Protein AF-A0A9K3LS71-F1 (afdb_monomer_lite)

Radius of gyration: 30.64 Å; chains: 1; bounding box: 94×60×86 Å

Sequence (424 aa):
MQLRSTVHRHQIPSGGHSRDEVFGKGFVNTFENNIRARGALYKLISDSARPEVKEKVKDILCSLFIQRWQLETHHRHQNPVKRKIQDMKRTTNSIKGRMGTFGWSMNLKNGTTIIEGSGPAYGSPMDLYRAEAYGKCSILQFLFLLRGYYDLTLAPMHVYCDNQALEDHVNEPREQSRPKFPNEALKAIWDVLQAVVRLAKLLPQITFHHIKGHQDRQVALDKLSRPAELNIQAGQLAGNYQRLSSHKNIPAPMIEGTHCHLIYNGQTVTSKHRKHIRDHRRTKELKTYIMQKTQMSEAAFVDIDWQSHERSVNTFKDGPHIFLVKFLHGWLPVGKLVSRYNPVKYPSVCPSCDEPIEDSKHFLTCPNPEPCKWHAALKTSLWHRYELFLLKKEVLLPLPHPSNALQSLPAVPLPLGPASESTS

Secondary structure (DSSP, 8-state):
-PPP--------------HHHHHHHHHHHHHHHHHHHH---SEEEE---GGGGSHHHHHHHHHTTPEEEE--TT-TT--HHHHHHHHHTTS--------EEEEEEEE-TTS-EEEEEEEEE-SBS--HHHHHHHHHHHHHHHHHHHHHHTT--PPPEEEEES-HHHHHHHHS----SS-SSGGGGGSTTHHHHHHHHHHHHH-TTEEEEE--TTGGGTS-GGG--HHHHHHHHHHHHHHHHHHH-----PPPP--TT----EEETTEEE-S-HHHHHHHHHHHHHHHHHHHHHHT--HHHHHHS-HHHHHHHHTTS-HHHHHHHHHHHTT-S--HHHHTTT-TTTS-SS-TTT--S---HHHHHH---HHHHHHHHHHHHHHHHHHHHHHHHTT---PPPPTTSTTS-S--PPPPPPPPP----

Foldseek 3Di:
DDDDDDDDDDDDDDDDDPPVVVVLVVVLVVVVVCCVVPNDDQEDEDAPDPSCPDPSNVVVCVVRVHHYDYDDPPCPPPPPVVVLLVLLLQQLDDDPADKFKWKAWDADPVGHTPDIDMDTQAFPNDDPVSNQLVNLLVVLVVVLVVCVVVVDDDAQEEDEDQDPVLLCLLPPDDPDLDDPDPCVQQAFNSQSSSSSNVSCVVCVSYDYYYDHAPCVVPDPPVPDDSSRVRNVVGVVRRVCCVVPDPDDRAEDDRRPVRPDFDAAPRYTHRHPVVSRVSNVVRNVVSLVVQCVQVVDDPVRVVPDNSVVVSVVLVVDDDPSSSVVSCLVRFNPCALQNVCVVPCVVRPLAGPQQRRNHGGSVCQLVPPRPVSVVVSVVVVVVVVVVVVVVCVVDVDDDDDDDPPPPPPDDPDDDDDDPDDDDDDD

pLDDT: mean 70.95, std 21.32, range [24.02, 96.62]

Organism: NCBI:txid303405

Structure (mmCIF, N/CA/C/O backbone):
data_AF-A0A9K3LS71-F1
#
_entry.id   AF-A0A9K3LS71-F1
#
loop_
_atom_site.group_PDB
_atom_site.id
_atom_site.type_symbol
_atom_site.label_atom_id
_atom_site.label_alt_id
_atom_site.label_comp_id
_atom_site.label_asym_id
_atom_site.label_entity_id
_atom_site.label_seq_id
_atom_site.pdbx_PDB_ins_code
_atom_site.Cartn_x
_atom_site.Cartn_y
_atom_site.Cartn_z
_atom_site.occupancy
_atom_site.B_iso_or_equiv
_atom_site.auth_seq_id
_atom_site.auth_comp_id
_atom_site.auth_asym_id
_atom_site.auth_atom_id
_atom_site.pdbx_PDB_model_num
ATOM 1 N N . MET A 1 1 ? 7.808 -12.000 -38.023 1.00 25.28 1 MET A N 1
ATOM 2 C CA . MET A 1 1 ? 6.413 -11.645 -37.676 1.00 25.28 1 MET A CA 1
ATOM 3 C C . MET A 1 1 ? 6.084 -12.234 -36.299 1.00 25.28 1 MET A C 1
ATOM 5 O O . MET A 1 1 ? 6.124 -13.444 -36.140 1.00 25.28 1 MET A O 1
ATOM 9 N N . GLN A 1 2 ? 5.911 -11.392 -35.271 1.00 24.48 2 GLN A N 1
ATOM 10 C CA . GLN A 1 2 ? 5.629 -11.812 -33.885 1.00 24.48 2 GLN A CA 1
ATOM 11 C C . GLN A 1 2 ? 4.128 -12.094 -33.714 1.00 24.48 2 GLN A C 1
ATOM 13 O O . GLN A 1 2 ? 3.312 -11.195 -33.913 1.00 24.48 2 GLN A O 1
ATOM 18 N N . LEU A 1 3 ? 3.757 -13.312 -33.315 1.00 24.02 3 LEU A N 1
ATOM 19 C CA . LEU A 1 3 ? 2.382 -13.641 -32.928 1.00 24.02 3 LEU A CA 1
ATOM 20 C C . LEU A 1 3 ? 2.046 -12.984 -31.576 1.00 24.02 3 LEU A C 1
ATOM 22 O O . LEU A 1 3 ? 2.676 -13.268 -30.559 1.00 24.02 3 LEU A O 1
ATOM 26 N N . ARG A 1 4 ? 1.041 -12.100 -31.563 1.00 25.39 4 ARG A N 1
ATOM 27 C CA . ARG A 1 4 ? 0.300 -11.694 -30.359 1.00 25.39 4 ARG A CA 1
ATOM 28 C C . ARG A 1 4 ? -0.919 -12.610 -30.249 1.00 25.39 4 ARG A C 1
ATOM 30 O O . ARG A 1 4 ? -1.781 -12.542 -31.118 1.00 25.39 4 ARG A O 1
ATOM 37 N N . SER A 1 5 ? -1.028 -13.417 -29.194 1.00 24.91 5 SER A N 1
ATOM 38 C CA . SER A 1 5 ? -2.300 -14.051 -28.829 1.00 24.91 5 SER A CA 1
ATOM 39 C C . SER A 1 5 ? -2.984 -13.229 -27.735 1.00 24.91 5 SER A C 1
ATOM 41 O O . SER A 1 5 ? -2.600 -13.289 -26.567 1.00 24.91 5 SER A O 1
ATOM 43 N N . THR A 1 6 ? -4.002 -12.458 -28.098 1.00 25.48 6 THR A N 1
ATOM 44 C CA . THR A 1 6 ? -5.011 -11.972 -27.150 1.00 25.48 6 THR A CA 1
ATOM 45 C C . THR A 1 6 ? -6.108 -13.031 -27.104 1.00 25.48 6 THR A C 1
ATOM 47 O O . THR A 1 6 ? -6.886 -13.143 -28.045 1.00 25.48 6 THR A O 1
ATOM 50 N N . VAL A 1 7 ? -6.155 -13.846 -26.048 1.00 25.06 7 VAL A N 1
ATOM 51 C CA . VAL A 1 7 ? -7.292 -14.748 -25.806 1.00 25.06 7 VAL A CA 1
ATOM 52 C C . VAL A 1 7 ? -8.290 -13.993 -24.932 1.00 25.06 7 VAL A C 1
ATOM 54 O O . VAL A 1 7 ? -8.013 -13.714 -23.764 1.00 25.06 7 VAL A O 1
ATOM 57 N N . HIS A 1 8 ? -9.438 -13.623 -25.501 1.00 25.25 8 HIS A N 1
ATOM 58 C CA . HIS A 1 8 ? -10.571 -13.144 -24.716 1.00 25.25 8 HIS A CA 1
ATOM 59 C C . HIS A 1 8 ? -11.098 -14.289 -23.841 1.00 25.25 8 HIS A C 1
ATOM 61 O O . HIS A 1 8 ? -11.357 -15.387 -24.326 1.00 25.25 8 HIS A O 1
ATOM 67 N N . ARG A 1 9 ? -11.258 -14.026 -22.537 1.00 25.98 9 ARG A N 1
ATOM 68 C CA . ARG A 1 9 ? -12.005 -14.899 -21.623 1.00 25.98 9 ARG A CA 1
ATOM 69 C C . ARG A 1 9 ? -13.449 -14.977 -22.118 1.00 25.98 9 ARG A C 1
ATOM 71 O O . ARG A 1 9 ? -14.178 -13.994 -22.015 1.00 25.98 9 ARG A O 1
ATOM 78 N N . HIS A 1 10 ? -13.869 -16.133 -22.604 1.00 27.80 10 HIS A N 1
ATOM 79 C CA . HIS A 1 10 ? -15.268 -16.536 -22.535 1.00 27.80 10 HIS A CA 1
ATOM 80 C C . HIS A 1 10 ? -15.389 -17.686 -21.543 1.00 27.80 10 HIS A C 1
ATOM 82 O O . HIS A 1 10 ? -14.486 -18.515 -21.418 1.00 27.80 10 HIS A O 1
ATOM 88 N N . GLN A 1 11 ? -16.464 -17.628 -20.761 1.00 36.72 11 GLN A N 1
ATOM 89 C CA . GLN A 1 11 ? -16.822 -18.594 -19.731 1.00 36.72 11 GLN A CA 1
ATOM 90 C C . GLN A 1 11 ? -16.880 -19.998 -20.348 1.00 36.72 11 GLN A C 1
ATOM 92 O O . GLN A 1 11 ? -17.546 -20.193 -21.360 1.00 36.72 11 GLN A O 1
ATOM 97 N N . ILE A 1 12 ? -16.173 -20.963 -19.753 1.00 31.94 12 ILE A N 1
ATOM 98 C CA . ILE A 1 12 ? -16.299 -22.380 -20.111 1.00 31.94 12 ILE A CA 1
ATOM 99 C C . ILE A 1 12 ? -17.072 -23.071 -18.977 1.00 31.94 12 ILE A C 1
ATOM 101 O O . ILE A 1 12 ? -16.687 -22.885 -17.817 1.00 31.94 12 ILE A O 1
ATOM 105 N N . PRO A 1 13 ? -18.134 -23.843 -19.279 1.00 28.09 13 PRO A N 1
ATOM 106 C CA . PRO A 1 13 ? -18.891 -24.597 -18.286 1.00 28.09 13 PRO A CA 1
ATOM 107 C C . PRO A 1 13 ? -18.056 -25.733 -17.685 1.00 28.09 13 PRO A C 1
ATOM 109 O O . PRO A 1 13 ? -17.162 -26.291 -18.321 1.00 28.09 13 PRO A O 1
ATOM 112 N N . SER A 1 14 ? -18.380 -26.089 -16.449 1.00 37.09 14 SER A N 1
ATOM 113 C CA . SER A 1 14 ? -17.805 -27.189 -15.678 1.00 37.09 14 SER A CA 1
ATOM 114 C C . SER A 1 14 ? -18.011 -28.552 -16.354 1.00 37.09 14 SER A C 1
ATOM 116 O O . SER A 1 14 ? -19.083 -29.140 -16.259 1.00 37.09 14 SER A O 1
ATOM 118 N N . GLY A 1 15 ? -16.961 -29.069 -16.997 1.00 32.78 15 GLY A N 1
ATOM 119 C CA . GLY A 1 15 ? -16.856 -30.444 -17.491 1.00 32.78 15 GLY A CA 1
ATOM 120 C C . GLY A 1 15 ? -15.393 -30.897 -17.466 1.00 32.78 15 GLY A C 1
ATOM 121 O O . GLY A 1 15 ? -14.509 -30.167 -17.912 1.00 32.78 15 GLY A O 1
ATOM 122 N N . GLY A 1 16 ? -15.127 -32.060 -16.864 1.00 35.06 16 GLY A N 1
ATOM 123 C CA . GLY A 1 16 ? -13.800 -32.541 -16.460 1.00 35.06 16 GLY A CA 1
ATOM 124 C C . GLY A 1 16 ? -12.850 -32.902 -17.605 1.00 35.06 16 GLY A C 1
ATOM 125 O O . GLY A 1 16 ? -12.629 -34.074 -17.891 1.00 35.06 16 GLY A O 1
ATOM 126 N N . HIS A 1 17 ? -12.236 -31.903 -18.233 1.00 36.56 17 HIS A N 1
ATOM 127 C CA . HIS A 1 17 ? -11.023 -32.068 -19.042 1.00 36.56 17 HIS A CA 1
ATOM 128 C C . HIS A 1 17 ? -9.862 -31.327 -18.376 1.00 36.56 17 HIS A C 1
ATOM 130 O O . HIS A 1 17 ? -10.040 -30.217 -17.864 1.00 36.56 17 HIS A O 1
ATOM 136 N N . SER A 1 18 ? -8.670 -31.938 -18.346 1.00 42.56 18 SER A N 1
ATOM 137 C CA . SER A 1 18 ? -7.501 -31.321 -17.710 1.00 42.56 18 SER A CA 1
ATOM 138 C C . SER A 1 18 ? -7.253 -29.932 -18.320 1.00 42.56 18 SER A C 1
ATOM 140 O O . SER A 1 18 ? -7.295 -29.751 -19.541 1.00 42.56 18 SER A O 1
ATOM 142 N N . ARG A 1 19 ? -7.026 -28.917 -17.471 1.00 38.47 19 ARG A N 1
ATOM 143 C CA . ARG A 1 19 ? -6.793 -27.521 -17.904 1.00 38.47 19 ARG A CA 1
ATOM 144 C C . ARG A 1 19 ? -5.710 -27.414 -18.989 1.00 38.47 19 ARG A C 1
ATOM 146 O O . ARG A 1 19 ? -5.807 -26.550 -19.858 1.00 38.47 19 ARG A O 1
ATOM 153 N N . ASP A 1 20 ? -4.728 -28.311 -18.975 1.00 39.94 20 ASP A N 1
ATOM 154 C CA . ASP A 1 20 ? -3.603 -28.342 -19.914 1.00 39.94 20 ASP A CA 1
ATOM 155 C C . ASP A 1 20 ? -4.003 -28.796 -21.333 1.00 39.94 20 ASP A C 1
ATOM 157 O O . ASP A 1 20 ? -3.410 -28.372 -22.334 1.00 39.94 20 ASP A O 1
ATOM 161 N N . GLU A 1 21 ? -5.052 -29.608 -21.461 1.00 43.56 21 GLU A N 1
ATOM 162 C CA . GLU A 1 21 ? -5.545 -30.075 -22.756 1.00 43.56 21 GLU A CA 1
ATOM 163 C C . GLU A 1 21 ? -6.321 -28.987 -23.505 1.00 43.56 21 GLU A C 1
ATOM 165 O O . GLU A 1 21 ? -6.101 -28.771 -24.704 1.00 43.56 21 GLU A O 1
ATOM 170 N N . VAL A 1 22 ? -7.159 -28.250 -22.768 1.00 48.06 22 VAL A N 1
ATOM 171 C CA . VAL A 1 22 ? -7.986 -27.145 -23.273 1.00 48.06 22 VAL A CA 1
ATOM 172 C C . VAL A 1 22 ? -7.109 -25.976 -23.733 1.00 48.06 22 VAL A C 1
ATOM 174 O O . VAL A 1 22 ? -7.294 -25.458 -24.837 1.00 48.06 22 VAL A O 1
ATOM 177 N N . PHE A 1 23 ? -6.086 -25.616 -22.947 1.00 47.00 23 PHE A N 1
ATOM 178 C CA . PHE A 1 23 ? -5.132 -24.561 -23.311 1.00 47.00 23 PHE A CA 1
ATOM 179 C C . PHE A 1 23 ? -4.329 -24.900 -24.573 1.00 47.00 23 PHE A C 1
ATOM 181 O O . PHE A 1 23 ? -4.130 -24.044 -25.436 1.00 47.00 23 PHE A O 1
ATOM 188 N N . GLY A 1 24 ? -3.893 -26.155 -24.719 1.00 52.22 24 GLY A N 1
ATOM 189 C CA . GLY A 1 24 ? -3.134 -26.572 -25.895 1.00 52.22 24 GLY A CA 1
ATOM 190 C C . GLY A 1 24 ? -3.961 -26.617 -27.183 1.00 52.22 24 GLY A C 1
ATOM 191 O O . GLY A 1 24 ? -3.446 -26.234 -28.229 1.00 52.22 24 GLY A O 1
ATOM 192 N N . LYS A 1 25 ? -5.235 -27.037 -27.126 1.00 55.75 25 LYS A N 1
ATOM 193 C CA . LYS A 1 25 ? -6.137 -27.007 -28.297 1.00 55.75 25 LYS A CA 1
ATOM 194 C C . LYS A 1 25 ? -6.442 -25.568 -28.742 1.00 55.75 25 LYS A C 1
ATOM 196 O O . LYS A 1 25 ? -6.434 -25.288 -29.938 1.00 55.75 25 LYS A O 1
ATOM 201 N N . GLY A 1 26 ? -6.620 -24.642 -27.793 1.00 59.41 26 GLY A N 1
ATOM 202 C CA . GLY A 1 26 ? -6.841 -23.220 -28.089 1.00 59.41 26 GLY A CA 1
ATOM 203 C C . GLY A 1 26 ? -5.674 -22.556 -28.829 1.00 59.41 26 GLY A C 1
ATOM 204 O O . GLY A 1 26 ? -5.895 -21.765 -29.749 1.00 59.41 26 GLY A O 1
ATOM 205 N N . PHE A 1 27 ? -4.432 -22.917 -28.487 1.00 62.59 27 PHE A N 1
ATOM 206 C CA . PHE A 1 27 ? -3.241 -22.413 -29.175 1.00 62.59 27 PHE A CA 1
ATOM 207 C C . PHE A 1 27 ? -3.164 -22.884 -30.634 1.00 62.59 27 PHE A C 1
ATOM 209 O O . PHE A 1 27 ? -2.995 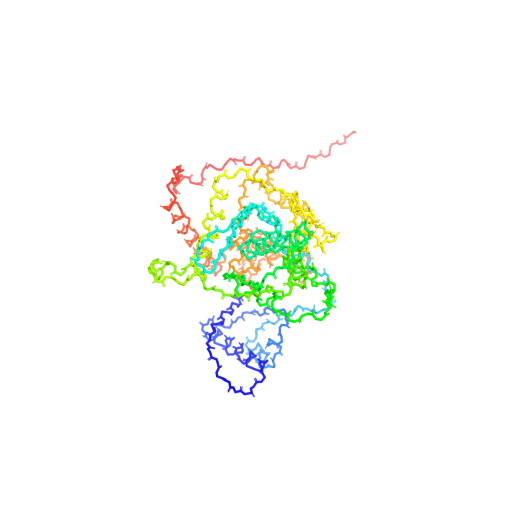-22.050 -31.521 1.00 62.59 27 PHE A O 1
ATOM 216 N N . VAL A 1 28 ? -3.344 -24.187 -30.898 1.00 64.88 28 VAL A N 1
ATOM 217 C CA . VAL A 1 28 ? -3.265 -24.746 -32.265 1.00 64.88 28 VAL A CA 1
ATOM 218 C C . VAL A 1 28 ? -4.315 -24.118 -33.181 1.00 64.88 28 VAL A C 1
ATOM 220 O O . VAL A 1 28 ? -3.977 -23.653 -34.266 1.00 64.88 28 VAL A O 1
ATOM 223 N N . ASN A 1 29 ? -5.561 -24.001 -32.715 1.00 66.94 29 ASN A N 1
ATOM 224 C CA . ASN A 1 29 ? -6.632 -23.388 -33.506 1.00 66.94 29 ASN A CA 1
ATOM 225 C C . ASN A 1 29 ? -6.352 -21.905 -33.798 1.00 66.94 29 ASN A C 1
ATOM 227 O O . ASN A 1 29 ? -6.579 -21.426 -34.905 1.00 66.94 29 ASN A O 1
ATOM 231 N N . THR A 1 30 ? -5.816 -21.171 -32.820 1.00 61.34 30 THR A N 1
ATOM 232 C CA . THR A 1 30 ? -5.438 -19.760 -33.003 1.00 61.34 30 THR A CA 1
ATOM 233 C C . THR A 1 30 ? -4.268 -19.613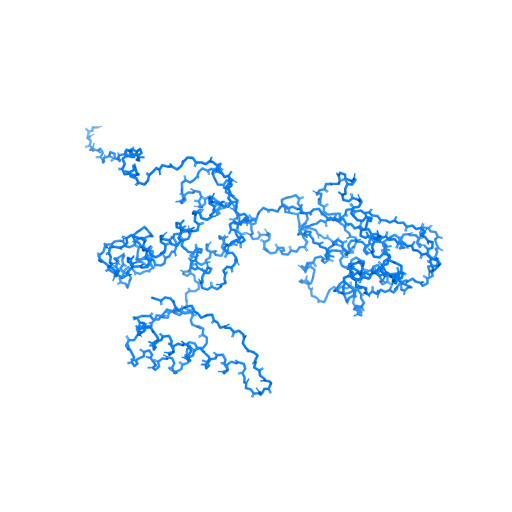 -33.977 1.00 61.34 30 THR A C 1
ATOM 235 O O . THR A 1 30 ? -4.232 -18.662 -34.763 1.00 61.34 30 THR A O 1
ATOM 238 N N . PHE A 1 31 ? -3.320 -20.548 -33.938 1.00 59.50 31 PHE A N 1
ATOM 239 C CA . PHE A 1 31 ? -2.162 -20.584 -34.821 1.00 59.50 31 PHE A CA 1
ATOM 240 C C . PHE A 1 31 ? -2.570 -20.862 -36.274 1.00 59.50 31 PHE A C 1
ATOM 242 O O . PHE A 1 31 ? -2.238 -20.070 -37.156 1.00 59.50 31 PHE A O 1
ATOM 249 N N . GLU A 1 32 ? -3.380 -21.897 -36.513 1.00 64.19 32 GLU A N 1
ATOM 250 C CA . GLU A 1 32 ? -3.937 -22.207 -37.838 1.00 64.19 32 GLU A CA 1
ATOM 251 C C . GLU A 1 32 ? -4.782 -21.053 -38.392 1.00 64.19 32 GLU A C 1
ATOM 253 O O . GLU A 1 32 ? -4.624 -20.667 -39.549 1.00 64.19 32 GLU A O 1
ATOM 258 N N . ASN A 1 33 ? -5.640 -20.449 -37.564 1.00 60.81 33 ASN A N 1
ATOM 259 C CA . ASN A 1 33 ? -6.474 -19.324 -37.989 1.00 60.81 33 ASN A CA 1
ATOM 260 C C . ASN A 1 33 ? -5.638 -18.098 -38.380 1.00 60.81 33 ASN A C 1
ATOM 262 O O . ASN A 1 33 ? -5.993 -17.392 -39.320 1.00 60.81 33 ASN A O 1
ATOM 266 N N . ASN A 1 34 ? -4.511 -17.851 -37.705 1.00 55.12 34 ASN A N 1
ATOM 267 C CA . ASN A 1 34 ? -3.601 -16.775 -38.100 1.00 55.12 34 ASN A CA 1
ATOM 268 C C . ASN A 1 34 ? -2.914 -17.066 -39.437 1.00 55.12 34 ASN A C 1
ATOM 270 O O . ASN A 1 34 ? -2.788 -16.149 -40.242 1.00 55.12 34 ASN A O 1
ATOM 274 N N . ILE A 1 35 ? -2.519 -18.316 -39.690 1.00 60.00 35 ILE A N 1
ATOM 275 C CA . ILE A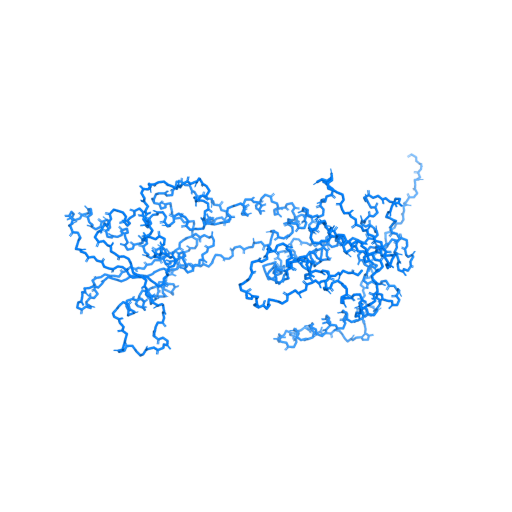 1 35 ? -1.944 -18.720 -40.981 1.00 60.00 35 ILE A CA 1
ATOM 276 C C . ILE A 1 35 ? -2.979 -18.552 -42.101 1.00 60.00 35 ILE A C 1
ATOM 278 O O . ILE A 1 35 ? -2.662 -17.978 -43.139 1.00 60.00 35 ILE A O 1
ATOM 282 N N . ARG A 1 36 ? -4.233 -18.970 -41.879 1.00 51.97 36 ARG A N 1
ATOM 283 C CA . ARG A 1 36 ? -5.314 -18.795 -42.866 1.00 51.97 36 ARG A CA 1
ATOM 284 C C . ARG A 1 36 ? -5.618 -17.326 -43.150 1.00 51.97 36 ARG A C 1
ATOM 286 O O . ARG A 1 36 ? -5.822 -16.961 -44.298 1.00 51.97 36 ARG A O 1
ATOM 293 N N . ALA A 1 37 ? -5.644 -16.483 -42.118 1.00 42.56 37 ALA A N 1
ATOM 294 C CA . ALA A 1 37 ? -6.022 -15.079 -42.264 1.00 42.56 37 ALA A CA 1
ATOM 295 C C . ALA A 1 37 ? -4.887 -14.173 -42.770 1.00 42.56 37 ALA A C 1
ATOM 297 O O . ALA A 1 37 ? -5.161 -13.073 -43.243 1.00 42.56 37 ALA A O 1
ATOM 298 N N . ARG A 1 38 ? -3.617 -14.565 -42.595 1.00 45.12 38 ARG A N 1
ATOM 299 C CA . ARG A 1 38 ? -2.461 -13.670 -42.807 1.00 45.12 38 ARG A CA 1
ATOM 300 C C . ARG A 1 38 ? -1.310 -14.293 -43.597 1.00 45.12 38 ARG A C 1
ATOM 302 O O . ARG A 1 38 ? -0.275 -13.649 -43.741 1.00 45.12 38 ARG A O 1
ATOM 309 N N . GLY A 1 39 ? -1.486 -15.513 -44.101 1.00 42.94 39 GLY A N 1
ATOM 310 C CA . GLY A 1 39 ? -0.447 -16.272 -44.789 1.00 42.94 39 GLY A CA 1
ATOM 311 C C . GLY A 1 39 ? 0.513 -16.985 -43.834 1.00 42.94 39 GLY A C 1
ATOM 312 O O . GLY A 1 39 ? 0.578 -16.704 -42.632 1.00 42.94 39 GLY A O 1
ATOM 313 N N . ALA A 1 40 ? 1.260 -17.949 -44.376 1.00 48.78 40 ALA A N 1
ATOM 314 C CA . ALA A 1 40 ? 2.257 -18.694 -43.620 1.00 48.78 40 ALA A CA 1
ATOM 315 C C . ALA A 1 40 ? 3.400 -17.773 -43.166 1.00 48.78 40 ALA A C 1
ATOM 317 O O . ALA A 1 40 ? 3.918 -16.946 -43.914 1.00 48.78 40 ALA A O 1
ATOM 318 N N . LEU A 1 41 ? 3.793 -17.916 -41.904 1.00 55.38 41 LEU A N 1
ATOM 319 C CA . LEU A 1 41 ? 4.902 -17.166 -41.325 1.00 55.38 41 LEU A CA 1
ATOM 320 C C . LEU A 1 41 ? 6.221 -17.728 -41.862 1.00 55.38 41 LEU A C 1
ATOM 322 O O . LEU A 1 41 ? 6.396 -18.936 -41.879 1.00 55.38 41 LEU A O 1
ATOM 326 N N . TYR A 1 42 ? 7.197 -16.879 -42.181 1.00 43.50 42 TYR A N 1
ATOM 327 C CA . TYR A 1 42 ? 8.528 -17.353 -42.594 1.00 43.50 42 TYR A CA 1
ATOM 328 C C . TYR A 1 42 ? 9.285 -18.117 -41.480 1.00 43.50 42 TYR A C 1
ATOM 330 O O . TYR A 1 42 ? 10.043 -19.049 -41.744 1.00 43.50 42 TYR A O 1
ATOM 338 N N . LYS A 1 43 ? 9.098 -17.729 -40.206 1.00 47.09 43 LYS A N 1
ATOM 339 C CA . LYS A 1 43 ? 9.812 -18.312 -39.053 1.00 47.09 43 LYS A CA 1
ATOM 340 C C . LYS A 1 43 ? 9.027 -18.156 -37.747 1.00 47.09 43 LYS A C 1
ATOM 342 O O . LYS A 1 43 ? 8.553 -17.056 -37.448 1.00 47.09 43 LYS A O 1
ATOM 347 N N . LEU A 1 44 ? 8.950 -19.224 -36.946 1.00 47.97 44 LEU A N 1
ATOM 348 C CA . LEU A 1 44 ? 8.355 -19.221 -35.601 1.00 47.97 44 LEU A CA 1
ATOM 349 C C . LEU A 1 44 ? 9.451 -19.163 -34.522 1.00 47.97 44 LEU A C 1
ATOM 351 O O . LEU A 1 44 ? 10.338 -20.016 -34.474 1.00 47.97 44 LEU A O 1
ATOM 355 N N . ILE A 1 45 ? 9.370 -18.163 -33.639 1.00 45.66 45 ILE A N 1
ATOM 356 C CA . ILE A 1 45 ? 10.296 -17.936 -32.518 1.00 45.66 45 ILE A CA 1
ATOM 357 C C . ILE A 1 45 ? 9.550 -18.209 -31.207 1.00 45.66 45 ILE A C 1
ATOM 359 O O . ILE A 1 45 ? 8.601 -17.493 -30.895 1.00 45.66 45 ILE A O 1
ATOM 363 N N . SER A 1 46 ? 9.989 -19.221 -30.454 1.00 51.44 46 SER A N 1
ATOM 364 C CA . SER A 1 46 ? 9.334 -19.712 -29.231 1.00 51.44 46 SER A CA 1
ATOM 365 C C . SER A 1 46 ? 10.323 -19.800 -28.060 1.00 51.44 46 SER A C 1
ATOM 367 O O . SER A 1 46 ? 11.522 -20.011 -28.259 1.00 51.44 46 SER A O 1
ATOM 369 N N . ASP A 1 47 ? 9.826 -19.632 -26.831 1.00 41.19 47 ASP A N 1
ATOM 370 C CA . ASP A 1 47 ? 10.577 -19.826 -25.583 1.00 41.19 47 ASP A CA 1
ATOM 371 C C . ASP A 1 47 ? 10.320 -21.192 -24.915 1.00 41.19 47 ASP A C 1
ATOM 373 O O . ASP A 1 47 ? 10.624 -21.372 -23.733 1.00 41.19 47 ASP A O 1
ATOM 377 N N . SER A 1 48 ? 9.840 -22.169 -25.694 1.00 50.34 48 SER A N 1
ATOM 378 C CA . SER A 1 48 ? 9.592 -23.561 -25.290 1.00 50.34 48 SER A CA 1
ATOM 379 C C . SER A 1 48 ? 8.420 -23.736 -24.313 1.00 50.34 48 SER A C 1
ATOM 381 O O . SER A 1 48 ? 8.459 -24.596 -23.428 1.00 50.34 48 SER A O 1
ATOM 383 N N . ALA A 1 49 ? 7.346 -22.955 -24.472 1.00 50.53 49 ALA A N 1
ATOM 384 C CA . ALA A 1 49 ? 6.112 -23.169 -23.720 1.00 50.53 49 ALA A CA 1
ATOM 385 C C . ALA A 1 49 ? 5.457 -24.516 -24.101 1.00 50.53 49 ALA A C 1
ATOM 387 O O . ALA A 1 49 ? 5.345 -24.864 -25.274 1.00 50.53 49 ALA A O 1
ATOM 388 N N . ARG A 1 50 ? 4.975 -25.279 -23.106 1.00 46.72 50 ARG A N 1
ATOM 389 C CA . ARG A 1 50 ? 4.404 -26.637 -23.281 1.00 46.72 50 ARG A CA 1
ATOM 390 C C . ARG A 1 50 ? 3.352 -26.782 -24.408 1.00 46.72 50 ARG A C 1
ATOM 392 O O . ARG A 1 50 ? 3.388 -27.805 -25.088 1.00 46.72 50 ARG A O 1
ATOM 399 N N . PRO A 1 51 ? 2.450 -25.810 -24.667 1.00 51.34 51 PRO A N 1
ATOM 400 C CA . PRO A 1 51 ? 1.486 -25.889 -25.775 1.00 51.34 51 PRO A CA 1
ATOM 401 C C . PRO A 1 51 ? 2.127 -25.902 -27.172 1.00 51.34 51 PRO A C 1
ATOM 403 O O . PRO A 1 51 ? 1.573 -26.487 -28.098 1.00 51.34 51 PRO A O 1
ATOM 406 N N . GLU A 1 52 ? 3.298 -25.282 -27.311 1.00 50.81 52 GLU A N 1
ATOM 407 C CA . GLU A 1 52 ? 4.026 -25.051 -28.570 1.00 50.81 52 GLU A CA 1
ATOM 408 C C . GLU A 1 52 ? 4.930 -26.238 -28.944 1.00 50.81 52 GLU A C 1
ATOM 410 O O . GLU A 1 52 ? 5.493 -26.299 -30.037 1.00 50.81 52 GLU A O 1
ATOM 415 N N . VAL A 1 53 ? 5.074 -27.195 -28.020 1.00 53.69 53 VAL A N 1
ATOM 416 C CA . VAL A 1 53 ? 5.834 -28.441 -28.193 1.00 53.69 53 VAL A CA 1
ATOM 417 C C . VAL A 1 53 ? 4.923 -29.596 -28.644 1.00 53.69 53 VAL A C 1
ATOM 419 O O . VAL A 1 53 ? 5.423 -30.680 -28.932 1.00 53.69 53 VAL A O 1
ATOM 422 N N . LYS A 1 54 ? 3.602 -29.381 -28.755 1.00 63.88 54 LYS A N 1
ATOM 423 C CA . LYS A 1 54 ? 2.654 -30.405 -29.226 1.00 63.88 54 LYS A CA 1
ATOM 424 C C . LYS A 1 54 ? 2.947 -30.825 -30.674 1.00 63.88 54 LYS A C 1
ATOM 426 O O . LYS A 1 54 ? 3.147 -29.958 -31.524 1.00 63.88 54 LYS A O 1
ATOM 431 N N . GLU A 1 55 ? 2.888 -32.134 -30.945 1.00 63.25 55 GLU A N 1
ATOM 432 C CA . GLU A 1 55 ? 3.084 -32.762 -32.270 1.00 63.25 55 GLU A CA 1
ATOM 433 C C . GLU A 1 55 ? 2.363 -32.002 -33.385 1.00 63.25 55 GLU A C 1
ATOM 435 O O . GLU A 1 55 ? 2.990 -31.554 -34.335 1.00 63.25 55 GLU A O 1
ATOM 440 N N . LYS A 1 56 ? 1.081 -31.686 -33.178 1.00 64.44 56 LYS A N 1
ATOM 441 C CA . LYS A 1 56 ? 0.248 -31.020 -34.186 1.00 64.44 56 LYS A CA 1
ATOM 442 C C . LYS A 1 56 ? 0.777 -29.649 -34.639 1.00 64.44 56 LYS A C 1
ATOM 444 O O . LYS A 1 56 ? 0.611 -29.280 -35.792 1.00 64.44 56 LYS A O 1
ATOM 449 N N . VAL A 1 57 ? 1.437 -28.886 -33.761 1.00 63.59 57 VAL A N 1
ATOM 450 C CA . VAL A 1 57 ? 2.076 -27.610 -34.144 1.00 63.59 57 VAL A CA 1
ATOM 451 C C . VAL A 1 57 ? 3.351 -27.871 -34.946 1.00 63.59 57 VAL A C 1
ATOM 453 O O . VAL A 1 57 ? 3.628 -27.142 -35.895 1.00 63.59 57 VAL A O 1
ATOM 456 N N . LYS A 1 58 ? 4.112 -28.919 -34.605 1.00 62.62 58 LYS A N 1
ATOM 457 C CA . LYS A 1 58 ? 5.296 -29.330 -35.376 1.00 62.62 58 LYS A CA 1
ATOM 458 C C . LYS A 1 58 ? 4.905 -29.791 -36.781 1.00 62.62 58 LYS A C 1
ATOM 460 O O . LYS A 1 58 ? 5.579 -29.400 -37.728 1.00 62.62 58 LYS A O 1
ATOM 465 N N . ASP A 1 59 ? 3.808 -30.533 -36.911 1.00 64.62 59 ASP A N 1
ATOM 466 C CA . ASP A 1 59 ? 3.311 -31.033 -38.197 1.00 64.62 59 ASP A CA 1
ATOM 467 C C . ASP A 1 59 ? 2.911 -29.884 -39.128 1.00 64.62 59 ASP A C 1
ATOM 469 O O . ASP A 1 59 ? 3.292 -29.870 -40.298 1.00 64.62 59 ASP A O 1
ATOM 473 N N . ILE A 1 60 ? 2.226 -28.861 -38.601 1.00 65.12 60 ILE A N 1
ATOM 474 C CA . ILE A 1 60 ? 1.863 -27.649 -39.356 1.00 65.12 60 ILE A CA 1
ATOM 475 C C . ILE A 1 60 ? 3.115 -26.884 -39.804 1.00 65.12 60 ILE A C 1
ATOM 477 O O . ILE A 1 60 ? 3.187 -26.427 -40.944 1.00 65.12 60 ILE A O 1
ATOM 481 N N . LEU A 1 61 ? 4.112 -26.745 -38.924 1.00 60.84 61 LEU A N 1
ATOM 482 C CA . LEU A 1 61 ? 5.368 -26.061 -39.249 1.00 60.84 61 LEU A CA 1
ATOM 483 C C . LEU A 1 61 ? 6.155 -26.798 -40.339 1.00 60.84 61 LEU A C 1
ATOM 485 O O . LEU A 1 61 ? 6.671 -26.150 -41.246 1.00 60.84 61 LEU A O 1
ATOM 489 N N . CYS A 1 62 ? 6.216 -28.131 -40.268 1.00 59.19 62 CYS A N 1
ATOM 490 C CA . CYS A 1 62 ? 6.885 -28.954 -41.275 1.00 59.19 62 CYS A CA 1
ATOM 491 C C . CYS A 1 62 ? 6.146 -28.904 -42.617 1.00 59.19 62 CYS A C 1
ATOM 493 O O . CYS A 1 62 ? 6.777 -28.687 -43.646 1.00 59.19 62 CYS A O 1
ATOM 495 N N . SER A 1 63 ? 4.815 -29.019 -42.599 1.00 54.78 63 SER A N 1
ATOM 496 C CA . SER A 1 63 ? 3.981 -29.021 -43.812 1.00 54.78 63 SER A CA 1
ATOM 497 C C . SER A 1 63 ? 4.027 -27.695 -44.579 1.00 54.78 63 SER A C 1
ATOM 499 O O . SER A 1 63 ? 3.819 -27.673 -45.787 1.00 54.78 63 SER A O 1
ATOM 501 N N . LEU A 1 64 ? 4.298 -26.584 -43.887 1.00 54.00 64 LEU A N 1
ATOM 502 C CA . LEU A 1 64 ? 4.357 -25.239 -44.466 1.00 54.00 64 LEU A CA 1
ATOM 503 C C . LEU A 1 64 ? 5.792 -24.698 -44.610 1.00 54.00 64 LEU A C 1
ATOM 505 O O . LEU A 1 64 ? 5.965 -23.503 -44.839 1.00 54.00 64 LEU A O 1
ATOM 509 N N . PHE A 1 65 ? 6.815 -25.549 -44.448 1.00 49.31 65 PHE A N 1
ATOM 510 C CA . PHE A 1 65 ? 8.241 -25.183 -44.513 1.00 49.31 65 PHE A CA 1
ATOM 511 C C . PHE A 1 65 ? 8.631 -23.991 -43.612 1.00 49.31 65 PHE A C 1
ATOM 513 O O . PHE A 1 65 ? 9.552 -23.226 -43.908 1.00 49.31 65 PHE A O 1
ATOM 520 N N . ILE A 1 66 ? 7.945 -23.824 -42.479 1.00 49.47 66 ILE A N 1
ATOM 521 C CA . ILE A 1 66 ? 8.162 -22.709 -41.553 1.00 49.47 66 ILE A CA 1
ATOM 522 C C . ILE A 1 66 ? 9.360 -23.032 -40.662 1.00 49.47 66 ILE A C 1
ATOM 524 O O . ILE A 1 66 ? 9.321 -23.964 -39.854 1.00 49.47 66 ILE A O 1
ATOM 528 N N . GLN A 1 67 ? 10.425 -22.228 -40.745 1.00 39.97 67 GLN A N 1
ATOM 529 C CA . GLN A 1 67 ? 11.625 -22.458 -39.939 1.00 39.97 67 GLN A CA 1
ATOM 530 C C . GLN A 1 67 ? 11.318 -22.326 -38.436 1.00 39.97 67 GLN A C 1
ATOM 532 O O . GLN A 1 67 ? 10.769 -21.318 -37.977 1.00 39.97 67 GLN A O 1
ATOM 537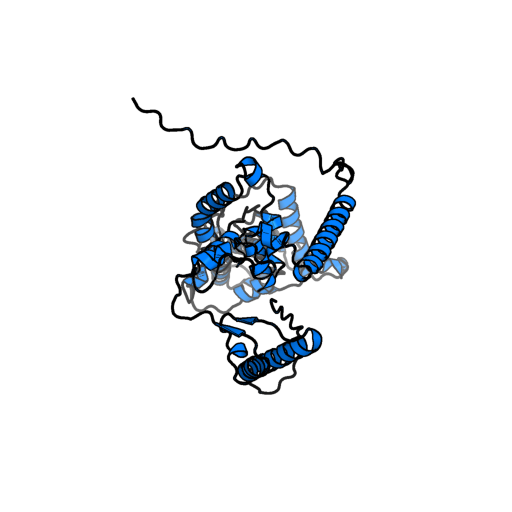 N N . ARG A 1 68 ? 11.718 -23.328 -37.644 1.00 42.06 68 ARG A N 1
ATOM 538 C CA . ARG A 1 68 ? 11.566 -23.340 -36.182 1.00 42.06 68 ARG A CA 1
ATOM 539 C C . ARG A 1 68 ? 12.840 -22.836 -35.507 1.00 42.06 68 ARG A C 1
ATOM 541 O O . ARG A 1 68 ? 13.921 -23.364 -35.748 1.00 42.06 68 ARG A O 1
ATOM 548 N N . TRP A 1 69 ? 12.716 -21.848 -34.622 1.00 43.50 69 TRP A N 1
ATOM 549 C CA . TRP A 1 69 ? 13.817 -21.390 -33.772 1.00 43.50 69 TRP A CA 1
ATOM 550 C C . TRP A 1 69 ? 13.513 -21.711 -32.304 1.00 43.50 69 TRP A C 1
ATOM 552 O O . TRP A 1 69 ? 12.604 -21.129 -31.709 1.00 43.50 69 TRP A O 1
ATOM 562 N N . GLN A 1 70 ? 14.254 -22.673 -31.745 1.00 40.28 70 GLN A N 1
ATOM 563 C CA . GLN A 1 70 ? 14.203 -23.063 -30.333 1.00 40.28 70 GLN A CA 1
ATOM 564 C C . GLN A 1 70 ? 15.311 -22.346 -29.552 1.00 40.28 70 GLN A C 1
ATOM 566 O O . GLN A 1 70 ? 16.467 -22.336 -29.972 1.00 40.28 70 GLN A O 1
ATOM 571 N N . LEU A 1 71 ? 14.974 -21.772 -28.396 1.00 35.78 71 LEU A N 1
ATOM 572 C CA . LEU A 1 71 ? 15.968 -21.363 -27.403 1.00 35.78 71 LEU A CA 1
ATOM 573 C C . LEU A 1 71 ? 16.371 -22.604 -26.591 1.00 35.78 71 LEU A C 1
ATOM 575 O O . LEU A 1 71 ? 15.588 -23.088 -25.774 1.00 35.78 71 LEU A O 1
ATOM 579 N N . GLU A 1 72 ? 17.572 -23.131 -26.834 1.00 30.78 72 GLU A N 1
ATOM 580 C CA . GLU A 1 72 ? 18.113 -24.284 -26.106 1.00 30.78 72 GLU A CA 1
ATOM 581 C C . GLU A 1 72 ? 18.185 -24.021 -24.593 1.00 30.78 72 GLU A C 1
ATOM 583 O O . GLU A 1 72 ? 18.647 -22.982 -24.112 1.00 30.78 72 GLU A O 1
ATOM 588 N N . THR A 1 73 ? 17.718 -25.000 -23.822 1.00 32.44 73 THR A N 1
ATOM 589 C CA . THR A 1 73 ? 17.537 -24.953 -22.365 1.00 32.44 73 THR A CA 1
ATOM 590 C C . THR A 1 73 ? 18.839 -24.960 -21.558 1.00 32.44 73 THR A C 1
ATOM 592 O O . THR A 1 73 ? 18.807 -24.665 -20.360 1.00 32.44 73 THR A O 1
ATOM 595 N N . HIS A 1 74 ? 19.987 -25.252 -22.177 1.00 32.62 74 HIS A N 1
ATOM 596 C CA . HIS A 1 74 ? 21.226 -25.576 -21.458 1.00 32.62 74 HIS A CA 1
ATOM 597 C C . HIS A 1 74 ? 22.169 -24.396 -21.170 1.00 32.62 74 HIS A C 1
ATOM 599 O O . HIS A 1 74 ? 23.156 -24.568 -20.460 1.00 32.62 74 HIS A O 1
ATOM 605 N N . HIS A 1 75 ? 21.831 -23.165 -21.570 1.00 37.91 75 HIS A N 1
ATOM 606 C CA . HIS A 1 75 ? 22.668 -21.988 -21.290 1.00 37.91 75 HIS A CA 1
ATOM 607 C C . HIS A 1 75 ? 21.898 -20.859 -20.581 1.00 37.91 75 HIS A C 1
ATOM 609 O O . HIS A 1 75 ? 21.656 -19.780 -21.123 1.00 37.91 75 HIS A O 1
ATOM 615 N N . ARG A 1 76 ? 21.571 -21.068 -19.292 1.00 32.62 76 ARG A N 1
ATOM 616 C CA . ARG A 1 76 ? 20.905 -20.089 -18.389 1.00 32.62 76 ARG A CA 1
ATOM 617 C C . ARG A 1 76 ? 21.644 -18.743 -18.210 1.00 32.62 76 ARG A C 1
ATOM 619 O O . ARG A 1 76 ? 21.103 -17.829 -17.580 1.00 32.62 76 ARG A O 1
ATOM 626 N N . HIS A 1 77 ? 22.847 -18.585 -18.766 1.00 38.22 77 HIS A N 1
ATOM 627 C CA . HIS A 1 77 ? 23.700 -17.401 -18.610 1.00 38.22 77 HIS A CA 1
ATOM 628 C C . HIS A 1 77 ? 23.711 -16.446 -19.819 1.00 38.22 77 HIS A C 1
ATOM 630 O O . HIS A 1 77 ? 24.179 -15.319 -19.678 1.00 38.22 77 HIS A O 1
ATOM 636 N N . GLN A 1 78 ? 23.125 -16.808 -20.968 1.00 36.38 78 GLN A N 1
ATOM 637 C CA . GLN A 1 78 ? 23.270 -16.026 -22.210 1.00 36.38 78 GLN A CA 1
ATOM 638 C C . GLN A 1 78 ? 22.294 -14.858 -22.416 1.00 36.38 78 GLN A C 1
ATOM 640 O O . GLN A 1 78 ? 22.311 -14.223 -23.468 1.00 36.38 78 GLN A O 1
ATOM 645 N N . ASN A 1 79 ? 21.482 -14.475 -21.424 1.00 41.66 79 ASN A N 1
ATOM 646 C CA . ASN A 1 79 ? 20.605 -13.313 -21.595 1.00 41.66 79 ASN A CA 1
ATOM 647 C C . ASN A 1 79 ? 20.893 -12.141 -20.632 1.00 41.66 79 ASN A C 1
ATOM 649 O O . ASN A 1 79 ? 20.029 -11.778 -19.822 1.00 41.66 79 ASN A O 1
ATOM 653 N N . PRO A 1 80 ? 22.080 -11.495 -20.743 1.00 40.09 80 PRO A N 1
ATOM 654 C CA . PRO A 1 80 ? 22.357 -10.194 -20.126 1.00 40.09 80 PRO A CA 1
ATOM 655 C C . PRO A 1 80 ? 21.263 -9.169 -20.435 1.00 40.09 80 PRO A C 1
ATOM 657 O O . PRO A 1 80 ? 20.920 -8.353 -19.588 1.00 40.09 80 PRO A O 1
ATOM 660 N N . VAL A 1 81 ? 20.662 -9.270 -21.623 1.00 35.34 81 VAL A N 1
ATOM 661 C CA . VAL A 1 81 ? 19.583 -8.410 -22.119 1.00 35.34 81 VAL A CA 1
ATOM 662 C C . VAL A 1 81 ? 18.304 -8.622 -21.317 1.00 35.34 81 VAL A C 1
ATOM 664 O O . VAL A 1 81 ? 17.728 -7.662 -20.830 1.00 35.34 81 VAL A O 1
ATOM 667 N N . LYS A 1 82 ? 17.887 -9.872 -21.075 1.00 34.22 82 LYS A N 1
ATOM 668 C CA . LYS A 1 82 ? 16.710 -10.204 -20.248 1.00 34.22 82 LYS A CA 1
ATOM 669 C C . LYS A 1 82 ? 16.909 -9.806 -18.781 1.00 34.22 82 LYS A C 1
ATOM 671 O O . LYS A 1 82 ? 15.947 -9.365 -18.157 1.00 34.22 82 LYS A O 1
ATOM 676 N N . ARG A 1 83 ? 18.138 -9.898 -18.244 1.00 45.06 83 ARG A N 1
ATOM 677 C CA . ARG A 1 83 ? 18.481 -9.388 -16.899 1.00 45.06 83 ARG A CA 1
ATOM 678 C C . ARG A 1 83 ? 18.428 -7.857 -16.845 1.00 45.06 83 ARG A C 1
ATOM 680 O O . ARG A 1 83 ? 17.691 -7.331 -16.023 1.00 45.06 83 ARG A O 1
ATOM 687 N N . LYS A 1 84 ? 19.081 -7.160 -17.780 1.00 41.16 84 LYS A N 1
ATOM 688 C CA . LYS A 1 84 ? 19.044 -5.690 -17.891 1.00 41.16 84 LYS A CA 1
ATOM 689 C C . LYS A 1 84 ? 17.636 -5.152 -18.162 1.00 41.16 84 LYS A C 1
ATOM 691 O O . LYS A 1 84 ? 17.266 -4.140 -17.597 1.00 41.16 84 LYS A O 1
ATOM 696 N N . ILE A 1 85 ? 16.811 -5.857 -18.936 1.00 39.72 85 ILE A N 1
ATOM 697 C CA . ILE A 1 85 ? 15.384 -5.551 -19.142 1.00 39.72 85 ILE A CA 1
ATOM 698 C C . ILE A 1 85 ? 14.589 -5.737 -17.855 1.00 39.72 85 ILE A C 1
ATOM 700 O O . ILE A 1 85 ? 13.760 -4.896 -17.536 1.00 39.72 85 ILE A O 1
ATOM 704 N N . GLN A 1 86 ? 14.819 -6.813 -17.097 1.00 43.25 86 GLN A N 1
ATOM 705 C CA . GLN A 1 86 ? 14.198 -6.969 -15.778 1.00 43.25 86 GLN A CA 1
ATOM 706 C C . GLN A 1 86 ? 14.656 -5.905 -14.778 1.00 43.25 86 GLN A C 1
ATOM 708 O O . GLN A 1 86 ? 13.905 -5.620 -13.853 1.00 43.25 86 GLN A O 1
ATOM 713 N N . ASP A 1 87 ? 15.843 -5.335 -14.964 1.00 44.75 87 ASP A N 1
ATOM 714 C CA . ASP A 1 87 ? 16.379 -4.263 -14.126 1.00 44.75 87 ASP A CA 1
ATOM 715 C C . ASP A 1 87 ? 15.835 -2.897 -14.544 1.00 44.75 87 ASP A C 1
ATOM 717 O O . ASP A 1 87 ? 15.360 -2.157 -13.695 1.00 44.75 87 ASP A O 1
ATOM 721 N N . MET A 1 88 ? 15.723 -2.620 -15.844 1.00 41.50 88 MET A N 1
ATOM 722 C CA . MET A 1 88 ? 15.018 -1.444 -16.378 1.00 41.50 88 MET A CA 1
ATOM 723 C C . MET A 1 88 ? 13.530 -1.438 -16.021 1.00 41.50 88 MET A C 1
ATOM 725 O O . MET A 1 88 ? 12.984 -0.388 -15.723 1.00 41.50 88 MET A O 1
ATOM 729 N N . LYS A 1 89 ? 12.894 -2.612 -15.921 1.00 43.16 89 LYS A N 1
ATOM 730 C CA . LYS A 1 89 ? 11.528 -2.764 -15.384 1.00 43.16 89 LYS A CA 1
ATOM 731 C C . LYS A 1 89 ? 11.370 -2.345 -13.912 1.00 43.16 89 LYS A C 1
ATOM 733 O O . LYS A 1 89 ? 10.244 -2.285 -13.434 1.00 43.16 89 LYS A O 1
ATOM 738 N N . ARG A 1 90 ? 12.462 -2.188 -13.157 1.00 47.62 90 ARG A N 1
ATOM 739 C CA . ARG A 1 90 ? 12.446 -2.072 -11.686 1.00 47.62 90 ARG A CA 1
ATOM 740 C C . ARG A 1 90 ? 12.856 -0.692 -11.173 1.00 47.62 90 ARG A C 1
ATOM 742 O O . ARG A 1 90 ? 12.336 -0.254 -10.155 1.00 47.62 90 ARG A O 1
ATOM 749 N N . THR A 1 91 ? 13.726 -0.000 -11.898 1.00 38.69 91 THR A N 1
ATOM 750 C CA . THR A 1 91 ? 14.456 1.199 -11.442 1.00 38.69 91 THR A CA 1
ATOM 751 C C . THR A 1 91 ? 13.660 2.511 -11.463 1.00 38.69 91 THR A C 1
ATOM 753 O O . THR A 1 91 ? 14.195 3.580 -11.201 1.00 38.69 91 THR A O 1
ATOM 756 N N . THR A 1 92 ? 12.363 2.464 -11.734 1.00 39.53 92 THR A N 1
ATOM 757 C CA . THR A 1 92 ? 11.556 3.661 -12.001 1.00 39.53 92 THR A CA 1
ATOM 758 C C . THR A 1 92 ? 10.786 4.202 -10.777 1.00 39.53 92 THR A C 1
ATOM 760 O O . THR A 1 92 ? 9.801 4.927 -10.891 1.00 39.53 92 THR A O 1
ATOM 763 N N . ASN A 1 93 ? 11.226 3.896 -9.557 1.00 42.25 93 ASN A N 1
ATOM 764 C CA . ASN A 1 93 ? 10.450 4.254 -8.367 1.00 42.25 93 ASN A CA 1
ATOM 765 C C . ASN A 1 93 ? 10.977 5.513 -7.668 1.00 42.25 93 ASN A C 1
ATOM 767 O O . ASN A 1 93 ? 11.982 5.466 -6.964 1.00 42.25 93 ASN A O 1
ATOM 771 N N . SER A 1 94 ? 10.213 6.607 -7.777 1.00 40.41 94 SER A N 1
ATOM 772 C CA . SER A 1 94 ? 10.148 7.643 -6.743 1.00 40.41 94 SER A CA 1
ATOM 773 C C . SER A 1 94 ? 8.878 7.445 -5.919 1.00 40.41 94 SER A C 1
ATOM 775 O O . SER A 1 94 ? 7.755 7.411 -6.433 1.00 40.41 94 SER A O 1
ATOM 777 N N . ILE A 1 95 ? 9.080 7.260 -4.620 1.00 42.12 95 ILE A N 1
ATOM 778 C CA . ILE A 1 95 ? 8.037 7.085 -3.622 1.00 42.12 95 ILE A CA 1
ATOM 779 C C . ILE A 1 95 ? 7.573 8.484 -3.205 1.00 42.12 95 ILE A C 1
ATOM 781 O O . ILE A 1 95 ? 8.108 9.070 -2.268 1.00 42.12 95 ILE A O 1
ATOM 785 N N . LYS A 1 96 ? 6.558 9.036 -3.877 1.00 37.56 96 LYS A N 1
ATOM 786 C CA . LYS A 1 96 ? 5.744 10.080 -3.238 1.00 37.56 96 LYS A CA 1
ATOM 787 C C . LYS A 1 96 ? 4.854 9.380 -2.215 1.00 37.56 96 LYS A C 1
ATOM 789 O O . LYS A 1 96 ? 3.859 8.754 -2.578 1.00 37.56 96 LYS A O 1
ATOM 794 N N . GLY A 1 97 ? 5.278 9.424 -0.952 1.00 48.81 97 GLY A N 1
ATOM 795 C CA . GLY A 1 97 ? 4.508 8.908 0.175 1.00 48.81 97 GLY A CA 1
ATOM 796 C C . GLY A 1 97 ? 3.185 9.658 0.253 1.00 48.81 97 GLY A C 1
ATOM 797 O O . GLY A 1 97 ? 3.165 10.839 0.592 1.00 48.81 97 GLY A O 1
ATOM 798 N N . ARG A 1 98 ? 2.084 8.995 -0.106 1.00 60.09 98 ARG A N 1
ATOM 799 C CA . ARG A 1 98 ? 0.765 9.479 0.296 1.00 60.09 98 ARG A CA 1
ATOM 800 C C . ARG A 1 98 ? 0.718 9.410 1.814 1.00 60.09 98 ARG A C 1
ATOM 802 O O . ARG A 1 98 ? 1.147 8.418 2.393 1.00 60.09 98 ARG A O 1
ATOM 809 N N . MET A 1 99 ? 0.258 10.485 2.425 1.00 75.56 99 MET A N 1
ATOM 810 C CA . MET A 1 99 ? 0.029 10.529 3.858 1.00 75.56 99 MET A CA 1
ATOM 811 C C . MET A 1 99 ? -1.290 9.817 4.130 1.00 75.56 99 MET A C 1
ATOM 813 O O . MET A 1 99 ? -2.229 9.949 3.343 1.00 75.56 99 MET A O 1
ATOM 817 N N . GLY A 1 100 ? -1.318 8.990 5.166 1.00 87.31 100 GLY A N 1
ATOM 818 C CA . GLY A 1 100 ? -2.524 8.302 5.599 1.00 87.31 100 GLY A CA 1
ATOM 819 C C . GLY A 1 100 ? -2.953 8.868 6.935 1.00 87.31 100 GLY A C 1
ATOM 820 O O . GLY A 1 100 ? -2.109 9.205 7.762 1.00 87.31 100 GLY A O 1
ATOM 821 N N . THR A 1 101 ? -4.254 8.939 7.163 1.00 92.25 101 THR A N 1
ATOM 822 C CA . THR A 1 101 ? -4.827 9.308 8.455 1.00 92.25 101 THR A CA 1
ATOM 823 C C . THR A 1 101 ? -5.909 8.316 8.821 1.00 92.25 101 THR A C 1
ATOM 825 O O . THR A 1 101 ? -6.492 7.660 7.959 1.00 92.25 101 THR A O 1
ATOM 828 N N . PHE A 1 102 ? -6.165 8.204 10.113 1.00 93.81 102 PHE A N 1
ATOM 829 C CA . PHE A 1 102 ? -7.243 7.398 10.650 1.00 93.81 102 PHE A CA 1
ATOM 830 C C . PHE A 1 102 ? -8.075 8.223 11.625 1.00 93.81 102 PHE A C 1
ATOM 832 O O . PHE A 1 102 ? -7.617 9.230 12.173 1.00 93.81 102 PHE A O 1
ATOM 839 N N . GLY A 1 103 ? -9.293 7.755 11.857 1.00 95.44 103 GLY A N 1
ATOM 840 C CA . GLY A 1 103 ? -10.198 8.263 12.871 1.00 95.44 103 GLY A CA 1
ATOM 841 C C . GLY A 1 103 ? -11.016 7.112 13.441 1.00 95.44 103 GLY A C 1
ATOM 842 O O . GLY A 1 103 ? -11.240 6.113 12.759 1.00 95.44 103 GLY A O 1
ATOM 843 N N . TRP A 1 104 ? -11.429 7.235 14.693 1.00 96.56 104 TRP A N 1
ATOM 844 C CA . TRP A 1 104 ? -12.339 6.317 15.364 1.00 96.56 104 TRP A CA 1
ATOM 845 C C . TRP A 1 104 ? -13.144 7.082 16.417 1.00 96.56 104 TRP A C 1
ATOM 847 O O . TRP A 1 104 ? -12.695 8.097 16.947 1.00 96.56 104 TRP A O 1
ATOM 857 N N . SER A 1 105 ? -14.343 6.593 16.714 1.00 95.94 105 SER A N 1
ATOM 858 C CA . SER A 1 105 ? -15.235 7.166 17.720 1.00 95.94 105 SER A CA 1
ATOM 859 C C . SER A 1 105 ? -15.869 6.049 18.541 1.00 95.94 105 SER A C 1
ATOM 861 O O . SER A 1 105 ? -16.180 4.981 18.008 1.00 95.94 105 SER A O 1
ATOM 863 N N . MET A 1 106 ? -16.014 6.279 19.844 1.00 94.19 106 MET A N 1
ATOM 864 C CA . MET A 1 106 ? -16.587 5.336 20.796 1.00 94.19 106 MET A CA 1
ATOM 865 C C . MET A 1 106 ? -17.831 5.938 21.438 1.00 94.19 106 MET A C 1
ATOM 867 O O . MET A 1 106 ? -17.755 6.939 22.154 1.00 94.19 106 MET A O 1
ATOM 871 N N . ASN A 1 107 ? -18.968 5.276 21.227 1.00 93.62 107 ASN A N 1
ATOM 872 C CA . ASN A 1 107 ? -20.275 5.760 21.656 1.00 93.62 107 ASN A CA 1
ATOM 873 C C . ASN A 1 107 ? -20.942 4.776 22.622 1.00 93.62 107 ASN A C 1
ATOM 875 O O . ASN A 1 107 ? -20.773 3.559 22.519 1.00 93.62 107 ASN A O 1
ATOM 879 N N . LEU A 1 108 ? -21.761 5.311 23.525 1.00 91.19 108 LEU A N 1
ATOM 880 C CA . LEU A 1 108 ? -22.730 4.531 24.289 1.00 91.19 108 LEU A CA 1
ATOM 881 C C . LEU A 1 108 ? -23.849 4.009 23.373 1.00 91.19 108 LEU A C 1
ATOM 883 O O . LEU A 1 108 ? -24.097 4.534 22.285 1.00 91.19 108 LEU A O 1
ATOM 887 N N . LYS A 1 109 ? -24.590 2.999 23.847 1.00 86.88 109 LYS A N 1
ATOM 888 C CA . LYS A 1 109 ? -25.735 2.418 23.116 1.00 86.88 109 LYS A CA 1
ATOM 889 C C . LYS A 1 109 ? -26.841 3.436 22.813 1.00 86.88 109 LYS A C 1
ATOM 891 O O . LYS A 1 109 ? -27.526 3.297 21.809 1.00 86.88 109 LYS A O 1
ATOM 896 N N . ASN A 1 110 ? -26.993 4.456 23.656 1.00 87.38 110 ASN A N 1
ATOM 897 C CA . ASN A 1 110 ? -27.941 5.560 23.463 1.00 87.38 110 ASN A CA 1
ATOM 898 C C . ASN A 1 110 ? -27.454 6.613 22.443 1.00 87.38 110 ASN A C 1
ATOM 900 O O . ASN A 1 110 ? -28.143 7.599 22.210 1.00 87.38 110 ASN A O 1
ATOM 904 N N . GLY A 1 111 ? -26.266 6.427 21.861 1.00 85.56 111 GLY A N 1
ATOM 905 C CA . GLY A 1 111 ? -25.688 7.323 20.871 1.00 85.56 111 GLY A CA 1
ATOM 906 C C . GLY A 1 111 ? -24.814 8.445 21.435 1.00 85.56 111 GLY A C 1
ATOM 907 O O . GLY A 1 111 ? -24.208 9.174 20.657 1.00 85.56 111 GLY A O 1
ATOM 908 N N . THR A 1 112 ? -24.658 8.587 22.748 1.00 91.56 112 THR A N 1
ATOM 909 C CA . THR A 1 112 ? -23.740 9.598 23.290 1.00 91.56 112 THR A CA 1
ATOM 910 C C . THR A 1 112 ? -22.289 9.250 22.942 1.00 91.56 112 THR A C 1
ATOM 912 O O . THR A 1 112 ? -21.820 8.161 23.284 1.00 91.56 112 THR A O 1
ATOM 915 N N . THR A 1 113 ? -21.577 10.165 22.279 1.00 93.81 113 THR A N 1
ATOM 916 C CA . THR A 1 113 ? -20.132 10.045 22.046 1.00 93.81 113 THR A CA 1
ATOM 917 C C . THR A 1 113 ? -19.385 10.186 23.363 1.00 93.81 113 THR A C 1
ATOM 919 O O . THR A 1 113 ? -19.552 11.179 24.066 1.00 93.81 113 THR A O 1
ATOM 922 N N . ILE A 1 114 ? -18.572 9.186 23.701 1.00 93.00 114 ILE A N 1
ATOM 923 C CA . ILE A 1 114 ? -17.749 9.184 24.916 1.00 93.00 114 ILE A CA 1
ATOM 924 C C . ILE A 1 114 ? -16.383 9.784 24.602 1.00 93.00 114 ILE A C 1
ATOM 926 O O . ILE A 1 114 ? -15.879 10.620 25.345 1.00 93.00 114 ILE A O 1
ATOM 930 N N . ILE A 1 115 ? -15.770 9.320 23.512 1.00 94.75 115 ILE A N 1
ATOM 931 C CA . ILE A 1 115 ? -14.420 9.714 23.124 1.00 94.75 115 ILE A CA 1
ATOM 932 C C . ILE A 1 115 ? -14.199 9.495 21.631 1.00 94.75 115 ILE A C 1
ATOM 934 O O . ILE A 1 115 ? -14.744 8.571 21.023 1.00 94.75 115 ILE A O 1
ATOM 938 N N . GLU A 1 116 ? -13.348 10.338 21.065 1.00 96.62 116 GLU A N 1
ATOM 939 C CA . GLU A 1 116 ? -12.917 10.293 19.678 1.00 96.62 116 GLU A CA 1
ATOM 940 C C . GLU A 1 116 ? -11.392 10.264 19.622 1.00 96.62 116 GLU A C 1
ATOM 942 O O . GLU A 1 116 ? -10.710 10.888 20.437 1.00 96.62 116 GLU A O 1
ATOM 947 N N . GLY A 1 117 ? -10.851 9.556 18.636 1.00 95.69 117 GLY A N 1
ATOM 948 C CA . GLY A 1 117 ? -9.423 9.526 18.364 1.00 95.69 117 GLY A CA 1
ATOM 949 C C . GLY A 1 117 ? -9.153 9.682 16.879 1.00 95.69 117 GLY A C 1
ATOM 950 O O . GLY A 1 117 ? -9.860 9.137 16.035 1.00 95.69 117 GLY A O 1
ATOM 951 N N . SER A 1 118 ? -8.111 10.431 16.538 1.00 96.19 118 SER A N 1
ATOM 952 C CA . SER A 1 118 ? -7.622 10.539 15.166 1.00 96.19 118 SER A CA 1
ATOM 953 C C . SER A 1 118 ? -6.118 10.740 15.150 1.00 96.19 118 SER A C 1
ATOM 955 O O . SER A 1 118 ? -5.523 11.185 16.135 1.00 96.19 118 SER A O 1
ATOM 957 N N . GLY A 1 119 ? -5.488 10.372 14.041 1.00 92.81 119 GLY A N 1
ATOM 958 C CA . GLY A 1 119 ? -4.044 10.448 13.943 1.00 92.81 119 GLY A CA 1
ATOM 959 C C . GLY A 1 119 ? -3.485 10.083 12.575 1.00 92.81 119 GLY A C 1
ATOM 960 O O . GLY A 1 119 ? -4.223 9.704 11.661 1.00 92.81 119 GLY A O 1
ATOM 961 N N . PRO A 1 120 ? -2.157 10.190 12.431 1.00 92.44 120 PRO A N 1
ATOM 962 C CA . PRO A 1 120 ? -1.456 9.822 11.217 1.00 92.44 120 PRO A CA 1
ATOM 963 C C . PRO A 1 120 ? -1.224 8.307 11.165 1.00 92.44 120 PRO A C 1
ATOM 965 O O . PRO A 1 120 ? -0.860 7.673 12.156 1.00 92.44 120 PRO A O 1
ATOM 968 N N . ALA A 1 121 ? -1.371 7.730 9.979 1.00 90.88 121 ALA A N 1
ATOM 969 C CA . ALA A 1 121 ? -0.907 6.393 9.649 1.00 90.88 121 ALA A CA 1
ATOM 970 C C . ALA A 1 121 ? 0.474 6.497 8.990 1.00 90.88 121 ALA A C 1
ATOM 972 O O . ALA A 1 121 ? 0.678 7.266 8.048 1.00 90.88 121 ALA A O 1
ATOM 973 N N . TYR A 1 122 ? 1.431 5.705 9.468 1.00 89.50 122 TYR A N 1
ATOM 974 C CA . TYR A 1 122 ? 2.818 5.756 8.998 1.00 89.50 122 TYR A CA 1
ATOM 975 C C . TYR A 1 122 ? 3.193 4.548 8.159 1.00 89.50 122 TYR A C 1
ATOM 977 O O . TYR A 1 122 ? 2.592 3.495 8.308 1.00 89.50 122 TYR A O 1
ATOM 985 N N . GLY A 1 123 ? 4.244 4.651 7.348 1.00 85.94 123 GLY A N 1
ATOM 986 C CA . GLY A 1 123 ? 4.798 3.536 6.572 1.00 85.94 123 GLY A CA 1
ATOM 987 C C . GLY A 1 123 ? 4.482 3.610 5.079 1.00 85.94 123 GLY A C 1
ATOM 988 O O . GLY A 1 123 ? 3.630 4.377 4.641 1.00 85.94 123 GLY A O 1
ATOM 989 N N . SER A 1 124 ? 5.220 2.842 4.279 1.00 82.31 124 SER A N 1
ATOM 990 C CA . SER A 1 124 ? 5.230 2.975 2.826 1.00 82.31 124 SER A CA 1
ATOM 991 C C . SER A 1 124 ? 5.245 1.612 2.122 1.00 82.31 124 SER A C 1
ATOM 993 O O . SER A 1 124 ? 6.066 0.753 2.461 1.00 82.31 124 SER A O 1
ATOM 995 N N . PRO A 1 125 ? 4.385 1.395 1.111 1.00 77.88 125 PRO A N 1
ATOM 996 C CA . PRO A 1 125 ? 3.372 2.322 0.603 1.00 77.88 125 PRO A CA 1
ATOM 997 C C . PRO A 1 125 ? 2.208 2.510 1.589 1.00 77.88 125 PRO A C 1
ATOM 999 O O . PRO A 1 125 ? 1.889 1.608 2.360 1.00 77.88 125 PRO A O 1
ATOM 1002 N N . MET A 1 126 ? 1.575 3.682 1.530 1.00 84.50 126 MET A N 1
ATOM 1003 C CA . MET A 1 126 ? 0.356 3.992 2.276 1.00 84.50 126 MET A CA 1
ATOM 1004 C C . MET A 1 126 ? -0.879 3.765 1.402 1.00 84.50 126 MET A C 1
ATOM 1006 O O . MET A 1 126 ? -0.944 4.259 0.270 1.00 84.50 126 MET A O 1
ATOM 1010 N N . ASP A 1 127 ? -1.853 3.037 1.937 1.00 82.00 127 ASP A N 1
ATOM 1011 C CA . ASP A 1 127 ? -3.165 2.784 1.346 1.00 82.00 127 ASP A CA 1
ATOM 1012 C C . ASP A 1 127 ? -4.263 2.807 2.425 1.00 82.00 127 ASP A C 1
ATOM 1014 O O . ASP A 1 127 ? -3.975 2.929 3.617 1.00 82.00 127 ASP A O 1
ATOM 1018 N N . LEU A 1 128 ? -5.529 2.737 1.994 1.00 83.81 128 LEU A N 1
ATOM 1019 C CA . LEU A 1 128 ? -6.683 2.745 2.902 1.00 83.81 128 LEU A CA 1
ATOM 1020 C C . LEU A 1 128 ? -6.644 1.561 3.872 1.00 83.81 128 LEU A C 1
ATOM 1022 O O . LEU A 1 128 ? -6.843 1.751 5.064 1.00 83.81 128 LEU A O 1
ATOM 1026 N N . TYR A 1 129 ? -6.255 0.378 3.386 1.00 87.56 129 TYR A N 1
ATOM 1027 C CA . TYR A 1 129 ? -6.162 -0.826 4.210 1.00 87.56 129 TYR A CA 1
ATOM 1028 C C . TYR A 1 129 ? -5.193 -0.647 5.386 1.00 87.56 129 TYR A C 1
ATOM 1030 O O . TYR A 1 129 ? -5.498 -1.014 6.521 1.00 87.56 129 TYR A O 1
ATOM 1038 N N . ARG A 1 130 ? -4.032 -0.026 5.146 1.00 90.25 130 ARG A N 1
ATOM 1039 C CA . ARG A 1 130 ? -3.085 0.318 6.206 1.00 90.25 130 ARG A CA 1
ATOM 1040 C C . ARG A 1 130 ? -3.636 1.382 7.151 1.00 90.25 130 ARG A C 1
ATOM 1042 O O . ARG A 1 130 ? -3.458 1.243 8.358 1.00 90.25 130 ARG A O 1
ATOM 1049 N N . ALA A 1 131 ? -4.271 2.431 6.633 1.00 90.25 131 ALA A N 1
ATOM 1050 C CA . ALA A 1 131 ? -4.844 3.496 7.455 1.00 90.25 131 ALA A CA 1
ATOM 1051 C C . ALA A 1 131 ? -5.947 2.972 8.396 1.00 90.25 131 ALA A C 1
ATOM 1053 O O . ALA A 1 131 ? -5.933 3.265 9.590 1.00 90.25 131 ALA A O 1
ATOM 1054 N N . GLU A 1 132 ? -6.835 2.116 7.896 1.00 91.44 132 GLU A N 1
ATOM 1055 C CA . GLU A 1 132 ? -7.882 1.453 8.681 1.00 91.44 132 GLU A CA 1
ATOM 1056 C C . GLU A 1 132 ? -7.290 0.502 9.732 1.00 91.44 132 GLU A C 1
ATOM 1058 O O . GLU A 1 132 ? -7.716 0.512 10.890 1.00 91.44 132 GLU A O 1
ATOM 1063 N N . ALA A 1 133 ? -6.240 -0.254 9.381 1.00 92.56 133 ALA A N 1
ATOM 1064 C CA . ALA A 1 133 ? -5.512 -1.079 10.344 1.00 92.56 133 ALA A CA 1
ATOM 1065 C C . ALA A 1 133 ? -4.888 -0.235 11.472 1.00 92.56 133 ALA A C 1
ATOM 1067 O O . ALA A 1 133 ? -4.929 -0.648 12.632 1.00 92.56 133 ALA A O 1
ATOM 1068 N N . TYR A 1 134 ? -4.365 0.960 11.168 1.00 94.12 134 TYR A N 1
ATOM 1069 C CA . TYR A 1 134 ? -3.904 1.913 12.186 1.00 94.12 134 TYR A CA 1
ATOM 1070 C C . TYR A 1 134 ? -5.046 2.413 13.072 1.00 94.12 134 TYR A C 1
ATOM 1072 O O . TYR A 1 134 ? -4.877 2.450 14.289 1.00 94.12 134 TYR A O 1
ATOM 1080 N N . GLY A 1 135 ? -6.202 2.751 12.494 1.00 94.62 135 GLY A N 1
ATOM 1081 C CA . GLY A 1 135 ? -7.386 3.160 13.255 1.00 94.62 135 GLY A CA 1
ATOM 1082 C C . GLY A 1 135 ? -7.816 2.095 14.261 1.00 94.62 135 GLY A C 1
ATOM 1083 O O . GLY A 1 135 ? -7.962 2.384 15.450 1.00 94.62 135 GLY A O 1
ATOM 1084 N N . LYS A 1 136 ? -7.901 0.839 13.809 1.00 94.94 136 LYS A N 1
ATOM 1085 C CA . LYS A 1 136 ? -8.218 -0.309 14.666 1.00 94.94 136 LYS A CA 1
ATOM 1086 C C . LYS A 1 136 ? -7.135 -0.564 15.720 1.00 94.94 136 LYS A C 1
ATOM 1088 O O . LYS A 1 136 ? -7.450 -0.794 16.885 1.00 94.94 136 LYS A O 1
ATOM 1093 N N . CYS A 1 137 ? -5.859 -0.480 15.346 1.00 94.75 137 CYS A N 1
ATOM 1094 C CA . CYS A 1 137 ? -4.750 -0.603 16.293 1.00 94.75 137 CYS A CA 1
ATOM 1095 C C . CYS A 1 137 ? -4.806 0.491 17.368 1.00 94.75 137 CYS A C 1
ATOM 1097 O O . CYS A 1 137 ? -4.566 0.207 18.536 1.00 94.75 137 CYS A O 1
ATOM 1099 N N . SER A 1 138 ? -5.148 1.725 16.988 1.00 95.94 138 SER A N 1
ATOM 1100 C CA . SER A 1 138 ? -5.209 2.873 17.891 1.00 95.94 138 SER A CA 1
ATOM 1101 C C . SER A 1 138 ? -6.301 2.718 18.949 1.00 95.94 138 SER A C 1
ATOM 1103 O O . SER A 1 138 ? -5.994 2.850 20.133 1.00 95.94 138 SER A O 1
ATOM 1105 N N . ILE A 1 139 ? -7.538 2.383 18.560 1.00 95.62 139 ILE A N 1
ATOM 1106 C CA . ILE A 1 139 ? -8.629 2.190 19.530 1.00 95.62 139 ILE A CA 1
ATOM 1107 C C . ILE A 1 139 ? -8.362 0.994 20.451 1.00 95.62 139 ILE A C 1
ATOM 1109 O O . ILE A 1 139 ? -8.570 1.088 21.658 1.00 95.62 139 ILE A O 1
ATOM 1113 N N . LEU A 1 140 ? -7.830 -0.113 19.923 1.00 95.25 140 LEU A N 1
ATOM 1114 C CA . LEU A 1 140 ? -7.498 -1.277 20.747 1.00 95.25 140 LEU A CA 1
ATOM 1115 C C . LEU A 1 140 ? -6.353 -0.991 21.720 1.00 95.25 140 LEU A C 1
ATOM 1117 O O . LEU A 1 140 ? -6.416 -1.398 22.877 1.00 95.25 140 LEU A O 1
ATOM 1121 N N . GLN A 1 141 ? -5.326 -0.264 21.279 1.00 95.19 141 GLN A N 1
ATOM 1122 C CA . GLN A 1 141 ? -4.232 0.147 22.152 1.00 95.19 141 GLN A CA 1
ATOM 1123 C C . GLN A 1 141 ? -4.740 1.084 23.251 1.00 95.19 141 GLN A C 1
ATOM 1125 O O . GLN A 1 141 ? -4.358 0.920 24.407 1.00 95.19 141 GLN A O 1
ATOM 1130 N N . PHE A 1 142 ? -5.624 2.026 22.911 1.00 95.31 142 PHE A N 1
ATOM 1131 C CA . PHE A 1 142 ? -6.268 2.905 23.883 1.00 95.31 142 PHE A CA 1
ATOM 1132 C C . PHE A 1 142 ? -7.045 2.103 24.934 1.00 95.31 142 PHE A C 1
ATOM 1134 O O . PHE A 1 142 ? -6.810 2.286 26.124 1.00 95.31 142 PHE A O 1
ATOM 1141 N N . LEU A 1 143 ? -7.900 1.163 24.516 1.00 94.19 143 LEU A N 1
ATOM 1142 C CA . LEU A 1 143 ? -8.672 0.314 25.430 1.00 94.19 143 LEU A CA 1
ATOM 1143 C C . LEU A 1 143 ? -7.776 -0.558 26.321 1.00 94.19 143 LEU A C 1
ATOM 1145 O O . LEU A 1 143 ? -8.049 -0.702 27.512 1.00 94.19 143 LEU A O 1
ATOM 1149 N N . PHE A 1 144 ? -6.695 -1.112 25.768 1.00 94.00 144 PHE A N 1
ATOM 1150 C CA . PHE A 1 144 ? -5.715 -1.886 26.530 1.00 94.00 144 PHE A CA 1
ATOM 1151 C C . PHE A 1 144 ? -5.029 -1.040 27.611 1.00 94.00 144 PHE A C 1
ATOM 1153 O O . PHE A 1 144 ? -4.939 -1.468 28.761 1.00 94.00 144 PHE A O 1
ATOM 1160 N N . LEU A 1 145 ? -4.596 0.174 27.263 1.00 93.56 145 LEU A N 1
ATOM 1161 C CA . LEU A 1 145 ? -3.980 1.100 28.214 1.00 93.56 145 LEU A CA 1
ATOM 1162 C C . LEU A 1 145 ? -4.982 1.590 29.262 1.00 93.56 145 LEU A C 1
ATOM 1164 O O . LEU A 1 145 ? -4.646 1.630 30.439 1.00 93.56 145 LEU A O 1
ATOM 1168 N N . LEU A 1 146 ? -6.215 1.908 28.858 1.00 92.06 146 LEU A N 1
ATOM 1169 C CA . LEU A 1 146 ? -7.284 2.349 29.754 1.00 92.06 146 LEU A CA 1
ATOM 1170 C C . LEU A 1 146 ? -7.602 1.280 30.807 1.00 92.06 146 LEU A C 1
ATOM 1172 O O . LEU A 1 146 ? -7.697 1.591 31.993 1.00 92.06 146 LEU A O 1
ATOM 1176 N N . ARG A 1 147 ? -7.708 0.019 30.368 1.00 93.56 147 ARG A N 1
ATOM 1177 C CA . ARG A 1 147 ? -7.898 -1.147 31.237 1.00 93.56 147 ARG A CA 1
ATOM 1178 C C . ARG A 1 147 ? -6.794 -1.238 32.290 1.00 93.56 147 ARG A C 1
ATOM 1180 O O . ARG A 1 147 ? -7.102 -1.409 33.459 1.00 93.56 147 ARG A O 1
ATOM 1187 N N . GLY A 1 148 ? -5.531 -1.130 31.873 1.00 90.94 148 GLY A N 1
ATOM 1188 C CA . GLY A 1 148 ? -4.383 -1.263 32.773 1.00 90.94 148 GLY A CA 1
ATOM 1189 C C . GLY A 1 148 ? -4.184 -0.067 33.706 1.00 90.94 148 GLY A C 1
ATOM 1190 O O . GLY A 1 148 ? -3.846 -0.256 34.866 1.00 90.94 148 GLY A O 1
ATOM 1191 N N . TYR A 1 149 ? -4.408 1.155 33.219 1.00 94.56 149 TYR A N 1
ATOM 1192 C CA . TYR A 1 149 ? -4.179 2.377 33.994 1.00 94.56 149 TYR A CA 1
ATOM 1193 C C . TYR A 1 149 ? -5.197 2.558 35.126 1.00 94.56 149 TYR A C 1
ATOM 1195 O O . TYR A 1 149 ? -4.832 2.976 36.219 1.00 94.56 149 TYR A O 1
ATOM 1203 N N . TYR A 1 150 ? -6.466 2.239 34.866 1.00 93.94 150 TYR A N 1
ATOM 1204 C CA . TYR A 1 150 ? -7.553 2.387 35.839 1.00 93.94 150 TYR A CA 1
ATOM 1205 C C . TYR A 1 150 ? -7.964 1.069 36.511 1.00 93.94 150 TYR A C 1
ATOM 1207 O O . TYR A 1 150 ? -8.956 1.056 37.233 1.00 93.94 150 TYR A O 1
ATOM 1215 N N . ASP A 1 151 ? -7.251 -0.029 36.241 1.00 92.25 151 ASP A N 1
ATOM 1216 C CA . ASP A 1 151 ? -7.606 -1.387 36.680 1.00 92.25 151 ASP A CA 1
ATOM 1217 C C . ASP A 1 151 ? -9.082 -1.746 36.396 1.00 92.25 151 ASP A C 1
ATOM 1219 O O . ASP A 1 151 ? -9.843 -2.211 37.243 1.00 92.25 151 ASP A O 1
ATOM 1223 N N . LEU A 1 152 ? -9.529 -1.452 35.170 1.00 90.44 152 LEU A N 1
ATOM 1224 C CA . LEU A 1 152 ? -10.929 -1.603 34.774 1.00 90.44 152 LEU A CA 1
ATOM 1225 C C . LEU A 1 152 ? -11.209 -2.987 34.200 1.00 90.44 152 LEU A C 1
ATOM 1227 O O . LEU A 1 152 ? -10.446 -3.529 33.400 1.00 90.44 152 LEU A O 1
ATOM 1231 N N . THR A 1 153 ? -12.401 -3.502 34.486 1.00 89.88 153 THR A N 1
ATOM 1232 C CA . THR A 1 153 ? -13.002 -4.560 33.670 1.00 89.88 153 THR A CA 1
ATOM 1233 C C . THR A 1 153 ? -13.824 -3.910 32.566 1.00 89.88 153 THR A C 1
ATOM 1235 O O . THR A 1 153 ? -14.835 -3.262 32.831 1.00 89.88 153 THR A O 1
ATOM 1238 N N . LEU A 1 154 ? -13.388 -4.055 31.314 1.00 89.75 154 LEU A N 1
ATOM 1239 C CA . LEU A 1 154 ? -14.133 -3.518 30.178 1.00 89.75 154 LEU A CA 1
ATOM 1240 C C . LEU A 1 154 ? -15.409 -4.340 29.951 1.00 89.75 154 LEU A C 1
ATOM 1242 O O . LEU A 1 154 ? -15.368 -5.569 29.895 1.00 89.75 154 LEU A O 1
ATOM 1246 N N . ALA A 1 155 ? -16.534 -3.647 29.777 1.00 90.75 155 ALA A N 1
ATOM 1247 C CA . ALA A 1 155 ? -17.779 -4.264 29.338 1.00 90.75 155 ALA A CA 1
ATOM 1248 C C . ALA A 1 155 ? -17.639 -4.829 27.909 1.00 90.75 155 ALA A C 1
ATOM 1250 O O . ALA A 1 155 ? -16.758 -4.388 27.166 1.00 90.75 155 ALA A O 1
ATOM 1251 N N . PRO A 1 156 ? -18.512 -5.760 27.481 1.00 94.38 156 PRO A N 1
ATOM 1252 C CA . PRO A 1 156 ? -18.540 -6.210 26.095 1.00 94.38 156 PRO A CA 1
ATOM 1253 C C . PRO A 1 156 ? -18.737 -5.037 25.129 1.00 94.38 156 PRO A C 1
ATOM 1255 O O . PRO A 1 156 ? -19.674 -4.248 25.290 1.00 94.38 156 PRO A O 1
ATOM 1258 N N . MET A 1 157 ? -17.869 -4.925 24.120 1.00 94.19 157 MET A N 1
ATOM 1259 C CA . MET A 1 157 ? -17.941 -3.858 23.114 1.00 94.19 157 MET A CA 1
ATOM 1260 C C . MET A 1 157 ? -17.913 -4.425 21.697 1.00 94.19 157 MET A C 1
ATOM 1262 O O . MET A 1 157 ? -17.367 -5.498 21.432 1.00 94.19 157 MET A O 1
ATOM 1266 N N . HIS A 1 158 ? -18.482 -3.658 20.772 1.00 94.56 158 HIS A N 1
ATOM 1267 C CA . HIS A 1 158 ? -18.485 -3.960 19.348 1.00 94.56 158 HIS A CA 1
ATOM 1268 C C . HIS A 1 158 ? -17.657 -2.904 18.620 1.00 94.56 158 HIS A C 1
ATOM 1270 O O . HIS A 1 158 ? -17.945 -1.712 18.725 1.00 94.56 158 HIS A O 1
ATOM 1276 N N . VAL A 1 159 ? -16.632 -3.341 17.893 1.00 95.12 159 VAL A N 1
ATOM 1277 C CA . VAL A 1 159 ? -15.821 -2.490 17.017 1.00 95.12 159 VAL A CA 1
ATOM 1278 C C . VAL A 1 159 ? -16.213 -2.784 15.578 1.00 95.12 159 VAL A C 1
ATOM 1280 O O . VAL A 1 159 ? -16.195 -3.940 15.157 1.00 95.12 159 VAL A O 1
ATOM 1283 N N . TYR A 1 160 ? -16.536 -1.733 14.832 1.00 94.06 160 TYR A N 1
ATOM 1284 C CA . TYR A 1 160 ? -16.944 -1.821 13.435 1.00 94.06 160 TYR A CA 1
ATOM 1285 C C . TYR A 1 160 ? -15.864 -1.236 12.518 1.00 94.06 160 TYR A C 1
ATOM 1287 O O . TYR A 1 160 ? -15.258 -0.219 12.858 1.00 94.06 160 TYR A O 1
ATOM 1295 N N . CYS A 1 161 ? -15.625 -1.861 11.366 1.00 92.19 161 CYS A N 1
ATOM 1296 C CA . CYS A 1 161 ? -14.758 -1.340 10.303 1.00 92.19 161 CYS A CA 1
ATOM 1297 C C . CYS A 1 161 ? -15.344 -1.689 8.934 1.00 92.19 161 CYS A C 1
ATOM 1299 O O . CYS A 1 161 ? -15.972 -2.734 8.764 1.00 92.19 161 CYS A O 1
ATOM 1301 N N . ASP A 1 162 ? -15.117 -0.838 7.938 1.00 89.44 162 ASP A N 1
ATOM 1302 C CA . ASP A 1 162 ? -15.571 -1.055 6.565 1.00 89.44 162 ASP A CA 1
ATOM 1303 C C . ASP A 1 162 ? -14.612 -1.866 5.689 1.00 89.44 162 ASP A C 1
ATOM 1305 O O . ASP A 1 162 ? -14.856 -2.077 4.497 1.00 89.44 162 ASP A O 1
ATOM 1309 N N . ASN A 1 163 ? -13.554 -2.402 6.296 1.00 88.62 163 ASN A N 1
ATOM 1310 C CA . ASN A 1 163 ? -12.621 -3.285 5.626 1.00 88.62 163 ASN A CA 1
ATOM 1311 C C . ASN A 1 163 ? -12.846 -4.750 5.983 1.00 88.62 163 ASN A C 1
ATOM 1313 O O . ASN A 1 163 ? -12.289 -5.262 6.955 1.00 88.62 163 ASN A O 1
ATOM 1317 N N . GLN A 1 164 ? -13.606 -5.450 5.141 1.00 88.88 164 GLN A N 1
ATOM 1318 C CA . GLN A 1 164 ? -13.869 -6.878 5.324 1.00 88.88 164 GLN A CA 1
ATOM 1319 C C . GLN A 1 164 ? -12.576 -7.696 5.461 1.00 88.88 164 GLN A C 1
ATOM 1321 O O . GLN A 1 164 ? -12.491 -8.546 6.337 1.00 88.88 164 GLN A O 1
ATOM 1326 N N . ALA A 1 165 ? -11.543 -7.414 4.658 1.00 88.06 165 ALA A N 1
ATOM 1327 C CA . ALA A 1 165 ? -10.296 -8.179 4.701 1.00 88.06 165 ALA A CA 1
ATOM 1328 C C . ALA A 1 165 ? -9.534 -7.997 6.025 1.00 88.06 165 ALA A C 1
ATOM 1330 O O . ALA A 1 165 ? -8.873 -8.930 6.483 1.00 88.06 165 ALA A O 1
ATOM 1331 N N . LEU A 1 166 ? -9.630 -6.814 6.647 1.00 89.50 166 LEU A N 1
ATOM 1332 C CA . LEU A 1 166 ? -9.086 -6.571 7.982 1.00 89.50 166 LEU A CA 1
ATOM 1333 C C . LEU A 1 166 ? -9.838 -7.404 9.019 1.00 89.50 166 LEU A C 1
ATOM 1335 O O . LEU A 1 166 ? -9.206 -8.060 9.842 1.00 89.50 166 LEU A O 1
ATOM 1339 N N . GLU A 1 167 ? -11.170 -7.398 8.961 1.00 91.94 167 GLU A N 1
ATOM 1340 C CA . GLU A 1 167 ? -11.999 -8.142 9.912 1.00 91.94 167 GLU A CA 1
ATOM 1341 C C . GLU A 1 167 ? -11.832 -9.648 9.778 1.00 91.94 167 GLU A C 1
ATOM 1343 O O . GLU A 1 167 ? -11.677 -10.331 10.788 1.00 91.94 167 GLU A O 1
ATOM 1348 N N . ASP A 1 168 ? -11.764 -10.160 8.551 1.00 89.25 168 ASP A N 1
ATOM 1349 C CA . ASP A 1 168 ? -11.470 -11.567 8.284 1.00 89.25 168 ASP A CA 1
ATOM 1350 C C . ASP A 1 168 ? -10.129 -11.970 8.912 1.00 89.25 168 ASP A C 1
ATOM 1352 O O . ASP A 1 168 ? -10.001 -13.048 9.487 1.00 89.25 168 ASP A O 1
ATOM 1356 N N . HIS A 1 169 ? -9.124 -11.089 8.844 1.00 87.75 169 HIS A N 1
ATOM 1357 C CA . HIS A 1 169 ? -7.796 -11.350 9.395 1.00 87.75 169 HIS A CA 1
ATOM 1358 C C . HIS A 1 169 ? -7.753 -11.312 10.928 1.00 87.75 169 HIS A C 1
ATOM 1360 O O . HIS A 1 169 ? -6.976 -12.051 11.533 1.00 87.75 169 HIS A O 1
ATOM 1366 N N . VAL A 1 170 ? -8.531 -10.423 11.552 1.00 88.38 170 VAL A N 1
ATOM 1367 C CA . VAL A 1 170 ? -8.581 -10.257 13.015 1.00 88.38 170 VAL A CA 1
ATOM 1368 C C . VAL A 1 170 ? -9.430 -11.343 13.667 1.00 88.38 170 VAL A C 1
ATOM 1370 O O . VAL A 1 170 ? -9.052 -11.853 14.719 1.00 88.38 170 VAL A O 1
ATOM 1373 N N . ASN A 1 171 ? -10.540 -11.719 13.030 1.00 88.38 171 ASN A N 1
ATOM 1374 C CA . ASN A 1 171 ? -11.442 -12.763 13.511 1.00 88.38 171 ASN A CA 1
ATOM 1375 C C . ASN A 1 171 ? -10.946 -14.184 13.194 1.00 88.38 171 ASN A C 1
ATOM 1377 O O . ASN A 1 171 ? -11.532 -15.151 13.677 1.00 88.38 171 ASN A O 1
ATOM 1381 N N . GLU A 1 172 ? -9.879 -14.336 12.401 1.00 86.00 172 GLU A N 1
ATOM 1382 C CA . GLU A 1 172 ? -9.280 -15.639 12.120 1.00 86.00 172 GLU A CA 1
ATOM 1383 C C . GLU A 1 172 ? -8.816 -16.316 13.428 1.00 86.00 172 GLU A C 1
ATOM 1385 O O . GLU A 1 172 ? -7.961 -15.768 14.138 1.00 86.00 172 GLU A O 1
ATOM 1390 N N . PRO A 1 173 ? -9.314 -17.525 13.753 1.00 73.38 173 PRO A N 1
ATOM 1391 C CA . PRO A 1 173 ? -8.869 -18.260 14.929 1.00 73.38 173 PRO A CA 1
ATOM 1392 C C . PRO A 1 173 ? -7.378 -18.590 14.813 1.00 73.38 173 PRO A C 1
ATOM 1394 O O . PRO A 1 173 ? -6.955 -19.367 13.957 1.00 73.38 173 PRO A O 1
ATOM 1397 N N . ARG A 1 174 ? -6.554 -17.994 15.680 1.00 71.62 174 ARG A N 1
ATOM 1398 C CA . ARG A 1 174 ? -5.105 -18.236 15.712 1.00 71.62 174 ARG A CA 1
ATOM 1399 C C . ARG A 1 174 ? -4.683 -18.815 17.043 1.00 71.62 174 ARG A C 1
ATOM 1401 O O . ARG A 1 174 ? -4.454 -18.073 17.997 1.00 71.62 174 ARG A O 1
ATOM 1408 N N . GLU A 1 175 ? -4.474 -20.124 17.064 1.00 67.25 175 GLU A N 1
ATOM 1409 C CA . GLU A 1 175 ? -3.907 -20.832 18.218 1.00 67.25 175 GLU A CA 1
ATOM 1410 C C . GLU A 1 175 ? -2.461 -20.400 18.505 1.00 67.25 175 GLU A C 1
ATOM 1412 O O . GLU A 1 175 ? -2.021 -20.360 19.649 1.00 67.25 175 GLU A O 1
ATOM 1417 N N . GLN A 1 176 ? -1.714 -20.018 17.466 1.00 67.00 176 GLN A N 1
ATOM 1418 C CA . GLN A 1 176 ? -0.292 -19.705 17.577 1.00 67.00 176 GLN A CA 1
ATOM 1419 C C . GLN A 1 176 ? -0.058 -18.206 17.822 1.00 67.00 176 GLN A C 1
ATOM 1421 O O . GLN A 1 176 ? -0.730 -17.336 17.259 1.00 67.00 176 GLN A O 1
ATOM 1426 N N . SER A 1 177 ? 0.915 -17.895 18.681 1.00 64.75 177 SER A N 1
ATOM 1427 C CA . SER A 1 177 ? 1.387 -16.529 18.963 1.00 64.75 177 SER A CA 1
ATOM 1428 C C . SER A 1 177 ? 2.401 -16.016 17.935 1.00 64.75 177 SER A C 1
ATOM 1430 O O . SER A 1 177 ? 2.668 -14.819 17.883 1.00 64.75 177 SER A O 1
ATOM 1432 N N . ARG A 1 178 ? 2.951 -16.911 17.106 1.00 71.94 178 ARG A N 1
ATOM 1433 C CA . ARG A 1 178 ? 3.959 -16.623 16.080 1.00 71.94 178 ARG A CA 1
ATOM 1434 C C . ARG A 1 178 ? 3.452 -17.000 14.683 1.00 71.94 178 ARG A C 1
ATOM 1436 O O . ARG A 1 178 ? 2.641 -17.921 14.583 1.00 71.94 178 ARG A O 1
ATOM 1443 N N . PRO A 1 179 ? 3.932 -16.332 13.616 1.00 76.56 179 PRO A N 1
ATOM 1444 C CA . PRO A 1 179 ? 3.620 -16.728 12.247 1.00 76.56 179 PRO A CA 1
ATOM 1445 C C . PRO A 1 179 ? 4.040 -18.174 11.984 1.00 76.56 179 PRO A C 1
ATOM 1447 O O . PRO A 1 179 ? 5.074 -18.630 12.483 1.00 76.56 179 PRO A O 1
ATOM 1450 N N . LYS A 1 180 ? 3.267 -18.879 11.151 1.00 80.75 180 LYS A N 1
ATOM 1451 C CA . LYS A 1 180 ? 3.537 -20.287 10.817 1.00 80.75 180 LYS A CA 1
ATOM 1452 C C . LYS A 1 180 ? 4.832 -20.432 10.018 1.00 80.75 180 LYS A C 1
ATOM 1454 O O . LYS A 1 180 ? 5.545 -21.423 10.155 1.00 80.75 180 LYS A O 1
ATOM 1459 N N . PHE A 1 181 ? 5.151 -19.424 9.206 1.00 84.81 181 PHE A N 1
ATOM 1460 C CA . PHE A 1 181 ? 6.369 -19.367 8.407 1.00 84.81 181 PHE A CA 1
ATOM 1461 C C . PHE A 1 181 ? 7.033 -17.982 8.488 1.00 84.81 181 PHE A C 1
ATOM 1463 O O . PHE A 1 181 ? 6.331 -16.969 8.469 1.00 84.81 181 PHE A O 1
ATOM 1470 N N . PRO A 1 182 ? 8.379 -17.889 8.480 1.00 82.94 182 PRO A N 1
ATOM 1471 C CA . PRO A 1 182 ? 9.082 -16.604 8.587 1.00 82.94 182 PRO A CA 1
ATOM 1472 C C . PRO A 1 182 ? 8.724 -15.583 7.497 1.00 82.94 182 PRO A C 1
ATOM 1474 O O . PRO A 1 182 ? 8.755 -14.378 7.722 1.00 82.94 182 PRO A O 1
ATOM 1477 N N . ASN A 1 183 ? 8.367 -16.047 6.297 1.00 86.62 183 ASN A N 1
ATOM 1478 C CA . ASN A 1 183 ? 7.978 -15.183 5.182 1.00 86.62 183 ASN A CA 1
ATOM 1479 C C . ASN A 1 183 ? 6.604 -14.515 5.371 1.00 86.62 183 ASN A C 1
ATOM 1481 O O . ASN A 1 183 ? 6.297 -13.579 4.633 1.00 86.62 183 ASN A O 1
ATOM 1485 N N . GLU A 1 184 ? 5.787 -14.946 6.335 1.00 83.94 184 GLU A N 1
ATOM 1486 C CA . GLU A 1 184 ? 4.541 -14.252 6.678 1.00 83.94 184 GLU A CA 1
ATOM 1487 C C . GLU A 1 184 ? 4.813 -12.857 7.235 1.00 83.94 184 GLU A C 1
ATOM 1489 O O . GLU A 1 184 ? 4.107 -11.924 6.861 1.00 83.94 184 GLU A O 1
ATOM 1494 N N . ALA A 1 185 ? 5.910 -12.688 7.980 1.00 84.12 185 ALA A N 1
ATOM 1495 C CA . ALA A 1 185 ? 6.361 -11.386 8.467 1.00 84.12 185 ALA A CA 1
ATOM 1496 C C . ALA A 1 185 ? 6.781 -10.416 7.344 1.00 84.12 185 ALA A C 1
ATOM 1498 O O . ALA A 1 185 ? 6.964 -9.224 7.571 1.00 84.12 185 ALA A O 1
ATOM 1499 N N . LEU A 1 186 ? 6.926 -10.914 6.108 1.00 86.38 186 LEU A N 1
ATOM 1500 C CA . LEU A 1 186 ? 7.230 -10.106 4.923 1.00 86.38 186 LEU A CA 1
ATOM 1501 C C . LEU A 1 186 ? 5.978 -9.706 4.129 1.00 86.38 186 LEU A C 1
ATOM 1503 O O . LEU A 1 186 ? 6.113 -8.992 3.123 1.00 86.38 186 LEU A O 1
ATOM 1507 N N . LYS A 1 187 ? 4.788 -10.187 4.526 1.00 86.69 187 LYS A N 1
ATOM 1508 C CA . LYS A 1 187 ? 3.506 -9.785 3.930 1.00 86.69 187 LYS A CA 1
ATOM 1509 C C . LYS A 1 187 ? 3.270 -8.292 4.169 1.00 86.69 187 LYS A C 1
ATOM 1511 O O . LYS A 1 187 ? 3.832 -7.686 5.076 1.00 86.69 187 LYS A O 1
ATOM 1516 N N . ALA A 1 188 ? 2.460 -7.689 3.305 1.00 85.62 188 ALA A N 1
ATOM 1517 C CA . ALA A 1 188 ? 2.141 -6.274 3.421 1.00 85.62 188 ALA A CA 1
ATOM 1518 C C . ALA A 1 188 ? 1.429 -5.987 4.751 1.00 85.62 188 ALA A C 1
ATOM 1520 O O . ALA A 1 188 ? 0.523 -6.731 5.118 1.00 85.62 188 ALA A O 1
ATOM 1521 N N . ILE A 1 189 ? 1.824 -4.900 5.423 1.00 87.12 189 ILE A N 1
ATOM 1522 C CA . ILE A 1 189 ? 1.148 -4.367 6.624 1.00 87.12 189 ILE A CA 1
ATOM 1523 C C . ILE A 1 189 ? 1.235 -5.333 7.825 1.00 87.12 189 ILE A C 1
ATOM 1525 O O . ILE A 1 189 ? 0.505 -5.207 8.804 1.00 87.12 189 ILE A O 1
ATOM 1529 N N . TRP A 1 190 ? 2.158 -6.301 7.776 1.00 88.44 190 TRP A N 1
ATOM 1530 C CA . TRP A 1 190 ? 2.364 -7.266 8.856 1.00 88.44 190 TRP A CA 1
ATOM 1531 C C . TRP A 1 190 ? 2.615 -6.594 10.213 1.00 88.44 190 TRP A C 1
ATOM 1533 O O . TRP A 1 190 ? 2.071 -7.034 11.221 1.00 88.44 190 TRP A O 1
ATOM 1543 N N . ASP A 1 191 ? 3.389 -5.508 10.215 1.00 89.19 191 ASP A N 1
ATOM 1544 C CA . ASP A 1 191 ? 3.753 -4.706 11.384 1.00 89.19 191 ASP A CA 1
ATOM 1545 C C . ASP A 1 191 ? 2.539 -4.231 12.197 1.00 89.19 191 ASP A C 1
ATOM 1547 O O . ASP A 1 191 ? 2.498 -4.402 13.415 1.00 89.19 191 ASP A O 1
ATOM 1551 N N . VAL A 1 192 ? 1.521 -3.692 11.521 1.00 91.75 192 VAL A N 1
ATOM 1552 C CA . VAL A 1 192 ? 0.287 -3.213 12.166 1.00 91.75 192 VAL A CA 1
ATOM 1553 C C . VAL A 1 192 ? -0.668 -4.376 12.438 1.00 91.75 192 VAL A C 1
ATOM 1555 O O . VAL A 1 192 ? -1.250 -4.457 13.517 1.00 91.75 192 VAL A O 1
ATOM 1558 N N . LEU A 1 193 ? -0.819 -5.307 11.488 1.00 90.75 193 LEU A N 1
ATOM 1559 C CA . LEU A 1 193 ? -1.770 -6.417 11.614 1.00 90.75 193 LEU A CA 1
ATOM 1560 C C . LEU A 1 193 ? -1.456 -7.325 12.803 1.00 90.75 193 LEU A C 1
ATOM 1562 O O . LEU A 1 193 ? -2.366 -7.700 13.541 1.00 90.75 193 LEU A O 1
ATOM 1566 N N . GLN A 1 194 ? -0.184 -7.659 13.028 1.00 88.75 194 GLN A N 1
ATOM 1567 C CA . GLN A 1 194 ? 0.190 -8.484 14.177 1.00 88.75 194 GLN A CA 1
ATOM 1568 C C . GLN A 1 194 ? -0.110 -7.783 15.509 1.00 88.75 194 GLN A C 1
ATOM 1570 O O . GLN A 1 194 ? -0.502 -8.445 16.469 1.00 88.75 194 GLN A O 1
ATOM 1575 N N . ALA A 1 195 ? 0.021 -6.453 15.562 1.00 90.75 195 ALA A N 1
ATOM 1576 C CA . ALA A 1 195 ? -0.286 -5.674 16.753 1.00 90.75 195 ALA A CA 1
ATOM 1577 C C . ALA A 1 195 ? -1.792 -5.675 17.036 1.00 90.75 195 ALA A C 1
ATOM 1579 O O . ALA A 1 195 ? -2.193 -5.922 18.172 1.00 90.75 195 ALA A O 1
ATOM 1580 N N . VAL A 1 196 ? -2.622 -5.502 16.000 1.00 92.69 196 VAL A N 1
ATOM 1581 C CA . VAL A 1 196 ? -4.086 -5.618 16.107 1.00 92.69 196 VAL A CA 1
ATOM 1582 C C . VAL A 1 196 ? -4.487 -7.007 16.604 1.00 92.69 196 VAL A C 1
ATOM 1584 O O . VAL A 1 196 ? -5.237 -7.111 17.569 1.00 92.69 196 VAL A O 1
ATOM 1587 N N . VAL A 1 197 ? -3.954 -8.076 16.002 1.00 90.81 197 VAL A N 1
ATOM 1588 C CA . VAL A 1 197 ? -4.255 -9.464 16.404 1.00 90.81 197 VAL A CA 1
ATOM 1589 C C . VAL A 1 197 ? -3.830 -9.732 17.849 1.00 90.81 197 VAL A C 1
ATOM 1591 O O . VAL A 1 197 ? -4.558 -10.372 18.606 1.00 90.81 197 VAL A O 1
ATOM 1594 N N . ARG A 1 198 ? -2.662 -9.230 18.263 1.00 90.19 198 ARG A N 1
ATOM 1595 C CA . ARG A 1 198 ? -2.194 -9.345 19.648 1.00 90.19 198 ARG A CA 1
ATOM 1596 C C . ARG A 1 198 ? -3.133 -8.623 20.616 1.00 90.19 198 ARG A C 1
ATOM 1598 O O . ARG A 1 198 ? -3.539 -9.215 21.609 1.00 90.19 198 ARG A O 1
ATOM 1605 N N . LEU A 1 199 ? -3.490 -7.372 20.324 1.00 92.12 199 LEU A N 1
ATOM 1606 C CA . LEU A 1 199 ? -4.383 -6.576 21.169 1.00 92.12 199 LEU A CA 1
ATOM 1607 C C . LEU A 1 199 ? -5.787 -7.189 21.251 1.00 92.12 199 LEU A C 1
ATOM 1609 O O . LEU A 1 199 ? -6.359 -7.231 22.334 1.00 92.12 199 LEU A O 1
ATOM 1613 N N . ALA A 1 200 ? -6.305 -7.732 20.147 1.00 92.44 200 ALA A N 1
ATOM 1614 C CA . ALA A 1 200 ? -7.574 -8.456 20.122 1.00 92.44 200 ALA A CA 1
ATOM 1615 C C . ALA A 1 200 ? -7.573 -9.654 21.090 1.00 92.44 200 ALA A C 1
ATOM 1617 O O . ALA A 1 200 ? -8.517 -9.827 21.854 1.00 92.44 200 ALA A O 1
ATOM 1618 N N . LYS A 1 201 ? -6.480 -10.432 21.140 1.00 90.56 201 LYS A N 1
ATOM 1619 C CA . LYS A 1 201 ? -6.328 -11.542 22.103 1.00 90.56 201 LYS A CA 1
ATOM 1620 C C . LYS A 1 201 ? -6.285 -11.073 23.562 1.00 90.56 201 LYS A C 1
ATOM 1622 O O . LYS A 1 201 ? -6.759 -11.780 24.444 1.00 90.56 201 LYS A O 1
ATOM 1627 N N . LEU A 1 202 ? -5.711 -9.898 23.822 1.00 91.31 202 LEU A N 1
ATOM 1628 C CA . LEU A 1 202 ? -5.620 -9.306 25.165 1.00 91.31 202 LEU A CA 1
ATOM 1629 C C . LEU A 1 202 ? -6.930 -8.638 25.622 1.00 91.31 202 LEU A C 1
ATOM 1631 O O . LEU A 1 202 ? -7.073 -8.295 26.800 1.00 91.31 202 LEU A O 1
ATOM 1635 N N . LEU A 1 203 ? -7.879 -8.456 24.702 1.00 93.25 203 LEU A N 1
ATOM 1636 C CA . LEU A 1 203 ? -9.162 -7.792 24.913 1.00 93.25 203 LEU A CA 1
ATOM 1637 C C . LEU A 1 203 ? -10.331 -8.694 24.459 1.00 93.25 203 LEU A C 1
ATOM 1639 O O . LEU A 1 203 ? -11.084 -8.307 23.564 1.00 93.25 203 LEU A O 1
ATOM 1643 N N . PRO A 1 204 ? -10.517 -9.884 25.067 1.00 91.81 204 PRO A N 1
ATOM 1644 C CA . PRO A 1 204 ? -11.509 -10.877 24.629 1.00 91.81 204 PRO A CA 1
ATOM 1645 C C . PRO A 1 204 ? -12.972 -10.403 24.701 1.00 91.81 204 PRO A C 1
ATOM 1647 O O . PRO A 1 204 ? -13.844 -10.983 24.064 1.00 91.81 204 PRO A O 1
ATOM 1650 N N . GLN A 1 205 ? -13.255 -9.345 25.461 1.00 93.25 205 GLN A N 1
ATOM 1651 C CA . GLN A 1 205 ? -14.565 -8.697 25.551 1.00 93.25 205 GLN A CA 1
ATOM 1652 C C . GLN A 1 205 ? -14.939 -7.869 24.307 1.00 93.25 205 GLN A C 1
ATOM 1654 O O . GLN A 1 205 ? -16.078 -7.414 24.186 1.00 93.25 205 GLN A O 1
ATOM 1659 N N . ILE A 1 206 ? -13.989 -7.627 23.401 1.00 95.00 206 ILE A N 1
ATOM 1660 C CA . ILE A 1 206 ? -14.207 -6.848 22.184 1.00 95.00 206 ILE A CA 1
ATOM 1661 C C . ILE A 1 206 ? -14.528 -7.797 21.034 1.00 95.00 206 ILE A C 1
ATOM 1663 O O . ILE A 1 206 ? -13.782 -8.731 20.755 1.00 95.00 206 ILE A O 1
ATOM 1667 N N . THR A 1 207 ? -15.626 -7.529 20.334 1.00 94.81 207 THR A N 1
ATOM 1668 C CA . THR A 1 207 ? -16.016 -8.261 19.122 1.00 94.81 207 THR A CA 1
ATOM 1669 C C . THR A 1 207 ? -15.904 -7.361 17.901 1.00 94.81 207 THR A C 1
ATOM 1671 O O . THR A 1 207 ? -16.182 -6.161 17.979 1.00 94.81 207 THR A O 1
ATOM 1674 N N . PHE A 1 208 ? -15.499 -7.935 16.770 1.00 95.00 208 PHE A N 1
ATOM 1675 C CA . PHE A 1 208 ? -15.175 -7.184 15.563 1.00 95.00 208 PHE A CA 1
ATOM 1676 C C . PHE A 1 208 ? -16.140 -7.498 14.426 1.00 95.00 208 PHE A C 1
ATOM 1678 O O . PHE A 1 208 ? -16.386 -8.665 14.121 1.00 95.00 208 PHE A O 1
ATOM 1685 N N . HIS A 1 209 ? -16.664 -6.453 13.788 1.00 94.12 209 HIS A N 1
ATOM 1686 C CA . HIS A 1 209 ? -17.755 -6.555 12.823 1.00 94.12 209 HIS A CA 1
ATOM 1687 C C . HIS A 1 209 ? -17.450 -5.744 11.571 1.00 94.12 209 HIS A C 1
ATOM 1689 O O . HIS A 1 209 ? -17.113 -4.563 11.647 1.00 94.12 209 HIS A O 1
ATOM 1695 N N . HIS A 1 210 ? -17.644 -6.355 10.407 1.00 94.25 210 HIS A N 1
ATOM 1696 C CA . HIS A 1 210 ? -17.602 -5.613 9.156 1.00 94.25 210 HIS A CA 1
ATOM 1697 C C . HIS A 1 210 ? -18.909 -4.849 8.926 1.00 94.25 210 HIS A C 1
ATOM 1699 O O . HIS A 1 210 ? -20.001 -5.367 9.172 1.00 94.25 210 HIS A O 1
ATOM 1705 N N . ILE A 1 211 ? -18.793 -3.636 8.392 1.00 91.00 211 ILE A N 1
ATOM 1706 C CA . ILE A 1 211 ? -19.918 -2.819 7.928 1.00 91.00 211 ILE A CA 1
ATOM 1707 C C . ILE A 1 211 ? -19.657 -2.304 6.520 1.00 91.00 211 ILE A C 1
ATOM 1709 O O . ILE A 1 211 ? -18.524 -2.186 6.082 1.00 91.00 211 ILE A O 1
ATOM 1713 N N . LYS A 1 212 ? -20.702 -1.961 5.772 1.00 85.25 212 LYS A N 1
ATOM 1714 C CA . LYS A 1 212 ? -20.499 -1.405 4.432 1.00 85.25 212 LYS A CA 1
ATOM 1715 C C . LYS A 1 212 ? -20.016 0.047 4.544 1.00 85.25 212 LYS A C 1
ATOM 1717 O O . LYS A 1 212 ? -20.658 0.861 5.200 1.00 85.25 212 LYS A O 1
ATOM 1722 N N . GLY A 1 213 ? -18.927 0.386 3.860 1.00 82.00 213 GLY A N 1
ATOM 1723 C CA . GLY A 1 213 ? -18.456 1.770 3.766 1.00 82.00 213 GLY A CA 1
ATOM 1724 C C . GLY A 1 213 ? -19.404 2.671 2.961 1.00 82.00 213 GLY A C 1
ATOM 1725 O O . GLY A 1 213 ? -20.120 2.207 2.069 1.00 82.00 213 GLY A O 1
ATOM 1726 N N . HIS A 1 214 ? -19.379 3.975 3.257 1.00 74.25 214 HIS A N 1
ATOM 1727 C CA . HIS A 1 214 ? -20.072 5.042 2.513 1.00 74.25 214 HIS A CA 1
ATOM 1728 C C . HIS A 1 214 ? -21.558 4.782 2.187 1.00 74.25 214 HIS A C 1
ATOM 1730 O O . HIS A 1 214 ? -22.010 4.988 1.054 1.00 74.25 214 HIS A O 1
ATOM 1736 N N . GLN A 1 215 ? -22.330 4.295 3.163 1.00 74.50 215 GLN A N 1
ATOM 1737 C CA . GLN A 1 215 ? -23.766 4.044 2.977 1.00 74.50 215 GLN A CA 1
ATOM 1738 C C . GLN A 1 215 ? -24.586 5.331 2.787 1.00 74.50 215 GLN A C 1
ATOM 1740 O O . GLN A 1 215 ? -25.636 5.285 2.150 1.00 74.50 215 GLN A O 1
ATOM 1745 N N . ASP A 1 216 ? -24.068 6.473 3.237 1.00 73.75 216 ASP A N 1
ATOM 1746 C CA . ASP A 1 216 ? -24.618 7.822 3.043 1.00 73.75 216 ASP A CA 1
ATOM 1747 C C . ASP A 1 216 ? -24.762 8.234 1.571 1.00 73.75 216 ASP A C 1
ATOM 1749 O O . ASP A 1 216 ? -25.566 9.099 1.239 1.00 73.75 216 ASP A O 1
ATOM 1753 N N . ARG A 1 217 ? -24.031 7.588 0.652 1.00 79.38 217 ARG A N 1
ATOM 1754 C CA . ARG A 1 217 ? -24.184 7.836 -0.793 1.00 79.38 217 ARG A CA 1
ATOM 1755 C C . ARG A 1 217 ? -25.485 7.289 -1.376 1.00 79.38 217 ARG A C 1
ATOM 1757 O O . ARG A 1 217 ? -25.859 7.676 -2.478 1.00 79.38 217 ARG A O 1
ATOM 1764 N N . GLN A 1 218 ? -26.110 6.325 -0.702 1.00 69.38 218 GLN A N 1
ATOM 1765 C CA . GLN A 1 218 ? -27.291 5.605 -1.195 1.00 69.38 218 GLN A CA 1
ATOM 1766 C C . GLN A 1 218 ? -28.481 5.695 -0.237 1.00 69.38 218 GLN A C 1
ATOM 1768 O O . GLN A 1 218 ? -29.615 5.475 -0.655 1.00 69.38 218 GLN A O 1
ATOM 1773 N N . VAL A 1 219 ? -28.233 5.995 1.037 1.00 74.06 219 VAL A N 1
ATOM 1774 C CA . VAL A 1 219 ? -29.231 6.018 2.104 1.00 74.06 219 VAL A CA 1
ATOM 1775 C C . VAL A 1 219 ? -29.189 7.390 2.765 1.00 74.06 219 VAL A C 1
ATOM 1777 O O . VAL A 1 219 ? -28.115 7.880 3.106 1.00 74.06 219 VAL A O 1
ATOM 1780 N N . ALA A 1 220 ? -30.356 8.011 2.930 1.00 77.31 220 ALA A N 1
ATOM 1781 C CA . ALA A 1 220 ? -30.473 9.281 3.635 1.00 77.31 220 ALA A CA 1
ATOM 1782 C C . ALA A 1 220 ? -30.009 9.137 5.098 1.00 77.31 220 ALA A C 1
ATOM 1784 O O . ALA A 1 220 ? -30.164 8.070 5.697 1.00 77.31 220 ALA A O 1
ATOM 1785 N N . LEU A 1 221 ? -29.405 10.194 5.651 1.00 73.88 221 LEU A N 1
ATOM 1786 C CA . LEU A 1 221 ? -28.741 10.157 6.963 1.00 73.88 221 LEU A CA 1
ATOM 1787 C C . LEU A 1 221 ? -29.674 9.690 8.091 1.00 73.88 221 LEU A C 1
ATOM 1789 O O . LEU A 1 221 ? -29.247 8.944 8.961 1.00 73.88 221 LEU A O 1
ATOM 1793 N N . ASP A 1 222 ? -30.951 10.063 8.024 1.00 78.44 222 ASP A N 1
ATOM 1794 C CA . ASP A 1 222 ? -32.019 9.695 8.963 1.00 78.44 222 ASP A CA 1
ATOM 1795 C C . ASP A 1 222 ? -32.370 8.196 8.961 1.00 78.44 222 ASP A C 1
ATOM 1797 O O . ASP A 1 222 ? -33.037 7.712 9.874 1.00 78.44 222 ASP A O 1
ATOM 1801 N N . LYS A 1 223 ? -31.923 7.447 7.946 1.00 82.25 223 LYS A N 1
ATOM 1802 C CA . LYS A 1 223 ? -32.170 6.004 7.789 1.00 82.25 223 LYS A CA 1
ATOM 1803 C C . LYS A 1 223 ? -30.918 5.155 7.990 1.00 82.25 223 LYS A C 1
ATOM 1805 O O . LYS A 1 223 ? -30.946 3.948 7.731 1.00 82.25 223 LYS A O 1
ATOM 1810 N N . LEU A 1 224 ? -29.804 5.760 8.397 1.00 83.19 224 LEU A N 1
ATOM 1811 C CA . LEU A 1 224 ? -28.570 5.026 8.624 1.00 83.19 224 LEU A CA 1
ATOM 1812 C C . LEU A 1 224 ? -28.641 4.213 9.914 1.00 83.19 224 LEU A C 1
ATOM 1814 O O . LEU A 1 224 ? -29.153 4.638 10.943 1.00 83.19 224 LEU A O 1
ATOM 1818 N N . SER A 1 225 ? -28.079 3.007 9.861 1.00 89.19 225 SER A N 1
ATOM 1819 C CA . SER A 1 225 ? -27.827 2.244 11.080 1.00 89.19 225 SER A CA 1
ATOM 1820 C C . SER A 1 225 ? -26.771 2.951 11.931 1.00 89.19 225 SER A C 1
ATOM 1822 O O . SER A 1 225 ? -25.845 3.562 11.391 1.00 89.19 225 SER A O 1
ATOM 1824 N N . ARG A 1 226 ? -26.835 2.788 13.255 1.00 87.62 226 ARG A N 1
ATOM 1825 C CA . ARG A 1 226 ? -25.857 3.404 14.163 1.00 87.62 226 ARG A CA 1
ATOM 1826 C C . ARG A 1 226 ? -24.389 3.068 13.827 1.00 87.62 226 ARG A C 1
ATOM 1828 O O . ARG A 1 226 ? -23.562 3.979 13.866 1.00 87.62 226 ARG A O 1
ATOM 1835 N N . PRO A 1 227 ? -24.028 1.822 13.450 1.00 91.12 227 PRO A N 1
ATOM 1836 C CA . PRO A 1 227 ? -22.673 1.519 12.979 1.00 91.12 227 PRO A CA 1
ATOM 1837 C C . PRO A 1 227 ? -22.264 2.290 11.714 1.00 91.12 227 PRO A C 1
ATOM 1839 O O . PRO A 1 227 ? -21.108 2.681 11.582 1.00 91.12 227 PRO A O 1
ATOM 1842 N N . ALA A 1 228 ? -23.202 2.552 10.799 1.00 89.69 228 ALA A N 1
ATOM 1843 C CA . ALA A 1 228 ? -22.927 3.318 9.585 1.00 89.69 228 ALA A CA 1
ATOM 1844 C C . ALA A 1 228 ? -22.650 4.799 9.892 1.00 89.69 228 ALA A C 1
ATOM 1846 O O . ALA A 1 228 ? -21.724 5.377 9.325 1.00 89.69 228 ALA A O 1
ATOM 1847 N N . GLU A 1 229 ? -23.398 5.395 10.826 1.00 89.25 229 GLU A N 1
ATOM 1848 C CA . GLU A 1 229 ? -23.147 6.759 11.315 1.00 89.25 229 GLU A CA 1
ATOM 1849 C C . GLU A 1 229 ? -21.756 6.879 11.952 1.00 89.25 229 GLU A C 1
ATOM 1851 O O . GLU A 1 229 ? -21.002 7.800 11.639 1.00 89.25 229 GLU A O 1
ATOM 1856 N N . LEU A 1 230 ? -21.379 5.901 12.784 1.00 91.31 230 LEU A N 1
ATOM 1857 C CA . LEU A 1 230 ? -20.048 5.820 13.392 1.00 91.31 230 LEU A CA 1
ATOM 1858 C C . LEU A 1 230 ? -18.929 5.734 12.348 1.00 91.31 230 LEU A C 1
ATOM 1860 O O . LEU A 1 230 ? -17.886 6.363 12.517 1.00 91.31 230 LEU A O 1
ATOM 1864 N N . ASN A 1 231 ? -19.138 4.998 11.254 1.00 91.56 231 ASN A N 1
ATOM 1865 C CA . ASN A 1 231 ? -18.161 4.914 10.166 1.00 91.56 231 ASN A CA 1
ATOM 1866 C C . ASN A 1 231 ? -17.962 6.260 9.466 1.00 91.56 231 ASN A C 1
ATOM 1868 O O . ASN A 1 231 ? -16.839 6.650 9.147 1.00 91.56 231 ASN A O 1
ATOM 1872 N N . ILE A 1 232 ? -19.056 6.994 9.246 1.00 89.81 232 ILE A N 1
ATOM 1873 C CA . ILE A 1 232 ? -19.006 8.340 8.668 1.00 89.81 232 ILE A CA 1
ATOM 1874 C C . ILE A 1 232 ? -18.256 9.278 9.613 1.00 89.81 232 ILE A C 1
ATOM 1876 O O . ILE A 1 232 ? -17.366 9.997 9.163 1.00 89.81 232 ILE A O 1
ATOM 1880 N N . GLN A 1 233 ? -18.552 9.228 10.915 1.00 91.94 233 GLN A N 1
ATOM 1881 C CA . GLN A 1 233 ? -17.859 10.011 11.941 1.00 91.94 233 GLN A CA 1
ATOM 1882 C C . GLN A 1 233 ? -16.354 9.694 11.970 1.00 91.94 233 GLN A C 1
ATOM 1884 O O . GLN A 1 233 ? -15.531 10.607 11.951 1.00 91.94 233 GLN A O 1
ATOM 1889 N N . ALA A 1 234 ? -15.971 8.415 11.915 1.00 93.62 234 ALA A N 1
ATOM 1890 C CA . ALA A 1 234 ? -14.574 7.990 11.815 1.00 93.62 234 ALA A CA 1
ATOM 1891 C C . ALA A 1 234 ? -13.880 8.548 10.554 1.00 93.62 234 ALA A C 1
ATOM 1893 O O . ALA A 1 234 ? -12.769 9.081 10.634 1.00 93.62 234 ALA A O 1
ATOM 1894 N N . GLY A 1 235 ? -14.555 8.507 9.401 1.00 91.88 235 GLY A N 1
ATOM 1895 C CA . GLY A 1 235 ? -14.062 9.098 8.154 1.00 91.88 235 GLY A CA 1
ATOM 1896 C C . GLY A 1 235 ? -13.935 10.626 8.215 1.00 91.88 235 GLY A C 1
ATOM 1897 O O . GLY A 1 235 ? -12.955 11.190 7.722 1.00 91.88 235 GLY A O 1
ATOM 1898 N N . GLN A 1 236 ? -14.883 11.308 8.863 1.00 92.81 236 GLN A N 1
ATOM 1899 C CA . GLN A 1 236 ? -14.830 12.753 9.102 1.00 92.81 236 GLN A CA 1
ATOM 1900 C C . GLN A 1 236 ? -13.652 13.126 10.003 1.00 92.81 236 GLN A C 1
ATOM 1902 O O . GLN A 1 236 ? -12.929 14.066 9.680 1.00 92.81 236 GLN A O 1
ATOM 1907 N N . LEU A 1 237 ? -13.407 12.368 11.075 1.00 95.38 237 LEU A N 1
ATOM 1908 C CA . LEU A 1 237 ? -12.256 12.546 11.963 1.00 95.38 237 LEU A CA 1
ATOM 1909 C C . LEU A 1 237 ? -10.929 12.366 11.211 1.00 95.38 237 LEU A C 1
ATOM 1911 O O . LEU A 1 237 ? -10.054 13.228 11.299 1.00 95.38 237 LEU A O 1
ATOM 1915 N N . ALA A 1 238 ? -10.803 11.311 10.400 1.00 91.38 238 ALA A N 1
ATOM 1916 C CA . ALA A 1 238 ? -9.622 11.089 9.563 1.00 91.38 238 ALA A CA 1
ATOM 1917 C C . ALA A 1 238 ? -9.403 12.239 8.560 1.00 91.38 238 ALA A C 1
ATOM 1919 O O . ALA A 1 238 ? -8.279 12.727 8.393 1.00 91.38 238 ALA A O 1
ATOM 1920 N N . GLY A 1 239 ? -10.480 12.705 7.915 1.00 91.38 239 GLY A N 1
ATOM 1921 C CA . GLY A 1 239 ? -10.452 13.820 6.968 1.00 91.38 239 GLY A CA 1
ATOM 1922 C C . GLY A 1 239 ? -10.137 15.167 7.625 1.00 91.38 239 GLY A C 1
ATOM 1923 O O . GLY A 1 239 ? -9.373 15.957 7.071 1.00 91.38 239 GLY A O 1
ATOM 1924 N N . ASN A 1 240 ? -10.671 15.420 8.821 1.00 93.62 240 ASN A N 1
ATOM 1925 C CA . ASN A 1 240 ? -10.362 16.598 9.631 1.00 93.62 240 ASN A CA 1
ATOM 1926 C C . ASN A 1 240 ? -8.888 16.603 10.027 1.00 93.62 240 ASN A C 1
ATOM 1928 O O . ASN A 1 240 ? -8.208 17.599 9.789 1.00 93.62 240 ASN A O 1
ATOM 1932 N N . TYR A 1 241 ? -8.368 15.481 10.534 1.00 92.94 241 TYR A N 1
ATOM 1933 C CA . TYR A 1 241 ? -6.950 15.359 10.864 1.00 92.94 241 TYR A CA 1
ATOM 1934 C C . TYR A 1 241 ? -6.074 15.624 9.634 1.00 92.94 241 TYR A C 1
ATOM 1936 O O . TYR A 1 241 ? -5.124 16.399 9.706 1.00 92.94 241 TYR A O 1
ATOM 1944 N N . GLN A 1 242 ? -6.424 15.055 8.476 1.00 89.81 242 GLN A N 1
ATOM 1945 C CA . GLN A 1 242 ? -5.689 15.260 7.224 1.00 89.81 242 GLN A CA 1
ATOM 1946 C C . GLN A 1 242 ? -5.658 16.726 6.771 1.00 89.81 242 GLN A C 1
ATOM 1948 O O . GLN A 1 242 ? -4.662 17.145 6.182 1.00 89.81 242 GLN A O 1
ATOM 1953 N N . ARG A 1 243 ? -6.733 17.491 7.013 1.00 89.12 243 ARG A N 1
ATOM 1954 C CA . ARG A 1 243 ? -6.825 18.916 6.652 1.00 89.12 243 ARG A CA 1
ATOM 1955 C C . ARG A 1 243 ? -6.119 19.835 7.643 1.00 89.12 243 ARG A C 1
ATOM 1957 O O . ARG A 1 243 ? -5.502 20.806 7.225 1.00 89.12 243 ARG A O 1
ATOM 1964 N N . LEU A 1 244 ? -6.270 19.563 8.936 1.00 89.12 244 LEU A N 1
ATOM 1965 C CA . LEU A 1 244 ? -5.860 20.477 10.004 1.00 89.12 244 LEU A CA 1
ATOM 1966 C C . LEU A 1 244 ? -4.424 20.238 10.472 1.00 89.12 244 LEU A C 1
ATOM 1968 O O . LEU A 1 244 ? -3.777 21.158 10.964 1.00 89.12 244 LEU A O 1
ATOM 1972 N N . SER A 1 245 ? -3.920 19.010 10.350 1.00 84.44 245 SER A N 1
ATOM 1973 C CA . SER A 1 245 ? -2.585 18.681 10.843 1.00 84.44 245 SER A CA 1
ATOM 1974 C C . SER A 1 245 ? -1.503 18.941 9.795 1.00 84.44 245 SER A C 1
ATOM 1976 O O . SER A 1 245 ? -1.629 18.596 8.622 1.00 84.44 245 SER A O 1
ATOM 1978 N N . SER A 1 246 ? -0.368 19.456 10.259 1.00 81.44 246 SER A N 1
ATOM 1979 C CA . SER A 1 246 ? 0.889 19.542 9.510 1.00 81.44 246 SER A CA 1
ATOM 1980 C C . SER A 1 246 ? 1.759 18.295 9.725 1.00 81.44 246 SER A C 1
ATOM 1982 O O . SER A 1 246 ? 2.990 18.384 9.797 1.00 81.44 246 SER A O 1
ATOM 1984 N N . HIS A 1 247 ? 1.125 17.121 9.875 1.00 79.06 247 HIS A N 1
ATOM 1985 C CA . HIS A 1 247 ? 1.854 15.874 10.099 1.00 79.06 247 HIS A CA 1
ATOM 1986 C C . HIS A 1 247 ? 2.831 15.622 8.945 1.00 79.06 247 HIS A C 1
ATOM 1988 O O . HIS A 1 247 ? 2.646 16.099 7.826 1.00 79.06 247 HIS A O 1
ATOM 1994 N N . LYS A 1 248 ? 3.930 14.922 9.229 1.00 74.31 248 LYS A N 1
ATOM 1995 C CA . LYS A 1 248 ? 4.997 14.663 8.257 1.00 74.31 248 LYS A CA 1
ATOM 1996 C C . LYS A 1 248 ? 5.102 13.170 7.996 1.00 74.31 248 LYS A C 1
ATOM 1998 O O . LYS A 1 248 ? 4.870 12.357 8.888 1.00 74.31 248 LYS A O 1
ATOM 2003 N N . ASN A 1 249 ? 5.512 12.818 6.780 1.00 69.88 249 ASN A N 1
ATOM 2004 C CA . ASN A 1 249 ? 5.944 11.462 6.457 1.00 69.88 249 ASN A CA 1
ATOM 2005 C C . ASN A 1 249 ? 7.270 11.175 7.172 1.00 69.88 249 ASN A C 1
ATOM 2007 O O . ASN A 1 249 ? 8.343 11.364 6.602 1.00 69.88 249 ASN A O 1
ATOM 2011 N N . ILE A 1 250 ? 7.185 10.751 8.428 1.00 79.38 250 ILE A N 1
ATOM 2012 C CA . ILE A 1 250 ? 8.315 10.223 9.191 1.00 79.38 250 ILE A CA 1
ATOM 2013 C C . ILE A 1 250 ? 8.341 8.691 9.093 1.00 79.38 250 ILE A C 1
ATOM 2015 O O . ILE A 1 250 ? 7.315 8.075 8.771 1.00 79.38 250 ILE A O 1
ATOM 2019 N N . PRO A 1 251 ? 9.496 8.049 9.352 1.00 83.44 251 PRO A N 1
ATOM 2020 C CA . PRO A 1 251 ? 9.551 6.607 9.542 1.00 83.44 251 PRO A CA 1
ATOM 2021 C C . PRO A 1 251 ? 8.497 6.148 10.551 1.00 83.44 251 PRO A C 1
ATOM 2023 O O . PRO A 1 251 ? 8.284 6.788 11.579 1.00 83.44 251 PRO A O 1
ATOM 2026 N N . ALA A 1 252 ? 7.832 5.035 10.244 1.00 85.50 252 ALA A N 1
ATOM 2027 C CA . ALA A 1 252 ? 6.836 4.467 11.135 1.00 85.50 252 ALA A CA 1
ATOM 2028 C C . ALA A 1 252 ? 7.466 4.105 12.486 1.00 85.50 252 ALA A C 1
ATOM 2030 O O . ALA A 1 252 ? 8.557 3.516 12.498 1.00 85.50 252 ALA A O 1
ATOM 2031 N N . PRO A 1 253 ? 6.784 4.420 13.603 1.00 85.75 253 PRO A N 1
ATOM 2032 C CA . PRO A 1 253 ? 7.229 3.998 14.919 1.00 85.75 253 PRO A CA 1
ATOM 2033 C C . PRO A 1 253 ? 7.204 2.475 14.996 1.00 85.75 253 PRO A C 1
ATOM 2035 O O . PRO A 1 253 ? 6.392 1.819 14.341 1.00 85.75 253 PRO A O 1
ATOM 2038 N N . MET A 1 254 ? 8.099 1.913 15.798 1.00 87.25 254 MET A N 1
ATOM 2039 C CA . MET A 1 254 ? 8.163 0.473 16.009 1.00 87.25 254 MET A CA 1
ATOM 2040 C C . MET A 1 254 ? 7.006 0.049 16.910 1.00 87.25 254 MET A C 1
ATOM 2042 O O . MET A 1 254 ? 7.022 0.280 18.116 1.00 87.25 254 MET A O 1
ATOM 2046 N N . ILE A 1 255 ? 5.964 -0.502 16.290 1.00 86.25 255 ILE A N 1
ATOM 2047 C CA . ILE A 1 255 ? 4.768 -0.976 16.987 1.00 86.25 255 ILE A CA 1
ATOM 2048 C C . ILE A 1 255 ? 5.111 -2.282 17.699 1.00 86.25 255 ILE A C 1
ATOM 2050 O O . ILE A 1 255 ? 5.792 -3.135 17.131 1.00 86.25 255 ILE A O 1
ATOM 2054 N N . GLU A 1 256 ? 4.622 -2.457 18.923 1.00 81.50 256 GLU A N 1
ATOM 2055 C CA . GLU A 1 256 ? 4.853 -3.664 19.713 1.00 81.50 256 GLU A CA 1
ATOM 2056 C C . GLU A 1 256 ? 4.464 -4.944 18.943 1.00 81.50 256 GLU A C 1
ATOM 2058 O O . GLU A 1 256 ? 3.387 -5.041 18.352 1.00 81.50 256 GLU A O 1
ATOM 2063 N N . GLY A 1 257 ? 5.374 -5.923 18.929 1.00 77.25 257 GLY A N 1
ATOM 2064 C CA . GLY A 1 257 ? 5.327 -7.109 18.062 1.00 77.25 257 GLY A CA 1
ATOM 2065 C C . GLY A 1 257 ? 6.170 -6.965 16.790 1.00 77.25 257 GLY A C 1
ATOM 2066 O O . GLY A 1 257 ? 6.597 -7.958 16.203 1.00 77.25 257 GLY A O 1
ATOM 2067 N N . THR A 1 258 ? 6.480 -5.739 16.367 1.00 82.19 258 THR A N 1
ATOM 2068 C CA . THR A 1 258 ? 7.413 -5.474 15.266 1.00 82.19 258 THR A CA 1
ATOM 2069 C C . THR A 1 258 ? 8.823 -5.354 15.814 1.00 82.19 258 THR A C 1
ATOM 2071 O O . THR A 1 258 ? 9.129 -4.437 16.566 1.00 82.19 258 THR A O 1
ATOM 2074 N N . HIS A 1 259 ? 9.690 -6.291 15.437 1.00 82.25 259 HIS A N 1
ATOM 2075 C CA . HIS A 1 259 ? 11.061 -6.353 15.953 1.00 82.25 259 HIS A CA 1
ATOM 2076 C C . HIS A 1 259 ? 12.086 -5.659 15.053 1.00 82.25 259 HIS A C 1
ATOM 2078 O O . HIS A 1 259 ? 13.190 -5.354 15.497 1.00 82.25 259 HIS A O 1
ATOM 2084 N N . CYS A 1 260 ? 11.758 -5.430 13.781 1.00 87.25 260 CYS A N 1
ATOM 2085 C CA . CYS A 1 260 ? 12.644 -4.743 12.853 1.00 87.25 260 CYS A CA 1
ATOM 2086 C C . CYS A 1 260 ? 11.865 -4.022 11.750 1.00 87.25 260 CYS A C 1
ATOM 2088 O O . CYS A 1 260 ? 10.800 -4.466 11.322 1.00 87.25 260 CYS A O 1
ATOM 2090 N N . HIS A 1 261 ? 12.437 -2.922 11.261 1.00 88.00 261 HIS A N 1
ATOM 2091 C CA . HIS A 1 261 ? 11.952 -2.174 10.106 1.00 88.00 261 HIS A CA 1
ATOM 2092 C C . HIS A 1 261 ? 13.020 -2.128 9.018 1.00 88.00 261 HIS A C 1
ATOM 2094 O O . HIS A 1 261 ? 14.205 -1.948 9.297 1.00 88.00 261 HIS A O 1
ATOM 2100 N N . LEU A 1 262 ? 12.590 -2.212 7.759 1.00 88.06 262 LEU A N 1
ATOM 2101 C CA . LEU A 1 262 ? 13.425 -1.826 6.629 1.00 88.06 262 LEU A CA 1
ATOM 2102 C C . LEU A 1 262 ? 13.188 -0.343 6.334 1.00 88.06 262 LEU A C 1
ATOM 2104 O O . LEU A 1 262 ? 12.093 0.033 5.923 1.00 88.06 262 LEU A O 1
ATOM 2108 N N . ILE A 1 263 ? 14.213 0.490 6.504 1.00 87.62 263 ILE A N 1
ATOM 2109 C CA . ILE A 1 263 ? 14.161 1.904 6.119 1.00 87.62 263 ILE A CA 1
ATOM 2110 C C . ILE A 1 263 ? 14.782 2.059 4.729 1.00 87.62 263 ILE A C 1
ATOM 2112 O O . ILE A 1 263 ? 15.909 1.630 4.488 1.00 87.62 263 ILE A O 1
ATOM 2116 N N . TYR A 1 264 ? 14.048 2.676 3.806 1.00 81.00 264 TYR A N 1
ATOM 2117 C CA . TYR A 1 264 ? 14.506 2.964 2.448 1.00 81.00 264 TYR A CA 1
ATOM 2118 C C . TYR A 1 264 ? 14.072 4.373 2.040 1.00 81.00 264 TYR A C 1
ATOM 2120 O O . TYR A 1 264 ? 12.900 4.717 2.169 1.00 81.00 264 TYR A O 1
ATOM 2128 N N . ASN A 1 265 ? 15.016 5.193 1.561 1.00 77.19 265 ASN A N 1
ATOM 2129 C CA . ASN A 1 265 ? 14.801 6.612 1.233 1.00 77.19 265 ASN A CA 1
ATOM 2130 C C . ASN A 1 265 ? 14.088 7.393 2.359 1.00 77.19 265 ASN A C 1
ATOM 2132 O O . ASN A 1 265 ? 13.154 8.150 2.106 1.00 77.19 265 ASN A O 1
ATOM 2136 N N . GLY A 1 266 ? 14.494 7.161 3.612 1.00 79.81 266 GLY A N 1
ATOM 2137 C CA . GLY A 1 266 ? 13.916 7.828 4.785 1.00 79.81 266 GLY A CA 1
ATOM 2138 C C . GLY A 1 266 ? 12.498 7.379 5.156 1.00 79.81 266 GLY A C 1
ATOM 2139 O O . GLY A 1 266 ? 11.876 8.008 6.005 1.00 79.81 266 GLY A O 1
ATOM 2140 N N . GLN A 1 267 ? 11.973 6.308 4.551 1.00 82.44 267 GLN A N 1
ATOM 2141 C CA . GLN A 1 267 ? 10.641 5.777 4.847 1.00 82.44 267 GLN A CA 1
ATOM 2142 C C . GLN A 1 267 ? 10.701 4.329 5.327 1.00 82.44 267 GLN A C 1
ATOM 2144 O O . GLN A 1 267 ? 11.497 3.531 4.830 1.00 82.44 267 GLN A O 1
ATOM 2149 N N . THR A 1 268 ? 9.811 3.969 6.253 1.00 89.06 268 THR A N 1
ATOM 2150 C CA . THR A 1 268 ? 9.615 2.570 6.651 1.00 89.06 268 THR A CA 1
ATOM 2151 C C . THR A 1 268 ? 8.901 1.814 5.540 1.00 89.06 268 THR A C 1
ATOM 2153 O O . THR A 1 268 ? 7.763 2.134 5.199 1.00 89.06 268 THR A O 1
ATOM 2156 N N . VAL A 1 269 ? 9.564 0.803 4.988 1.00 88.31 269 VAL A N 1
ATOM 2157 C CA . VAL A 1 269 ? 9.012 -0.120 3.997 1.00 88.31 269 VAL A CA 1
ATOM 2158 C C . VAL A 1 269 ? 8.185 -1.177 4.715 1.00 88.31 269 VAL A C 1
ATOM 2160 O O . VAL A 1 269 ? 8.696 -1.877 5.582 1.00 88.31 269 VAL A O 1
ATOM 2163 N N . THR A 1 270 ? 6.918 -1.307 4.330 1.00 87.56 270 THR A N 1
ATOM 2164 C CA . THR A 1 270 ? 5.936 -2.181 5.003 1.00 87.56 270 THR A CA 1
ATOM 2165 C C . THR A 1 270 ? 5.425 -3.296 4.093 1.00 87.56 270 THR A C 1
ATOM 2167 O O . THR A 1 270 ? 4.597 -4.120 4.477 1.00 87.56 270 THR A O 1
ATOM 2170 N N . SER A 1 271 ? 5.897 -3.327 2.845 1.00 85.94 271 SER A N 1
ATOM 2171 C CA . SER A 1 271 ? 5.613 -4.382 1.878 1.00 85.94 271 SER A CA 1
ATOM 2172 C C . SER A 1 271 ? 6.688 -4.419 0.795 1.00 85.94 271 SER A C 1
ATOM 2174 O O . SER A 1 271 ? 7.532 -3.534 0.689 1.00 85.94 271 SER A O 1
ATOM 2176 N N . LYS A 1 272 ? 6.667 -5.454 -0.054 1.00 84.06 272 LYS A N 1
ATOM 2177 C CA . LYS A 1 272 ? 7.548 -5.553 -1.234 1.00 84.06 272 LYS A CA 1
ATOM 2178 C C . LYS A 1 272 ? 9.046 -5.394 -0.898 1.00 84.06 272 LYS A C 1
ATOM 2180 O O . LYS A 1 272 ? 9.820 -4.987 -1.761 1.00 84.06 272 LYS A O 1
ATOM 2185 N N . HIS A 1 273 ? 9.479 -5.792 0.301 1.00 86.94 273 HIS A N 1
ATOM 2186 C CA . HIS A 1 273 ? 10.860 -5.684 0.801 1.00 86.94 273 HIS A CA 1
ATOM 2187 C C . HIS A 1 273 ? 11.918 -6.108 -0.231 1.00 86.94 273 HIS A C 1
ATOM 2189 O O . HIS A 1 273 ? 12.854 -5.375 -0.540 1.00 86.94 273 HIS A O 1
ATOM 2195 N N . ARG A 1 274 ? 11.713 -7.270 -0.867 1.00 85.25 274 ARG A N 1
ATOM 2196 C CA . ARG A 1 274 ? 12.607 -7.796 -1.910 1.00 85.25 274 ARG A CA 1
ATOM 2197 C C . ARG A 1 274 ? 12.732 -6.872 -3.123 1.00 85.25 274 ARG A C 1
ATOM 2199 O O . ARG A 1 274 ? 13.793 -6.853 -3.741 1.00 85.25 274 ARG A O 1
ATOM 2206 N N . LYS A 1 275 ? 11.661 -6.165 -3.500 1.00 80.94 275 LYS A N 1
ATOM 2207 C CA . LYS A 1 275 ? 11.695 -5.158 -4.567 1.00 80.94 275 LYS A CA 1
ATOM 2208 C C . LYS A 1 275 ? 12.553 -3.978 -4.113 1.00 80.94 275 LYS A C 1
ATOM 2210 O O . LYS A 1 275 ? 13.558 -3.734 -4.758 1.00 80.94 275 LYS A O 1
ATOM 2215 N N . HIS A 1 276 ? 12.264 -3.372 -2.961 1.00 79.88 276 HIS A N 1
ATOM 2216 C CA . HIS A 1 276 ? 13.040 -2.234 -2.443 1.00 79.88 276 HIS A CA 1
ATOM 2217 C C . HIS A 1 276 ? 14.544 -2.526 -2.324 1.00 79.88 276 HIS A C 1
ATOM 2219 O O . HIS A 1 276 ? 15.357 -1.740 -2.799 1.00 79.88 276 HIS A O 1
ATOM 2225 N N . ILE A 1 277 ? 14.926 -3.693 -1.791 1.00 84.62 277 ILE A N 1
ATOM 2226 C CA . ILE A 1 277 ? 16.339 -4.103 -1.681 1.00 84.62 277 ILE A CA 1
ATOM 2227 C C . ILE A 1 277 ? 16.994 -4.239 -3.065 1.00 84.62 277 ILE A C 1
ATOM 2229 O O . ILE A 1 277 ? 18.135 -3.824 -3.273 1.00 84.62 277 ILE A O 1
ATOM 2233 N N . ARG A 1 278 ? 16.289 -4.837 -4.033 1.00 82.81 278 ARG A N 1
ATOM 2234 C CA . ARG A 1 278 ? 16.805 -5.007 -5.400 1.00 82.81 278 ARG A CA 1
ATOM 2235 C C . ARG A 1 278 ? 16.921 -3.685 -6.136 1.00 82.81 278 ARG A C 1
ATOM 2237 O O . ARG A 1 278 ? 17.911 -3.493 -6.837 1.00 82.81 278 ARG A O 1
ATOM 2244 N N . ASP A 1 279 ? 15.922 -2.828 -5.982 1.00 75.25 279 ASP A N 1
ATOM 2245 C CA . ASP A 1 279 ? 15.874 -1.511 -6.598 1.00 75.25 279 ASP A CA 1
ATOM 2246 C C . ASP A 1 279 ? 17.035 -0.678 -6.042 1.00 75.25 279 ASP A C 1
ATOM 2248 O O . ASP A 1 279 ? 17.852 -0.201 -6.824 1.00 75.25 279 ASP A O 1
ATOM 2252 N N . HIS A 1 280 ? 17.221 -0.627 -4.716 1.00 78.88 280 HIS A N 1
ATOM 2253 C CA . HIS A 1 280 ? 18.358 0.060 -4.091 1.00 78.88 280 HIS A CA 1
ATOM 2254 C C . HIS A 1 280 ? 19.705 -0.399 -4.659 1.00 78.88 280 HIS A C 1
ATOM 2256 O O . HIS A 1 280 ? 20.519 0.425 -5.065 1.00 78.88 280 HIS A O 1
ATOM 2262 N N . ARG A 1 281 ? 19.908 -1.719 -4.753 1.00 83.06 281 ARG A N 1
ATOM 2263 C CA . ARG A 1 281 ? 21.168 -2.301 -5.229 1.00 83.06 281 ARG A CA 1
ATOM 2264 C C . ARG A 1 281 ? 21.470 -2.020 -6.705 1.00 83.06 281 ARG A C 1
ATOM 2266 O O . ARG A 1 281 ? 22.619 -2.156 -7.083 1.00 83.06 281 ARG A O 1
ATOM 2273 N N . ARG A 1 282 ? 20.465 -1.769 -7.552 1.00 78.56 282 ARG A N 1
ATOM 2274 C CA . ARG A 1 282 ? 20.644 -1.700 -9.022 1.00 78.56 282 ARG A CA 1
ATOM 2275 C C . ARG A 1 282 ? 20.394 -0.318 -9.612 1.00 78.56 282 ARG A C 1
ATOM 2277 O O . ARG A 1 282 ? 20.709 -0.089 -10.779 1.00 78.56 282 ARG A O 1
ATOM 2284 N N . THR A 1 283 ? 19.769 0.577 -8.847 1.00 75.50 283 THR A N 1
ATOM 2285 C CA . THR A 1 283 ? 19.294 1.862 -9.372 1.00 75.50 283 THR A CA 1
ATOM 2286 C C . THR A 1 283 ? 20.443 2.740 -9.834 1.00 75.50 283 THR A C 1
ATOM 2288 O O . THR A 1 283 ? 20.365 3.326 -10.913 1.00 75.50 283 THR A O 1
ATOM 2291 N N . LYS A 1 284 ? 21.528 2.793 -9.054 1.00 80.88 284 LYS A N 1
ATOM 2292 C CA . LYS A 1 284 ? 22.687 3.632 -9.357 1.00 80.88 284 LYS A CA 1
ATOM 2293 C C . LYS A 1 284 ? 23.370 3.178 -10.645 1.00 80.88 284 LYS A C 1
ATOM 2295 O O . LYS A 1 284 ? 23.517 3.976 -11.565 1.00 80.88 284 LYS A O 1
ATOM 2300 N N . GLU A 1 285 ? 23.712 1.896 -10.746 1.00 83.12 285 GLU A N 1
ATOM 2301 C CA . GLU A 1 285 ? 24.403 1.350 -11.916 1.00 83.12 285 GLU A CA 1
ATOM 2302 C C . GLU A 1 285 ? 23.543 1.453 -13.173 1.00 83.12 285 GLU A C 1
ATOM 2304 O O . GLU A 1 285 ? 24.057 1.718 -14.262 1.00 83.12 285 GLU A O 1
ATOM 2309 N N . LEU A 1 286 ? 22.227 1.265 -13.044 1.00 80.19 286 LEU A N 1
ATOM 2310 C CA . LEU A 1 286 ? 21.346 1.386 -14.192 1.00 80.19 286 LEU A CA 1
ATOM 2311 C C . LEU A 1 286 ? 21.168 2.841 -14.638 1.00 80.19 286 LEU A C 1
ATOM 2313 O O . LEU A 1 286 ? 21.198 3.087 -15.842 1.00 80.19 286 LEU A O 1
ATOM 2317 N N . LYS A 1 287 ? 21.020 3.794 -13.707 1.00 83.06 287 LYS A N 1
ATOM 2318 C CA . LYS A 1 287 ? 21.004 5.228 -14.034 1.00 83.06 287 LYS A CA 1
ATOM 2319 C C . LYS A 1 287 ? 22.266 5.599 -14.812 1.00 83.06 287 LYS A C 1
ATOM 2321 O O . LYS A 1 287 ? 22.157 6.139 -15.909 1.00 83.06 287 LYS A O 1
ATOM 2326 N N . THR A 1 288 ? 23.441 5.211 -14.308 1.00 85.31 288 THR A N 1
ATOM 2327 C CA . THR A 1 288 ? 24.723 5.434 -14.991 1.00 85.31 288 THR A CA 1
ATOM 2328 C C . THR A 1 288 ? 24.736 4.816 -16.389 1.00 85.31 288 THR A C 1
ATOM 2330 O O . THR A 1 288 ? 25.093 5.490 -17.351 1.00 85.31 288 THR A O 1
ATOM 2333 N N . TYR A 1 289 ? 24.290 3.565 -16.531 1.00 83.81 289 TYR A N 1
ATOM 2334 C CA . TYR A 1 289 ? 24.233 2.895 -17.831 1.00 83.81 289 TYR A CA 1
ATOM 2335 C C . TYR A 1 289 ? 23.307 3.604 -18.829 1.00 83.81 289 TYR A C 1
ATOM 2337 O O . TYR A 1 289 ? 23.667 3.749 -19.997 1.00 83.81 289 TYR A O 1
ATOM 2345 N N . ILE A 1 290 ? 22.113 4.021 -18.395 1.00 82.31 290 ILE A N 1
ATOM 2346 C CA . ILE A 1 290 ? 21.157 4.723 -19.258 1.00 82.31 290 ILE A CA 1
ATOM 2347 C C . ILE A 1 290 ? 21.755 6.059 -19.691 1.00 82.31 290 ILE A C 1
ATOM 2349 O O . ILE A 1 290 ? 21.820 6.301 -20.892 1.00 82.31 290 ILE A O 1
ATOM 2353 N N . MET A 1 291 ? 22.272 6.854 -18.748 1.00 84.56 291 MET A N 1
ATOM 2354 C CA . MET A 1 291 ? 22.893 8.149 -19.039 1.00 84.56 291 MET A CA 1
ATOM 2355 C C . MET A 1 291 ? 24.042 8.029 -20.042 1.00 84.56 291 MET A C 1
ATOM 2357 O O . MET A 1 291 ? 24.075 8.765 -21.023 1.00 84.56 291 MET A O 1
ATOM 2361 N N . GLN A 1 292 ? 24.935 7.053 -19.852 1.00 87.56 292 GLN A N 1
ATOM 2362 C CA . GLN A 1 292 ? 26.033 6.783 -20.785 1.00 87.56 292 GLN A CA 1
ATOM 2363 C C . GLN A 1 292 ? 25.531 6.363 -22.169 1.00 87.56 292 GLN A C 1
ATOM 2365 O O . GLN A 1 292 ? 26.066 6.797 -23.185 1.00 87.56 292 GLN A O 1
ATOM 2370 N N . LYS A 1 293 ? 24.499 5.514 -22.227 1.00 82.81 293 LYS A N 1
ATOM 2371 C CA . LYS A 1 293 ? 23.971 4.997 -23.494 1.00 82.81 293 LYS A CA 1
ATOM 2372 C C . LYS A 1 293 ? 23.250 6.063 -24.313 1.00 82.81 293 LYS A C 1
ATOM 2374 O O . LYS A 1 293 ? 23.334 6.034 -25.536 1.00 82.81 293 LYS A O 1
ATOM 2379 N N . THR A 1 294 ? 22.494 6.937 -23.660 1.00 81.88 294 THR A N 1
ATOM 2380 C CA . THR A 1 294 ? 21.690 7.969 -24.327 1.00 81.88 294 THR A CA 1
ATOM 2381 C C . THR A 1 294 ? 22.398 9.316 -24.400 1.00 81.88 294 THR A C 1
ATOM 2383 O O . THR A 1 294 ? 21.831 10.240 -24.969 1.00 81.88 294 THR A O 1
ATOM 2386 N N . GLN A 1 295 ? 23.585 9.440 -23.795 1.00 86.31 295 GLN A N 1
ATOM 2387 C CA . GLN A 1 295 ? 24.336 10.694 -23.663 1.00 86.31 295 GLN A CA 1
ATOM 2388 C C . GLN A 1 295 ? 23.525 11.820 -22.996 1.00 86.31 295 GLN A C 1
ATOM 2390 O O . GLN A 1 295 ? 23.755 12.999 -23.245 1.00 86.31 295 GLN A O 1
ATOM 2395 N N . MET A 1 296 ? 22.554 11.467 -22.145 1.00 84.69 296 MET A N 1
ATOM 2396 C CA . MET A 1 296 ? 21.735 12.467 -21.453 1.00 84.69 296 MET A CA 1
ATOM 2397 C C . MET A 1 296 ? 22.461 12.994 -20.215 1.00 84.69 296 MET A C 1
ATOM 2399 O O . MET A 1 296 ? 23.104 12.229 -19.490 1.00 84.69 296 MET A O 1
ATOM 2403 N N . SER A 1 297 ? 22.319 14.294 -19.953 1.00 88.00 297 SER A N 1
ATOM 2404 C CA . SER A 1 297 ? 22.808 14.904 -18.717 1.00 88.00 297 SER A CA 1
ATOM 2405 C C . SER A 1 297 ? 22.014 14.405 -17.507 1.00 88.00 297 SER A C 1
ATOM 2407 O O . SER A 1 297 ? 20.900 13.889 -17.631 1.00 88.00 297 SER A O 1
ATOM 2409 N N . GLU A 1 298 ? 22.571 14.576 -16.308 1.00 85.62 298 GLU A N 1
ATOM 2410 C CA . GLU A 1 298 ? 21.857 14.231 -15.075 1.00 85.62 298 GLU A CA 1
ATOM 2411 C C . GLU A 1 298 ? 20.589 15.071 -14.895 1.00 85.62 298 GLU A C 1
ATOM 2413 O O . GLU A 1 298 ? 19.559 14.529 -14.498 1.00 85.62 298 GLU A O 1
ATOM 2418 N N . ALA A 1 299 ? 20.639 16.357 -15.259 1.00 82.25 299 ALA A N 1
ATOM 2419 C CA . ALA A 1 299 ? 19.480 17.242 -15.237 1.00 82.25 299 ALA A CA 1
ATOM 2420 C C . ALA A 1 299 ? 18.359 16.717 -16.147 1.00 82.25 299 ALA A C 1
ATOM 2422 O O . ALA A 1 299 ? 17.230 16.564 -15.691 1.00 82.25 299 ALA A O 1
ATOM 2423 N N . ALA A 1 300 ? 18.683 16.336 -17.389 1.00 79.44 300 ALA A N 1
ATOM 2424 C CA . ALA A 1 300 ? 17.713 15.752 -18.313 1.00 79.44 300 ALA A CA 1
ATOM 2425 C C . ALA A 1 300 ? 17.174 14.401 -17.813 1.00 79.44 300 ALA A C 1
ATOM 2427 O O . ALA A 1 300 ? 15.994 14.109 -17.976 1.00 79.44 300 ALA A O 1
ATOM 2428 N N . PHE A 1 301 ? 18.013 13.573 -17.177 1.00 80.81 301 PHE A N 1
ATOM 2429 C CA . PHE A 1 301 ? 17.558 12.318 -16.579 1.00 80.81 301 PHE A CA 1
ATOM 2430 C C . PHE A 1 301 ? 16.558 12.570 -15.444 1.00 80.81 301 PHE A C 1
ATOM 2432 O O . PHE A 1 301 ? 15.565 11.859 -15.345 1.00 80.81 301 PHE A O 1
ATOM 2439 N N . VAL A 1 302 ? 16.818 13.539 -14.563 1.00 79.06 302 VAL A N 1
ATOM 2440 C CA . VAL A 1 302 ? 15.949 13.848 -13.414 1.00 79.06 302 VAL A CA 1
ATOM 2441 C C . VAL A 1 302 ? 14.637 14.510 -13.845 1.00 79.06 302 VAL A C 1
ATOM 2443 O O . VAL A 1 302 ? 13.616 14.270 -13.205 1.00 79.06 302 VAL A O 1
ATOM 2446 N N . ASP A 1 303 ? 14.655 15.284 -14.930 1.00 80.00 303 ASP A N 1
ATOM 2447 C CA . ASP A 1 303 ? 13.477 15.972 -15.476 1.00 80.00 303 ASP A CA 1
ATOM 2448 C C . ASP A 1 303 ? 12.438 15.012 -16.090 1.00 80.00 303 ASP A C 1
ATOM 2450 O O . ASP A 1 303 ? 11.245 15.308 -16.159 1.00 80.00 303 ASP A O 1
ATOM 2454 N N . ILE A 1 304 ? 12.858 13.805 -16.483 1.00 75.31 304 ILE A N 1
ATOM 2455 C CA . ILE A 1 304 ? 11.938 12.781 -16.984 1.00 75.31 304 ILE A CA 1
ATOM 2456 C C . ILE A 1 304 ? 11.023 12.301 -15.848 1.00 75.31 304 ILE A C 1
ATOM 2458 O O . ILE A 1 304 ? 11.477 11.750 -14.842 1.00 75.31 304 ILE A O 1
ATOM 2462 N N . ASP A 1 305 ? 9.704 12.391 -16.059 1.00 72.12 305 ASP A N 1
ATOM 2463 C CA . ASP A 1 305 ? 8.712 11.734 -15.201 1.00 72.12 305 ASP A CA 1
ATOM 2464 C C . ASP A 1 305 ? 8.734 10.215 -15.424 1.00 72.12 305 ASP A C 1
ATOM 2466 O O . ASP A 1 305 ? 7.898 9.613 -16.115 1.00 72.12 305 ASP A O 1
ATOM 2470 N N . TRP A 1 306 ? 9.729 9.579 -14.810 1.00 72.31 306 TRP A N 1
ATOM 2471 C CA . TRP A 1 306 ? 9.900 8.142 -14.876 1.00 72.31 306 TRP A CA 1
ATOM 2472 C C . TRP A 1 306 ? 8.664 7.424 -14.314 1.00 72.31 306 TRP A C 1
ATOM 2474 O O . TRP A 1 306 ? 8.240 6.419 -14.879 1.00 72.31 306 TRP A O 1
ATOM 2484 N N . GLN A 1 307 ? 8.006 7.953 -13.277 1.00 65.56 307 GLN A N 1
ATOM 2485 C CA . GLN A 1 307 ? 6.840 7.299 -12.678 1.00 65.56 307 GLN A CA 1
ATOM 2486 C C . GLN A 1 307 ? 5.691 7.147 -13.685 1.00 65.56 307 GLN A C 1
ATOM 2488 O O . GLN A 1 307 ? 5.095 6.069 -13.800 1.00 65.56 307 GLN A O 1
ATOM 2493 N N . SER A 1 308 ? 5.381 8.207 -14.430 1.00 67.25 308 SER A N 1
ATOM 2494 C CA . SER A 1 308 ? 4.379 8.149 -15.498 1.00 67.25 308 SER A CA 1
ATOM 2495 C C . SER A 1 308 ? 4.819 7.227 -16.635 1.00 67.25 308 SER A C 1
ATOM 2497 O O . SER A 1 308 ? 4.004 6.452 -17.148 1.00 67.25 308 SER A O 1
ATOM 2499 N N . HIS A 1 309 ? 6.111 7.240 -16.976 1.00 72.69 309 HIS A N 1
ATOM 2500 C CA . HIS A 1 309 ? 6.682 6.323 -17.959 1.00 72.69 309 HIS A CA 1
ATOM 2501 C C . HIS A 1 309 ? 6.474 4.849 -17.567 1.00 72.69 309 HIS A C 1
ATOM 2503 O O . HIS A 1 309 ? 5.956 4.073 -18.370 1.00 72.69 309 HIS A O 1
ATOM 2509 N N . GLU A 1 310 ? 6.789 4.453 -16.329 1.00 71.69 310 GLU A N 1
ATOM 2510 C CA . GLU A 1 310 ? 6.574 3.081 -15.844 1.00 71.69 310 GLU A CA 1
ATOM 2511 C C . GLU A 1 310 ? 5.103 2.696 -15.872 1.00 71.69 310 GLU A C 1
ATOM 2513 O O . GLU A 1 310 ? 4.775 1.607 -16.340 1.00 71.69 310 GLU A O 1
ATOM 2518 N N . ARG A 1 311 ? 4.205 3.566 -15.390 1.00 68.06 311 ARG A N 1
ATOM 2519 C CA . ARG A 1 311 ? 2.763 3.277 -15.412 1.00 68.06 311 ARG A CA 1
ATOM 2520 C C . ARG A 1 311 ? 2.289 2.994 -16.831 1.00 68.06 311 ARG A C 1
ATOM 2522 O O . ARG A 1 311 ? 1.578 2.015 -17.034 1.00 68.06 311 ARG A O 1
ATOM 2529 N N . SER A 1 312 ? 2.733 3.799 -17.796 1.00 70.88 312 SER A N 1
ATOM 2530 C CA . SER A 1 312 ? 2.434 3.611 -19.216 1.00 70.88 312 SER A CA 1
ATOM 2531 C C . SER A 1 312 ? 3.002 2.293 -19.752 1.00 70.88 312 SER A C 1
ATOM 2533 O O . SER A 1 312 ? 2.258 1.482 -20.304 1.00 70.88 312 SER A O 1
ATOM 2535 N N . VAL A 1 313 ? 4.287 2.006 -19.516 1.00 70.62 313 VAL A N 1
ATOM 2536 C CA . VAL A 1 313 ? 4.933 0.757 -19.959 1.00 70.62 313 VAL A CA 1
ATOM 2537 C C . VAL A 1 313 ? 4.270 -0.479 -19.339 1.00 70.62 313 VAL A C 1
ATOM 2539 O O . VAL A 1 313 ? 4.064 -1.481 -20.026 1.00 70.62 313 VAL A O 1
ATOM 2542 N N . ASN A 1 314 ? 3.870 -0.402 -18.070 1.00 72.81 314 ASN A N 1
ATOM 2543 C CA . ASN A 1 314 ? 3.224 -1.492 -17.341 1.00 72.81 314 ASN A CA 1
ATOM 2544 C C . ASN A 1 314 ? 1.753 -1.715 -17.737 1.00 72.81 314 ASN A C 1
ATOM 2546 O O . ASN A 1 314 ? 1.175 -2.723 -17.330 1.00 72.81 314 ASN A O 1
ATOM 2550 N N . THR A 1 315 ? 1.138 -0.832 -18.537 1.00 75.25 315 THR A N 1
ATOM 2551 C CA . THR A 1 315 ? -0.190 -1.117 -19.120 1.00 75.25 315 THR A CA 1
ATOM 2552 C C . THR A 1 315 ? -0.138 -2.266 -20.127 1.00 75.25 315 THR A C 1
ATOM 2554 O O . THR A 1 315 ? -1.121 -2.987 -20.310 1.00 75.25 315 THR A O 1
ATOM 2557 N N . PHE A 1 316 ? 1.021 -2.482 -20.754 1.00 69.88 316 PHE A N 1
ATOM 2558 C CA . PHE A 1 316 ? 1.244 -3.591 -21.666 1.00 69.88 316 PHE A CA 1
ATOM 2559 C C . PHE A 1 316 ? 1.525 -4.873 -20.876 1.00 69.88 316 PHE A C 1
ATOM 2561 O O . PHE A 1 316 ? 2.287 -4.880 -19.911 1.00 69.88 316 PHE A O 1
ATOM 2568 N N . LYS A 1 317 ? 0.946 -5.992 -21.316 1.00 71.25 317 LYS A N 1
ATOM 2569 C CA . LYS A 1 317 ? 1.205 -7.322 -20.744 1.00 71.25 317 LYS A CA 1
ATOM 2570 C C . LYS A 1 317 ? 2.083 -8.146 -21.685 1.00 71.25 317 LYS A C 1
ATOM 2572 O O . LYS A 1 317 ? 2.128 -7.875 -22.883 1.00 71.25 317 LYS A O 1
ATOM 2577 N N . ASP A 1 318 ? 2.803 -9.118 -21.133 1.00 76.38 318 ASP A N 1
ATOM 2578 C CA . ASP A 1 318 ? 3.508 -10.181 -21.864 1.00 76.38 318 ASP A CA 1
ATOM 2579 C C . ASP A 1 318 ? 4.420 -9.695 -23.014 1.00 76.38 318 ASP A C 1
ATOM 2581 O O . ASP A 1 318 ? 5.328 -8.881 -22.810 1.00 76.38 318 ASP A O 1
ATOM 2585 N N . GLY A 1 319 ? 4.211 -10.220 -24.227 1.00 69.19 319 GLY A N 1
ATOM 2586 C CA . GLY A 1 319 ? 5.012 -9.947 -25.422 1.00 69.19 319 GLY A CA 1
ATOM 2587 C C . GLY A 1 319 ? 5.128 -8.457 -25.776 1.00 69.19 319 GLY A C 1
ATOM 2588 O O . GLY A 1 319 ? 6.255 -7.972 -25.897 1.00 69.19 319 GLY A O 1
ATOM 2589 N N . PRO A 1 320 ? 4.015 -7.703 -25.895 1.00 72.00 320 PRO A N 1
ATOM 2590 C CA . PRO A 1 320 ? 4.036 -6.256 -26.126 1.00 72.00 320 PRO A CA 1
ATOM 2591 C C . PRO A 1 320 ? 4.906 -5.473 -25.139 1.00 72.00 320 PRO A C 1
ATOM 2593 O O . PRO A 1 320 ? 5.683 -4.617 -25.555 1.00 72.00 320 PRO A O 1
ATOM 2596 N N . HIS A 1 321 ? 4.845 -5.806 -23.848 1.00 71.62 321 HIS A N 1
ATOM 2597 C CA . HIS A 1 321 ? 5.698 -5.178 -22.842 1.00 71.62 321 HIS A CA 1
ATOM 2598 C C . HIS A 1 321 ? 7.178 -5.495 -23.091 1.00 71.62 321 HIS A C 1
ATOM 2600 O O . HIS A 1 321 ? 8.043 -4.625 -22.965 1.00 71.62 321 HIS A O 1
ATOM 2606 N N . ILE A 1 322 ? 7.513 -6.755 -23.380 1.00 72.69 322 ILE A N 1
ATOM 2607 C CA . ILE A 1 322 ? 8.904 -7.163 -23.630 1.00 72.69 322 ILE A CA 1
ATOM 2608 C C . ILE A 1 322 ? 9.451 -6.451 -24.867 1.00 72.69 322 ILE A C 1
ATOM 2610 O O . ILE A 1 322 ? 10.582 -5.966 -24.830 1.00 72.69 322 ILE A O 1
ATOM 2614 N N . PHE A 1 323 ? 8.655 -6.379 -25.933 1.00 74.62 323 PHE A N 1
ATOM 2615 C CA . PHE A 1 323 ? 9.001 -5.646 -27.143 1.00 74.62 323 PHE A CA 1
ATOM 2616 C C . PHE A 1 323 ? 9.247 -4.169 -26.835 1.00 74.62 323 PHE A C 1
ATOM 2618 O O . PHE A 1 323 ? 10.307 -3.662 -27.179 1.00 74.62 323 PHE A O 1
ATOM 2625 N N . LEU A 1 324 ? 8.327 -3.508 -26.124 1.00 71.81 324 LEU A N 1
ATOM 2626 C CA . LEU A 1 324 ? 8.428 -2.085 -25.808 1.00 71.81 324 LEU A CA 1
ATOM 2627 C C . LEU A 1 324 ? 9.693 -1.760 -25.006 1.00 71.81 324 LEU A C 1
ATOM 2629 O O . LEU A 1 324 ? 10.440 -0.867 -25.385 1.00 71.81 324 LEU A O 1
ATOM 2633 N N . VAL A 1 325 ? 9.996 -2.522 -23.950 1.00 73.75 325 VAL A N 1
ATOM 2634 C CA . VAL A 1 325 ? 11.220 -2.284 -23.162 1.00 73.75 325 VAL A CA 1
ATOM 2635 C C . VAL A 1 325 ? 12.480 -2.560 -23.984 1.00 73.75 325 VAL A C 1
ATOM 2637 O O . VAL A 1 325 ? 13.469 -1.841 -23.862 1.00 73.75 325 VAL A O 1
ATOM 2640 N N . LYS A 1 326 ? 12.469 -3.579 -24.854 1.00 77.19 326 LYS A N 1
ATOM 2641 C CA . LYS A 1 326 ? 13.585 -3.810 -25.783 1.00 77.19 326 LYS A CA 1
ATOM 2642 C C . LYS A 1 326 ? 13.749 -2.656 -26.761 1.00 77.19 326 LYS A C 1
ATOM 2644 O O . LYS A 1 326 ? 14.872 -2.232 -26.995 1.00 77.19 326 LYS A O 1
ATOM 2649 N N . PHE A 1 327 ? 12.649 -2.162 -27.310 1.00 76.12 327 PHE A N 1
ATOM 2650 C CA . PHE A 1 327 ? 12.630 -1.067 -28.263 1.00 76.12 327 PHE A CA 1
ATOM 2651 C C . PHE A 1 327 ? 13.164 0.226 -27.647 1.00 76.12 327 PHE A C 1
ATOM 2653 O O . PHE A 1 327 ? 14.172 0.743 -28.122 1.00 76.12 327 PHE A O 1
ATOM 2660 N N . LEU A 1 328 ? 12.574 0.673 -26.533 1.00 76.00 328 LEU A N 1
ATOM 2661 C CA . LEU A 1 328 ? 12.944 1.912 -25.837 1.00 76.00 328 LEU A CA 1
ATOM 2662 C C . LEU A 1 328 ? 14.427 1.971 -25.471 1.00 76.00 328 LEU A C 1
ATOM 2664 O O . LEU A 1 328 ? 15.040 3.031 -25.494 1.00 76.00 328 LEU A O 1
ATOM 2668 N N . HIS A 1 329 ? 15.016 0.822 -25.154 1.00 75.06 329 HIS A N 1
ATOM 2669 C CA . HIS A 1 329 ? 16.407 0.751 -24.744 1.00 75.06 329 HIS A CA 1
ATOM 2670 C C . HIS A 1 329 ? 17.335 0.194 -25.826 1.00 75.06 329 HIS A C 1
ATOM 2672 O O . HIS A 1 329 ? 18.465 -0.1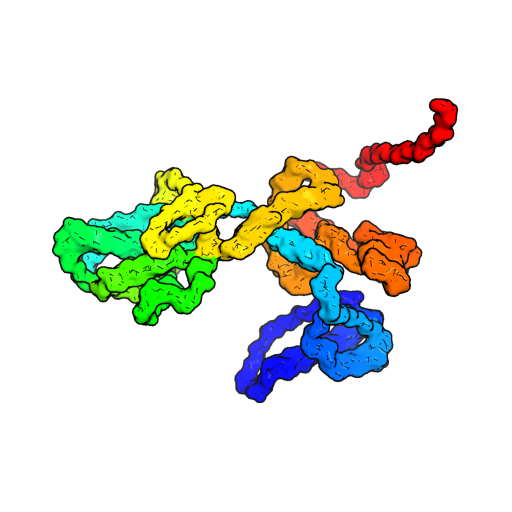58 -25.496 1.00 75.06 329 HIS A O 1
ATOM 2678 N N . GLY A 1 330 ? 16.915 0.082 -27.091 1.00 74.62 330 GLY A N 1
ATOM 2679 C CA . GLY A 1 330 ? 17.783 -0.357 -28.193 1.00 74.62 330 GLY A CA 1
ATOM 2680 C C . GLY A 1 330 ? 18.370 -1.761 -27.992 1.00 74.62 330 GLY A C 1
ATOM 2681 O O . GLY A 1 330 ? 19.569 -1.974 -28.164 1.00 74.62 330 GLY A O 1
ATOM 2682 N N . TRP A 1 331 ? 17.532 -2.688 -27.535 1.00 79.00 331 TRP A N 1
ATOM 2683 C CA . TRP A 1 331 ? 17.813 -4.108 -27.295 1.00 79.00 331 TRP A CA 1
ATOM 2684 C C . TRP A 1 331 ? 16.903 -5.024 -28.129 1.00 79.00 331 TRP A C 1
ATOM 2686 O O . TRP A 1 331 ? 16.692 -6.194 -27.781 1.00 79.00 331 TRP A O 1
ATOM 2696 N N . LEU A 1 332 ? 16.306 -4.499 -29.202 1.00 80.12 332 LEU A N 1
ATOM 2697 C CA . LEU A 1 332 ? 15.639 -5.351 -30.178 1.00 80.12 332 LEU A CA 1
ATOM 2698 C C . LEU A 1 332 ? 16.655 -6.321 -30.795 1.00 80.12 332 LEU A C 1
ATOM 2700 O O . LEU A 1 332 ? 17.823 -5.961 -30.942 1.00 80.12 332 LEU A O 1
ATOM 2704 N N . PRO A 1 333 ? 16.235 -7.550 -31.134 1.00 79.31 333 PRO A N 1
ATOM 2705 C CA . PRO A 1 333 ? 17.106 -8.561 -31.723 1.00 79.31 333 PRO A CA 1
ATOM 2706 C C . PRO A 1 333 ? 17.376 -8.271 -33.213 1.00 79.31 333 PRO A C 1
ATOM 2708 O O . PRO A 1 333 ? 17.078 -9.104 -34.058 1.00 79.31 333 PRO A O 1
ATOM 2711 N N . VAL A 1 334 ? 17.900 -7.083 -33.512 1.00 83.25 334 VAL A N 1
ATOM 2712 C CA . VAL A 1 334 ? 18.371 -6.669 -34.844 1.00 83.25 334 VAL A CA 1
ATOM 2713 C C . VAL A 1 334 ? 19.726 -7.312 -35.144 1.00 83.25 334 VAL A C 1
ATOM 2715 O O . VAL A 1 334 ? 20.456 -7.635 -34.196 1.00 83.25 334 VAL A O 1
ATOM 2718 N N . GLY A 1 335 ? 20.076 -7.472 -36.421 1.00 82.25 335 GLY A N 1
ATOM 2719 C CA . GLY A 1 335 ? 21.304 -8.111 -36.913 1.00 82.25 335 GLY A CA 1
ATOM 2720 C C . GLY A 1 335 ? 22.554 -7.747 -36.112 1.00 82.25 335 GLY A C 1
ATOM 2721 O O . GLY A 1 335 ? 23.221 -8.625 -35.561 1.00 82.25 335 GLY A O 1
ATOM 2722 N N . LYS A 1 336 ? 22.820 -6.450 -35.907 1.00 86.56 336 LYS A N 1
ATOM 2723 C CA . LYS A 1 336 ? 23.957 -5.942 -35.109 1.00 86.56 336 LYS A CA 1
ATOM 2724 C C . LYS A 1 336 ? 24.016 -6.499 -33.685 1.00 86.56 336 LYS A C 1
ATOM 2726 O O . LYS A 1 336 ? 25.101 -6.649 -33.119 1.00 86.56 336 LYS A O 1
ATOM 2731 N N . LEU A 1 337 ? 22.865 -6.740 -33.057 1.00 83.38 337 LEU A N 1
ATOM 2732 C CA . LEU A 1 337 ? 22.793 -7.265 -31.696 1.00 83.38 337 LEU A CA 1
ATOM 2733 C C . LEU A 1 337 ? 22.892 -8.790 -31.682 1.00 83.38 337 LEU A C 1
ATOM 2735 O O . LEU A 1 337 ? 23.617 -9.331 -30.849 1.00 83.38 337 LEU A O 1
ATOM 2739 N N . VAL A 1 338 ? 22.173 -9.476 -32.576 1.00 84.12 338 VAL A N 1
ATOM 2740 C CA . VAL A 1 338 ? 22.140 -10.947 -32.589 1.00 84.12 338 VAL A CA 1
ATOM 2741 C C . VAL A 1 338 ? 23.445 -11.561 -33.090 1.00 84.12 338 VAL A C 1
ATOM 2743 O O . VAL A 1 338 ? 23.849 -12.612 -32.592 1.00 84.12 338 VAL A O 1
ATOM 2746 N N . SER A 1 339 ? 24.157 -10.857 -33.973 1.00 86.81 339 SER A N 1
ATOM 2747 C CA . SER A 1 339 ? 25.470 -11.266 -34.468 1.00 86.81 339 SER A CA 1
ATOM 2748 C C . SER A 1 339 ? 26.510 -11.403 -33.360 1.00 86.81 339 SER A C 1
ATOM 2750 O O . SER A 1 339 ? 27.357 -12.286 -33.408 1.00 86.81 339 SER A O 1
ATOM 2752 N N . ARG A 1 340 ? 26.371 -10.651 -32.260 1.00 84.69 340 ARG A N 1
ATOM 2753 C CA . ARG A 1 340 ? 27.263 -10.767 -31.093 1.00 84.69 340 ARG A CA 1
ATOM 2754 C C . ARG A 1 340 ? 27.206 -12.129 -30.400 1.00 84.69 340 ARG A C 1
ATOM 2756 O O . ARG A 1 340 ? 28.128 -12.453 -29.661 1.00 84.69 340 ARG A O 1
ATOM 2763 N N . TYR A 1 341 ? 26.122 -12.890 -30.566 1.00 82.94 341 TYR A N 1
ATOM 2764 C CA . TYR A 1 341 ? 25.999 -14.220 -29.961 1.00 82.94 341 TYR A CA 1
ATOM 2765 C C . TYR A 1 341 ? 26.671 -15.298 -30.808 1.00 82.94 341 TYR A C 1
ATOM 2767 O O . TYR A 1 341 ? 27.293 -16.204 -30.262 1.00 82.94 341 TYR A O 1
ATOM 2775 N N . ASN A 1 342 ? 26.503 -15.220 -32.129 1.00 82.44 342 ASN A N 1
ATOM 2776 C CA . ASN A 1 342 ? 27.118 -16.121 -33.096 1.00 82.44 342 ASN A CA 1
ATOM 2777 C C . ASN A 1 342 ? 27.097 -15.442 -34.481 1.00 82.44 342 ASN A C 1
ATOM 2779 O O . ASN A 1 342 ? 26.057 -15.486 -35.143 1.00 82.44 342 ASN A O 1
ATOM 2783 N N . PRO A 1 343 ? 28.209 -14.828 -34.919 1.00 83.44 343 PRO A N 1
ATOM 2784 C CA . PRO A 1 343 ? 28.258 -14.083 -36.177 1.00 83.44 343 PRO A CA 1
ATOM 2785 C C . PRO A 1 343 ? 28.053 -14.956 -37.416 1.00 83.44 343 PRO A C 1
ATOM 2787 O O . PRO A 1 343 ? 27.507 -14.487 -38.408 1.00 83.44 343 PRO A O 1
ATOM 2790 N N . VAL A 1 344 ? 28.454 -16.230 -37.344 1.00 82.56 344 VAL A N 1
ATOM 2791 C CA . VAL A 1 344 ? 28.336 -17.197 -38.446 1.00 82.56 344 VAL A CA 1
ATOM 2792 C C . VAL A 1 344 ? 26.873 -17.569 -38.680 1.00 82.56 344 VAL A C 1
ATOM 2794 O O . VAL A 1 344 ? 26.406 -17.631 -39.811 1.00 82.56 344 VAL A O 1
ATOM 2797 N N . LYS A 1 345 ? 26.125 -17.798 -37.595 1.00 81.00 345 LYS A N 1
ATOM 2798 C CA . LYS A 1 345 ? 24.705 -18.173 -37.655 1.00 81.00 345 LYS A CA 1
ATOM 2799 C C . LYS A 1 345 ? 23.780 -16.967 -37.831 1.00 81.00 345 LYS A C 1
ATOM 2801 O O . LYS A 1 345 ? 22.688 -17.107 -38.379 1.00 81.00 345 LYS A O 1
ATOM 2806 N N . TYR A 1 346 ? 24.183 -15.808 -37.320 1.00 82.00 346 TYR A N 1
ATOM 2807 C CA . TYR A 1 346 ? 23.390 -14.584 -37.313 1.00 82.00 346 TYR A CA 1
ATOM 2808 C C . TYR A 1 346 ? 24.250 -13.433 -37.850 1.00 82.00 346 TYR A C 1
ATOM 2810 O O . TYR A 1 346 ? 24.911 -12.746 -37.069 1.00 82.00 346 TYR A O 1
ATOM 2818 N N . PRO A 1 347 ? 24.289 -13.218 -39.172 1.00 86.44 347 PRO A N 1
ATOM 2819 C CA . PRO A 1 347 ? 25.034 -12.099 -39.730 1.00 86.44 347 PRO A CA 1
ATOM 2820 C C . PRO A 1 347 ? 24.449 -10.764 -39.248 1.00 86.44 347 PRO A C 1
ATOM 2822 O O . PRO A 1 347 ? 23.273 -10.669 -38.889 1.00 86.44 347 PRO A O 1
ATOM 2825 N N . SER A 1 348 ? 25.278 -9.718 -39.224 1.00 89.00 348 SER A N 1
ATOM 2826 C CA . SER A 1 348 ? 24.824 -8.363 -38.884 1.00 89.00 348 SER A CA 1
ATOM 2827 C C . SER A 1 348 ? 23.933 -7.741 -39.956 1.00 89.00 348 SER A C 1
ATOM 2829 O O . SER A 1 348 ? 23.283 -6.739 -39.674 1.00 89.00 348 SER A O 1
ATOM 2831 N N . VAL A 1 349 ? 23.927 -8.331 -41.150 1.00 90.56 349 VAL A N 1
ATOM 2832 C CA . VAL A 1 349 ? 23.248 -7.849 -42.349 1.00 90.56 349 VAL A CA 1
ATOM 2833 C C . VAL A 1 349 ? 21.733 -7.838 -42.156 1.00 90.56 349 VAL A C 1
ATOM 2835 O O . VAL A 1 349 ? 21.160 -8.749 -41.554 1.00 90.56 349 VAL A O 1
ATOM 2838 N N . CYS A 1 350 ? 21.081 -6.802 -42.674 1.00 87.00 350 CYS A N 1
ATOM 2839 C CA . CYS A 1 350 ? 19.635 -6.692 -42.684 1.00 87.00 350 CYS A CA 1
ATOM 2840 C C . CYS A 1 350 ? 19.024 -7.770 -43.583 1.00 87.00 350 CYS A C 1
ATOM 2842 O O . CYS A 1 350 ? 19.311 -7.794 -44.776 1.00 87.00 350 CYS A O 1
ATOM 2844 N N . PRO A 1 351 ? 18.098 -8.600 -43.071 1.00 82.75 351 PRO A N 1
ATOM 2845 C CA . PRO A 1 351 ? 17.474 -9.659 -43.862 1.00 82.75 351 PRO A CA 1
ATOM 2846 C C . PRO A 1 351 ? 16.461 -9.132 -44.891 1.00 82.75 351 PRO A C 1
ATOM 2848 O O . PRO A 1 351 ? 15.825 -9.923 -45.577 1.00 82.75 351 PRO A O 1
ATOM 2851 N N . SER A 1 352 ? 16.215 -7.817 -44.915 1.00 83.44 352 SER A N 1
ATOM 2852 C CA . SER A 1 352 ? 15.191 -7.186 -45.752 1.00 83.44 352 SER A CA 1
ATOM 2853 C C . SER A 1 352 ? 15.769 -6.373 -46.908 1.00 83.44 352 SER A C 1
ATOM 2855 O O . SER A 1 352 ? 15.135 -6.307 -47.952 1.00 83.44 352 SER A O 1
ATOM 2857 N N . CYS A 1 353 ? 16.910 -5.711 -46.743 1.00 85.12 353 CYS A N 1
ATOM 2858 C CA . CYS A 1 353 ? 17.467 -4.837 -47.783 1.00 85.12 353 CYS A CA 1
ATOM 2859 C C . CYS A 1 353 ? 18.986 -4.970 -47.926 1.00 85.12 353 CYS A C 1
ATOM 2861 O O . CYS A 1 353 ? 19.618 -4.063 -48.456 1.00 85.12 353 CYS A O 1
ATOM 2863 N N . ASP A 1 354 ? 19.561 -6.037 -47.364 1.00 84.88 354 ASP A N 1
ATOM 2864 C CA . ASP A 1 354 ? 20.985 -6.378 -47.446 1.00 84.88 354 ASP A CA 1
ATOM 2865 C C . ASP A 1 354 ? 21.959 -5.311 -46.915 1.00 84.88 354 ASP A C 1
ATOM 2867 O O . ASP A 1 354 ? 23.168 -5.403 -47.119 1.00 84.88 354 ASP A O 1
ATOM 2871 N N . GLU A 1 355 ? 21.460 -4.329 -46.154 1.00 90.06 355 GLU A N 1
ATOM 2872 C CA . GLU A 1 355 ? 22.303 -3.362 -45.448 1.00 90.06 355 GLU A CA 1
ATOM 2873 C C . GLU A 1 355 ? 23.285 -4.118 -44.535 1.00 90.06 355 GLU A C 1
ATOM 2875 O O . GLU A 1 355 ? 22.825 -4.901 -43.698 1.00 90.06 355 GLU A O 1
ATOM 2880 N N . PRO A 1 356 ? 24.609 -3.882 -44.605 1.00 91.06 356 PRO A N 1
ATOM 2881 C CA . PRO A 1 356 ? 25.601 -4.690 -43.888 1.00 91.06 356 PRO A CA 1
ATOM 2882 C C . PRO A 1 356 ? 25.422 -4.742 -42.361 1.00 91.06 356 PRO A C 1
ATOM 2884 O O . PRO A 1 356 ? 25.857 -5.694 -41.701 1.00 91.06 356 PRO A O 1
ATOM 2887 N N . ILE A 1 357 ? 24.793 -3.712 -41.781 1.00 90.88 357 ILE A N 1
ATOM 2888 C CA . ILE A 1 357 ? 24.564 -3.584 -40.341 1.00 90.88 357 ILE A CA 1
ATOM 2889 C C . ILE A 1 357 ? 23.113 -3.169 -40.066 1.00 90.88 357 ILE A C 1
ATOM 2891 O O . ILE A 1 357 ? 22.757 -1.993 -40.081 1.00 90.88 357 ILE A O 1
ATOM 2895 N N . GLU A 1 358 ? 22.285 -4.139 -39.687 1.00 89.19 358 GLU A N 1
ATOM 2896 C CA . GLU A 1 358 ? 20.949 -3.902 -39.150 1.00 89.19 358 GLU A CA 1
ATOM 2897 C C . GLU A 1 358 ? 21.044 -3.472 -37.679 1.00 89.19 358 GLU A C 1
ATOM 2899 O O . GLU A 1 358 ? 21.182 -4.293 -36.765 1.00 89.19 358 GLU A O 1
ATOM 2904 N N . ASP A 1 359 ? 20.986 -2.168 -37.426 1.00 85.94 359 ASP A N 1
ATOM 2905 C CA . ASP A 1 359 ? 20.872 -1.610 -36.080 1.00 85.94 359 ASP A CA 1
ATOM 2906 C C . ASP A 1 359 ? 19.466 -1.063 -35.777 1.00 85.94 359 ASP A C 1
ATOM 2908 O O . ASP A 1 359 ? 18.555 -1.139 -36.595 1.00 85.94 359 ASP A O 1
ATOM 2912 N N . SER A 1 360 ? 19.249 -0.533 -34.570 1.00 81.81 360 SER A N 1
ATOM 2913 C CA . SER A 1 360 ? 17.928 -0.024 -34.166 1.00 81.81 360 SER A CA 1
ATOM 2914 C C . SER A 1 360 ? 17.433 1.143 -35.031 1.00 81.81 360 SER A C 1
ATOM 2916 O O . SER A 1 360 ? 16.224 1.331 -35.150 1.00 81.81 360 SER A O 1
ATOM 2918 N N . LYS A 1 361 ? 18.346 1.941 -35.607 1.00 83.31 361 LYS A N 1
ATOM 2919 C CA . LYS A 1 361 ? 17.997 3.051 -36.501 1.00 83.31 361 LYS A CA 1
ATOM 2920 C C . LYS A 1 361 ? 17.617 2.495 -37.866 1.00 83.31 361 LYS A C 1
ATOM 2922 O O . LYS A 1 361 ? 16.557 2.853 -38.380 1.00 83.31 361 LYS A O 1
ATOM 2927 N N . HIS A 1 362 ? 18.427 1.582 -38.402 1.00 86.12 362 HIS A N 1
ATOM 2928 C CA . HIS A 1 362 ? 18.122 0.879 -39.642 1.00 86.12 362 HIS A CA 1
ATOM 2929 C C . HIS A 1 362 ? 16.780 0.147 -39.547 1.00 86.12 362 HIS A C 1
ATOM 2931 O O . HIS A 1 362 ? 15.943 0.298 -40.427 1.00 86.12 362 HIS A O 1
ATOM 2937 N N . PHE A 1 363 ? 16.508 -0.547 -38.439 1.00 81.06 363 PHE A N 1
ATOM 2938 C CA . PHE A 1 363 ? 15.233 -1.227 -38.214 1.00 81.06 363 PHE A CA 1
ATOM 2939 C C . PHE A 1 363 ? 14.022 -0.308 -38.433 1.00 81.06 363 PHE A C 1
ATOM 2941 O O . PHE A 1 363 ? 13.037 -0.764 -38.988 1.00 81.06 363 PHE A O 1
ATOM 2948 N N . LEU A 1 364 ? 14.104 0.979 -38.062 1.00 76.75 364 LEU A N 1
ATOM 2949 C CA . LEU A 1 364 ? 13.032 1.973 -38.239 1.00 76.75 364 LEU A CA 1
ATOM 2950 C C . LEU A 1 364 ? 13.042 2.699 -39.594 1.00 76.75 364 LEU A C 1
ATOM 2952 O O . LEU A 1 364 ? 12.087 3.408 -39.923 1.00 76.75 364 LEU A O 1
ATOM 2956 N N . THR A 1 365 ? 14.138 2.596 -40.343 1.00 80.06 365 THR A N 1
ATOM 2957 C CA . THR A 1 365 ? 14.383 3.352 -41.585 1.00 80.06 365 THR A CA 1
ATOM 2958 C C . THR A 1 365 ? 14.674 2.455 -42.785 1.00 80.06 365 THR A C 1
ATOM 2960 O O . THR A 1 365 ? 15.002 2.963 -43.851 1.00 80.06 365 THR A O 1
ATOM 2963 N N . CYS A 1 366 ? 14.519 1.137 -42.624 1.00 83.50 366 CYS A N 1
ATOM 2964 C CA . CYS A 1 366 ? 14.805 0.145 -43.649 1.00 83.50 366 CYS A CA 1
ATOM 2965 C C . CYS A 1 366 ? 14.034 0.471 -44.941 1.00 83.50 366 CYS A C 1
ATOM 2967 O O . CYS A 1 366 ? 12.809 0.612 -44.874 1.00 83.50 366 CYS A O 1
ATOM 2969 N N . PRO A 1 367 ? 14.718 0.563 -46.098 1.00 80.62 367 PRO A N 1
ATOM 2970 C CA . PRO A 1 367 ? 14.114 0.951 -47.371 1.00 80.62 367 PRO A CA 1
ATOM 2971 C C . PRO A 1 367 ? 13.269 -0.156 -48.013 1.00 80.62 367 PRO A C 1
ATOM 2973 O O . PRO A 1 367 ? 12.607 0.099 -49.015 1.00 80.62 367 PRO A O 1
ATOM 2976 N N . ASN A 1 368 ? 13.264 -1.381 -47.466 1.00 79.00 368 ASN A N 1
ATOM 2977 C CA . ASN A 1 368 ? 12.441 -2.452 -48.022 1.00 79.00 368 ASN A CA 1
ATOM 2978 C C . ASN A 1 368 ? 10.942 -2.054 -47.958 1.00 79.00 368 ASN A C 1
ATOM 2980 O O . ASN A 1 368 ? 10.461 -1.641 -46.892 1.00 79.00 368 ASN A O 1
ATOM 2984 N N . PRO A 1 369 ? 10.192 -2.184 -49.071 1.00 64.50 369 PRO A N 1
ATOM 2985 C CA . PRO A 1 369 ? 8.785 -1.795 -49.168 1.00 64.50 369 PRO A CA 1
ATOM 2986 C C . PRO A 1 369 ? 7.851 -2.472 -48.148 1.00 64.50 369 PRO A C 1
ATOM 2988 O O . PRO A 1 369 ? 6.860 -1.861 -47.742 1.00 64.50 369 PRO A O 1
ATOM 2991 N N . GLU A 1 370 ? 8.151 -3.687 -47.682 1.00 67.69 370 GLU A N 1
ATOM 2992 C CA . GLU A 1 370 ? 7.312 -4.403 -46.708 1.00 67.69 370 GLU A CA 1
ATOM 2993 C C . GLU A 1 370 ? 7.406 -3.805 -45.281 1.00 67.69 370 GLU A C 1
ATOM 2995 O O . GLU A 1 370 ? 6.373 -3.405 -44.729 1.00 67.69 370 GLU A O 1
ATOM 3000 N N . PRO A 1 371 ? 8.603 -3.617 -44.681 1.00 61.72 371 PRO A N 1
ATOM 3001 C CA . PRO A 1 371 ? 8.771 -2.813 -43.464 1.00 61.72 371 PRO A CA 1
ATOM 3002 C C . PRO A 1 371 ? 8.300 -1.356 -43.605 1.00 61.72 371 PRO A C 1
ATOM 3004 O O . PRO A 1 371 ? 7.749 -0.797 -42.653 1.00 61.72 371 PRO A O 1
ATOM 3007 N N . CYS A 1 372 ? 8.464 -0.739 -44.784 1.00 60.16 372 CYS A N 1
ATOM 3008 C CA . CYS A 1 372 ? 8.069 0.652 -45.035 1.00 60.16 372 CYS A CA 1
ATOM 3009 C C . CYS A 1 372 ? 6.569 0.911 -44.832 1.00 60.16 372 CYS A C 1
ATOM 3011 O O . CYS A 1 372 ? 6.211 1.941 -44.257 1.00 60.16 372 CYS A O 1
ATOM 3013 N N . LYS A 1 373 ? 5.685 -0.019 -45.225 1.00 64.69 373 LYS A N 1
ATOM 3014 C CA . LYS A 1 373 ? 4.229 0.110 -44.999 1.00 64.69 373 LYS A CA 1
ATOM 3015 C C . LYS A 1 373 ? 3.892 0.172 -43.507 1.00 64.69 373 LYS A C 1
ATOM 3017 O O . LYS A 1 373 ? 3.110 1.019 -43.072 1.00 64.69 373 LYS A O 1
ATOM 3022 N N . TRP A 1 374 ? 4.522 -0.686 -42.702 1.00 66.06 374 TRP A N 1
ATOM 3023 C CA . TRP A 1 374 ? 4.352 -0.678 -41.248 1.00 66.06 374 TRP A CA 1
ATOM 3024 C C . TRP A 1 374 ? 4.946 0.585 -40.606 1.00 66.06 374 TRP A C 1
ATOM 3026 O O . TRP A 1 374 ? 4.308 1.181 -39.737 1.00 66.06 374 TRP A O 1
ATOM 3036 N N . HIS A 1 375 ? 6.118 1.043 -41.060 1.00 67.44 375 HIS A N 1
ATOM 3037 C CA . HIS A 1 375 ? 6.732 2.288 -40.586 1.00 67.44 375 HIS A CA 1
ATOM 3038 C C . HIS A 1 375 ? 5.882 3.518 -40.893 1.00 67.44 375 HIS A C 1
ATOM 3040 O O . HIS A 1 375 ? 5.732 4.379 -40.027 1.00 67.44 375 HIS A O 1
ATOM 3046 N N . ALA A 1 376 ? 5.308 3.603 -42.094 1.00 67.94 376 ALA A N 1
ATOM 3047 C CA . ALA A 1 376 ? 4.421 4.693 -42.481 1.00 67.94 376 ALA A CA 1
ATOM 3048 C C . ALA A 1 376 ? 3.160 4.723 -41.601 1.00 67.94 376 ALA A C 1
ATOM 3050 O O . ALA A 1 376 ? 2.812 5.771 -41.051 1.00 67.94 376 ALA A O 1
ATOM 3051 N N . ALA 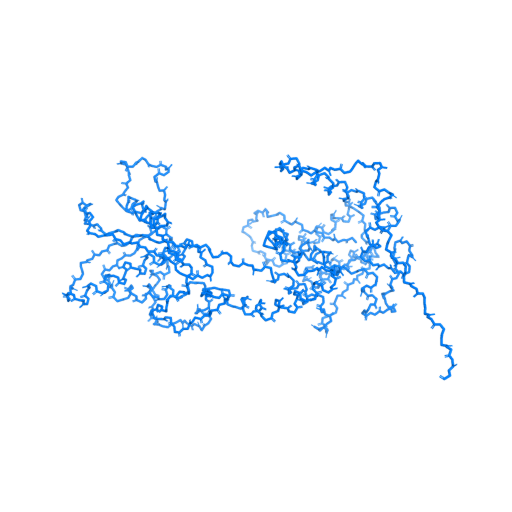A 1 377 ? 2.532 3.564 -41.371 1.00 71.12 377 ALA A N 1
ATOM 3052 C CA . ALA A 1 377 ? 1.377 3.446 -40.481 1.00 71.12 377 ALA A CA 1
ATOM 3053 C C . ALA A 1 377 ? 1.720 3.793 -39.018 1.00 71.12 377 ALA A C 1
ATOM 3055 O O . ALA A 1 377 ? 0.952 4.486 -38.342 1.00 71.12 377 ALA A O 1
ATOM 3056 N N . LEU A 1 378 ? 2.887 3.357 -38.527 1.00 68.56 378 LEU A N 1
ATOM 3057 C CA . LEU A 1 378 ? 3.376 3.676 -37.185 1.00 68.56 378 LEU A CA 1
ATOM 3058 C C . LEU A 1 378 ? 3.647 5.176 -37.026 1.00 68.56 378 LEU A C 1
ATOM 3060 O O . LEU A 1 378 ? 3.182 5.765 -36.053 1.00 68.56 378 LEU A O 1
ATOM 3064 N N . LYS A 1 379 ? 4.360 5.796 -37.976 1.00 69.12 379 LYS A N 1
ATOM 3065 C CA . LYS A 1 379 ? 4.635 7.241 -37.982 1.00 69.12 379 LYS A CA 1
ATOM 3066 C C . LYS A 1 379 ? 3.335 8.035 -37.970 1.00 69.12 379 LYS A C 1
ATOM 3068 O O . LYS A 1 379 ? 3.176 8.892 -37.111 1.00 69.12 379 LYS A O 1
ATOM 3073 N N . THR A 1 380 ? 2.389 7.693 -38.843 1.00 74.62 380 THR A N 1
ATOM 3074 C CA . THR A 1 380 ? 1.073 8.351 -38.912 1.00 74.62 380 THR A CA 1
ATOM 3075 C C . THR A 1 380 ? 0.313 8.223 -37.590 1.00 74.62 380 THR A C 1
ATOM 3077 O O . THR A 1 380 ? -0.201 9.204 -37.062 1.00 74.62 380 THR A O 1
ATOM 3080 N N . SER A 1 381 ? 0.310 7.029 -36.988 1.00 71.50 381 SER A N 1
ATOM 3081 C CA . SER A 1 381 ? -0.350 6.789 -35.697 1.00 71.50 381 SER A CA 1
ATOM 3082 C C . SER A 1 381 ? 0.305 7.547 -34.537 1.00 71.50 381 SER A C 1
ATOM 3084 O O . SER A 1 381 ? -0.388 7.993 -33.623 1.00 71.50 381 SER A O 1
ATOM 3086 N N . LEU A 1 382 ? 1.637 7.668 -34.542 1.00 66.50 382 LEU A N 1
ATOM 3087 C CA . LEU A 1 382 ? 2.384 8.429 -33.538 1.00 66.50 382 LEU A CA 1
ATOM 3088 C C . LEU A 1 382 ? 2.137 9.931 -33.686 1.00 66.50 382 LEU A C 1
ATOM 3090 O O . LEU A 1 382 ? 1.855 10.580 -32.682 1.00 66.50 382 LEU A O 1
ATOM 3094 N N . TRP A 1 383 ? 2.173 10.450 -34.916 1.00 72.38 383 TRP A N 1
ATOM 3095 C CA . TRP A 1 383 ? 1.858 11.846 -35.225 1.00 72.38 383 TRP A CA 1
ATOM 3096 C C . TRP A 1 383 ? 0.443 12.212 -34.792 1.00 72.38 383 TRP A C 1
ATOM 3098 O O . TRP A 1 383 ? 0.279 13.146 -34.018 1.00 72.38 383 TRP A O 1
ATOM 3108 N N . HIS A 1 384 ? -0.560 11.410 -35.154 1.00 73.00 384 HIS A N 1
ATOM 3109 C CA . HIS A 1 384 ? -1.941 11.668 -34.747 1.00 73.00 384 HIS A CA 1
ATOM 3110 C C . HIS A 1 384 ? -2.119 11.665 -33.218 1.00 73.00 384 HIS A C 1
ATOM 3112 O O . HIS A 1 384 ? -2.812 12.507 -32.652 1.00 73.00 384 HIS A O 1
ATOM 3118 N N . ARG A 1 385 ? -1.458 10.743 -32.500 1.00 70.06 385 ARG A N 1
ATOM 3119 C CA . ARG A 1 385 ? -1.483 10.740 -31.025 1.00 70.06 385 ARG A CA 1
ATOM 3120 C C . ARG A 1 385 ? -0.764 11.942 -30.418 1.00 70.06 385 ARG A C 1
ATOM 3122 O O . ARG A 1 385 ? -1.183 12.402 -29.358 1.00 70.06 385 ARG A O 1
ATOM 3129 N N . TYR A 1 386 ? 0.305 12.413 -31.051 1.00 68.00 386 TYR A N 1
ATOM 3130 C CA . TYR A 1 386 ? 1.032 13.606 -30.634 1.00 68.00 386 TYR A CA 1
ATOM 3131 C C . TYR A 1 386 ? 0.195 14.872 -30.854 1.00 68.00 386 TYR A C 1
ATOM 3133 O O . TYR A 1 386 ? 0.058 15.665 -29.930 1.00 68.00 386 TYR A O 1
ATOM 3141 N N . GLU A 1 387 ? -0.464 15.007 -32.004 1.00 71.06 387 GLU A N 1
ATOM 3142 C CA . GLU A 1 387 ? -1.418 16.090 -32.277 1.00 71.06 387 GLU A CA 1
ATOM 3143 C C . GLU A 1 387 ? -2.572 16.088 -31.277 1.00 71.06 387 GLU A C 1
ATOM 3145 O O . GLU A 1 387 ? -2.863 17.112 -30.672 1.00 71.06 387 GLU A O 1
ATOM 3150 N N . LEU A 1 388 ? -3.183 14.930 -31.006 1.00 69.50 388 LEU A N 1
ATOM 3151 C CA . LEU A 1 388 ? -4.224 14.814 -29.981 1.00 69.50 388 LEU A CA 1
ATOM 3152 C C . LEU A 1 388 ? -3.721 15.172 -28.577 1.00 69.50 388 LEU A C 1
ATOM 3154 O O . LEU A 1 388 ? -4.497 15.651 -27.753 1.00 69.50 388 LEU A O 1
ATOM 3158 N N . PHE A 1 389 ? -2.448 14.913 -28.275 1.00 63.50 389 PHE A N 1
ATOM 3159 C CA . PHE A 1 389 ? -1.837 15.319 -27.013 1.00 63.50 389 PHE A CA 1
ATOM 3160 C C . PHE A 1 389 ? -1.632 16.838 -26.950 1.00 63.50 389 PHE A C 1
ATOM 3162 O O . PHE A 1 389 ? -1.970 17.437 -25.930 1.00 63.50 389 PHE A O 1
ATOM 3169 N N . LEU A 1 390 ? -1.146 17.450 -28.035 1.00 60.06 390 LEU A N 1
ATOM 3170 C CA . LEU A 1 390 ? -1.002 18.902 -28.169 1.00 60.06 390 LEU A CA 1
ATOM 3171 C C . LEU A 1 390 ? -2.351 19.630 -28.180 1.00 60.06 390 LEU A C 1
ATOM 3173 O O . LEU A 1 390 ? -2.445 20.724 -27.657 1.00 60.06 390 LEU A O 1
ATOM 3177 N N . LEU A 1 391 ? -3.410 19.027 -28.718 1.00 63.72 391 LEU A N 1
ATOM 3178 C CA . LEU A 1 391 ? -4.758 19.604 -28.704 1.00 63.72 391 LEU A CA 1
ATOM 3179 C C . LEU A 1 391 ? -5.430 19.492 -27.327 1.00 63.72 391 LEU A C 1
ATOM 3181 O O . LEU A 1 391 ? -6.287 20.299 -26.988 1.00 63.72 391 LEU A O 1
ATOM 3185 N N . LYS A 1 392 ? -5.063 18.485 -26.523 1.00 56.25 392 LYS A N 1
ATOM 3186 C CA . LYS A 1 392 ? -5.608 18.269 -25.167 1.00 56.25 392 LYS A CA 1
ATOM 3187 C C . LYS A 1 392 ? -4.871 19.030 -24.071 1.00 56.25 392 LYS A C 1
ATOM 3189 O O . LYS A 1 392 ? -5.376 19.115 -22.953 1.00 56.25 392 LYS A O 1
ATOM 3194 N N . LYS A 1 393 ? -3.672 19.525 -24.354 1.00 47.69 393 LYS A N 1
ATOM 3195 C CA . LYS A 1 393 ? -2.928 20.417 -23.474 1.00 47.69 393 LYS A CA 1
ATOM 3196 C C . LYS A 1 393 ? -2.866 21.767 -24.168 1.00 47.69 393 LYS A C 1
ATOM 3198 O O . LYS A 1 393 ? -2.218 21.849 -25.195 1.00 47.69 393 LYS A O 1
ATOM 3203 N N . GLU A 1 394 ? -3.455 22.816 -23.603 1.00 41.91 394 GLU A N 1
ATOM 3204 C CA . GLU A 1 394 ? -3.175 24.212 -23.982 1.00 41.91 394 GLU A CA 1
ATOM 3205 C C . GLU A 1 394 ? -1.698 24.568 -23.689 1.00 41.91 394 GLU A C 1
ATOM 3207 O O . GLU A 1 394 ? -1.376 25.395 -22.843 1.00 41.91 394 GLU A O 1
ATOM 3212 N N . VAL A 1 395 ? -0.753 23.875 -24.320 1.00 40.59 395 VAL A N 1
ATOM 3213 C CA . VAL A 1 395 ? 0.678 24.136 -24.231 1.00 40.59 395 VAL A CA 1
ATOM 3214 C C . VAL A 1 395 ? 1.043 24.827 -25.530 1.00 40.59 395 VAL A C 1
ATOM 3216 O O . VAL A 1 395 ? 1.276 24.194 -26.557 1.00 40.59 395 VAL A O 1
ATOM 3219 N N . LEU A 1 396 ? 1.050 26.157 -25.457 1.00 35.66 396 LEU A N 1
ATOM 3220 C CA . LEU A 1 396 ? 1.649 27.047 -26.440 1.00 35.66 396 LEU A CA 1
ATOM 3221 C C . LEU A 1 396 ? 3.145 26.724 -26.548 1.00 35.66 396 LEU A C 1
ATOM 3223 O O . LEU A 1 396 ? 3.965 27.254 -25.803 1.00 35.66 396 LEU A O 1
ATOM 3227 N N . LEU A 1 397 ? 3.508 25.847 -27.477 1.00 34.94 397 LEU A N 1
ATOM 3228 C CA . LEU A 1 397 ? 4.853 25.821 -28.040 1.00 34.94 397 LEU A CA 1
ATOM 3229 C C . LEU A 1 397 ? 4.731 26.065 -29.547 1.00 34.94 397 LEU A C 1
ATOM 3231 O O . LEU A 1 397 ? 3.930 25.390 -30.198 1.00 34.94 397 LEU A O 1
ATOM 3235 N N . PRO A 1 398 ? 5.487 27.023 -30.113 1.00 33.03 398 PRO A N 1
ATOM 3236 C CA . PRO A 1 398 ? 5.415 27.314 -31.534 1.00 33.03 398 PRO A CA 1
ATOM 3237 C C . PRO A 1 398 ? 5.957 26.117 -32.321 1.00 33.03 398 PRO A C 1
ATOM 3239 O O . PRO A 1 398 ? 7.107 25.710 -32.156 1.00 33.03 398 PRO A O 1
ATOM 3242 N N . LEU A 1 399 ? 5.108 25.530 -33.164 1.00 35.91 399 LEU A N 1
ATOM 3243 C CA . LEU A 1 399 ? 5.493 24.480 -34.103 1.00 35.91 399 LEU A CA 1
ATOM 3244 C C . LEU A 1 399 ? 6.287 25.106 -35.264 1.00 35.91 399 LEU A C 1
ATOM 3246 O O . LEU A 1 399 ? 5.807 26.075 -35.855 1.00 35.91 399 LEU A O 1
ATOM 3250 N N . PRO A 1 400 ? 7.449 24.562 -35.670 1.00 33.25 400 PRO A N 1
ATOM 3251 C CA . PRO A 1 400 ? 8.002 24.885 -36.976 1.00 33.25 400 PRO A CA 1
ATOM 3252 C C . PRO A 1 400 ? 7.152 24.207 -38.064 1.00 33.25 400 PRO A C 1
ATOM 3254 O O . PRO A 1 400 ? 6.841 23.018 -37.981 1.00 33.25 400 PRO A O 1
ATOM 3257 N N . HIS A 1 401 ? 6.765 24.978 -39.083 1.00 37.75 401 HIS A N 1
ATOM 3258 C CA . HIS A 1 401 ? 6.014 24.495 -40.245 1.00 37.75 401 HIS A CA 1
ATOM 3259 C C . HIS A 1 401 ? 6.736 23.314 -40.941 1.00 37.75 401 HIS A C 1
ATOM 3261 O O . HIS A 1 401 ? 7.967 23.334 -41.056 1.00 37.75 401 HIS A O 1
ATOM 3267 N N . PRO A 1 402 ? 5.996 22.325 -41.487 1.00 38.19 402 PRO A N 1
ATOM 3268 C CA . PRO A 1 402 ? 6.555 21.112 -42.101 1.00 38.19 402 PRO A CA 1
ATOM 3269 C C . PRO A 1 402 ? 7.473 21.343 -43.315 1.00 38.19 402 PRO A C 1
ATOM 3271 O O . PRO A 1 402 ? 8.172 20.417 -43.717 1.00 38.19 402 PRO A O 1
ATOM 3274 N N . SER A 1 403 ? 7.539 22.556 -43.868 1.00 37.09 403 SER A N 1
ATOM 3275 C CA . SER A 1 403 ? 8.360 22.861 -45.044 1.00 37.09 403 SER A CA 1
ATOM 3276 C C . SER A 1 403 ? 9.804 23.289 -44.727 1.00 37.09 403 SER A C 1
ATOM 3278 O O . SER A 1 403 ? 10.617 23.324 -45.642 1.00 37.09 403 SER A O 1
ATOM 3280 N N . ASN A 1 404 ? 10.160 23.560 -43.460 1.00 36.22 404 ASN A N 1
ATOM 3281 C CA . ASN A 1 404 ? 11.499 24.064 -43.089 1.00 36.22 404 ASN A CA 1
ATOM 3282 C C . ASN A 1 404 ? 12.343 23.102 -42.226 1.00 36.22 404 ASN A C 1
ATOM 3284 O O . ASN A 1 404 ? 13.449 23.449 -41.820 1.00 36.22 404 ASN A O 1
ATOM 3288 N N . ALA A 1 405 ? 11.894 21.869 -41.974 1.00 35.16 405 ALA A N 1
ATOM 3289 C CA . ALA A 1 405 ? 12.615 20.924 -41.108 1.00 35.16 405 ALA A CA 1
ATOM 3290 C C . ALA A 1 405 ? 13.842 20.239 -41.758 1.00 35.16 405 ALA A C 1
ATOM 3292 O O . ALA A 1 405 ? 14.424 19.333 -41.164 1.00 35.16 405 ALA A O 1
ATOM 3293 N N . LEU A 1 406 ? 14.244 20.653 -42.965 1.00 35.84 406 LEU A N 1
ATOM 3294 C CA . LEU A 1 406 ? 15.383 20.083 -43.697 1.00 35.84 406 LEU A CA 1
ATOM 3295 C C . LEU A 1 406 ? 16.618 21.000 -43.785 1.00 35.84 406 LEU A C 1
ATOM 3297 O O . LEU A 1 406 ? 17.608 20.579 -44.372 1.00 35.84 406 LEU A O 1
ATOM 3301 N N . GLN A 1 407 ? 16.616 22.205 -43.192 1.00 33.66 407 GLN A N 1
ATOM 3302 C CA . GLN A 1 407 ? 17.757 23.139 -43.310 1.00 33.66 407 GLN A CA 1
ATOM 3303 C C . GLN A 1 407 ? 18.334 23.701 -41.998 1.00 33.66 407 GLN A C 1
ATOM 3305 O O . GLN A 1 407 ? 19.236 24.531 -42.045 1.00 33.66 407 GLN A O 1
ATOM 3310 N N . SER A 1 408 ? 17.919 23.230 -40.821 1.00 32.97 408 SER A N 1
ATOM 3311 C CA . SER A 1 408 ? 18.527 23.684 -39.557 1.00 32.97 408 SER A CA 1
ATOM 3312 C C . SER A 1 408 ? 18.647 22.576 -38.511 1.00 32.97 408 SER A C 1
ATOM 3314 O O . SER A 1 408 ? 18.082 22.627 -37.423 1.00 32.97 408 SER A O 1
ATOM 3316 N N . LEU A 1 409 ? 19.457 21.566 -38.824 1.00 31.44 409 LEU A N 1
ATOM 3317 C CA . LEU A 1 409 ? 20.215 20.879 -37.780 1.00 31.44 409 LEU A CA 1
ATOM 3318 C C . LEU A 1 409 ? 21.553 21.619 -37.644 1.00 31.44 409 LEU A C 1
ATOM 3320 O O . LEU A 1 409 ? 22.186 21.862 -38.673 1.00 31.44 409 LEU A O 1
ATOM 3324 N N . PRO A 1 410 ? 22.009 21.995 -36.433 1.00 28.16 410 PRO A N 1
ATOM 3325 C CA . PRO A 1 410 ? 23.369 22.491 -36.276 1.00 28.16 410 PRO A CA 1
ATOM 3326 C C . PRO A 1 410 ? 24.325 21.411 -36.785 1.00 28.16 410 PRO A C 1
ATOM 3328 O O . PRO A 1 410 ? 24.201 20.239 -36.416 1.00 28.16 410 PRO A O 1
ATOM 3331 N N . ALA A 1 411 ? 25.239 21.800 -37.675 1.00 30.41 411 ALA A N 1
ATOM 3332 C CA . ALA A 1 411 ? 26.274 20.918 -38.183 1.00 30.41 411 ALA A CA 1
ATOM 3333 C C . ALA A 1 411 ? 27.043 20.330 -36.992 1.00 30.41 411 ALA A C 1
ATOM 3335 O O . ALA A 1 411 ? 27.723 21.043 -36.256 1.00 30.41 411 ALA A O 1
ATOM 3336 N N . VAL A 1 412 ? 26.903 19.023 -36.782 1.00 33.88 412 VAL A N 1
ATOM 3337 C CA . VAL A 1 412 ? 27.798 18.275 -35.901 1.00 33.88 412 VAL A CA 1
ATOM 3338 C C . VAL A 1 412 ? 29.181 18.337 -36.559 1.00 33.88 412 VAL A C 1
ATOM 3340 O O . VAL A 1 412 ? 29.279 17.955 -37.729 1.00 33.88 412 VAL A O 1
ATOM 3343 N N . PRO A 1 413 ? 30.240 18.818 -35.881 1.00 29.78 413 PRO A N 1
ATOM 3344 C CA . PRO A 1 413 ? 31.575 18.814 -36.460 1.00 29.78 413 PRO A CA 1
ATOM 3345 C C . PRO A 1 413 ? 31.968 17.369 -36.773 1.00 29.78 413 PRO A C 1
ATOM 3347 O O . PRO A 1 413 ? 31.881 16.493 -35.909 1.00 29.78 413 PRO A O 1
ATOM 3350 N N . LEU A 1 414 ? 32.367 17.113 -38.018 1.00 33.12 414 LEU A N 1
ATOM 3351 C CA . LEU A 1 414 ? 32.956 15.837 -38.413 1.00 33.12 414 LEU A CA 1
ATOM 3352 C C . LEU A 1 414 ? 34.215 15.583 -37.560 1.00 33.12 414 LEU A C 1
ATOM 3354 O O . LEU A 1 414 ? 34.995 16.517 -37.358 1.00 33.12 414 LEU A O 1
ATOM 3358 N N . PRO A 1 415 ? 34.452 14.353 -37.070 1.00 31.67 415 PRO A N 1
ATOM 3359 C CA . PRO A 1 415 ? 35.718 14.020 -36.433 1.00 31.67 415 PRO A CA 1
ATOM 3360 C C . PRO A 1 415 ? 36.838 14.173 -37.465 1.00 31.67 415 PRO A C 1
ATOM 3362 O O . PRO A 1 415 ? 36.792 13.549 -38.526 1.00 31.67 415 PRO A O 1
ATOM 3365 N N . LEU A 1 416 ? 37.832 15.004 -37.151 1.00 33.47 416 LEU A N 1
ATOM 3366 C CA . LEU A 1 416 ? 39.103 15.032 -37.867 1.00 33.47 416 LEU A CA 1
ATOM 3367 C C . LEU A 1 416 ? 39.688 13.611 -37.871 1.00 33.47 416 LEU A C 1
ATOM 3369 O O . LEU A 1 416 ? 39.721 12.944 -36.835 1.00 33.47 416 LEU A O 1
ATOM 3373 N N . GLY A 1 417 ? 40.082 13.141 -39.057 1.00 33.53 417 GLY A N 1
ATOM 3374 C CA . GLY A 1 417 ? 40.728 11.845 -39.251 1.00 33.53 417 GLY A CA 1
ATOM 3375 C C . GLY A 1 417 ? 42.049 11.727 -38.478 1.00 33.53 417 GLY A C 1
ATOM 3376 O O . GLY A 1 417 ? 42.555 12.725 -37.961 1.00 33.53 417 GLY A O 1
ATOM 3377 N N . PRO A 1 418 ? 42.610 10.509 -38.374 1.00 32.06 418 PRO A N 1
ATOM 3378 C CA . PRO A 1 418 ? 43.818 10.267 -37.597 1.00 32.06 418 PRO A CA 1
ATOM 3379 C C . PRO A 1 418 ? 44.975 11.099 -38.158 1.00 32.06 418 PRO A C 1
ATOM 3381 O O . PRO A 1 418 ? 45.308 10.999 -39.339 1.00 32.06 418 PRO A O 1
ATOM 3384 N N . ALA A 1 419 ? 45.560 11.935 -37.300 1.00 31.84 419 ALA A N 1
ATOM 3385 C CA . ALA A 1 419 ? 46.786 12.650 -37.600 1.00 31.84 419 ALA A CA 1
ATOM 3386 C C . ALA A 1 419 ? 47.918 11.638 -37.812 1.00 31.84 419 ALA A C 1
ATOM 3388 O O . ALA A 1 419 ? 48.110 10.720 -37.015 1.00 31.84 419 ALA A O 1
ATOM 3389 N N . SER A 1 420 ? 48.631 11.826 -38.914 1.00 30.50 420 SER A N 1
ATOM 3390 C CA . SER A 1 420 ? 49.870 11.152 -39.269 1.00 30.50 420 SER A CA 1
ATOM 3391 C C . SER A 1 420 ? 50.883 11.204 -38.127 1.00 30.50 420 SER A C 1
ATOM 3393 O O . SER A 1 420 ? 51.211 12.285 -37.636 1.00 30.50 420 SER A O 1
ATOM 3395 N N . GLU A 1 421 ? 51.417 10.041 -37.763 1.00 34.06 421 GLU A N 1
ATOM 3396 C CA . GLU A 1 421 ? 52.684 9.923 -37.051 1.00 34.06 421 GLU A CA 1
ATOM 3397 C C . GLU A 1 421 ? 53.781 10.591 -37.890 1.00 34.06 421 GLU A C 1
ATOM 3399 O O . GLU A 1 421 ? 54.104 10.139 -38.989 1.00 34.06 421 GLU A O 1
ATOM 3404 N N . SER A 1 422 ? 54.347 11.682 -37.378 1.00 28.42 422 SER A N 1
ATOM 3405 C CA . SER A 1 422 ? 55.639 12.195 -37.818 1.00 28.42 422 SER A CA 1
ATOM 3406 C C . SER A 1 422 ? 56.656 11.926 -36.718 1.00 28.42 422 SER A C 1
ATOM 3408 O O . SER A 1 422 ? 56.591 12.490 -35.629 1.00 28.42 422 SER A O 1
ATOM 3410 N N . THR A 1 423 ? 57.566 11.027 -37.057 1.00 32.31 423 THR A N 1
ATOM 3411 C CA . THR A 1 423 ? 58.892 10.800 -36.490 1.00 32.31 423 THR A CA 1
ATOM 3412 C C . THR A 1 423 ? 59.586 12.061 -35.972 1.00 32.31 423 THR A C 1
ATOM 3414 O O . THR A 1 423 ? 59.856 12.967 -36.763 1.00 32.31 423 THR A O 1
ATOM 3417 N N . SER A 1 424 ? 59.966 12.037 -34.694 1.00 31.58 424 SER A N 1
ATOM 3418 C CA . SER A 1 424 ? 61.302 12.391 -34.176 1.00 31.58 424 SER A CA 1
ATOM 3419 C C . SER A 1 424 ? 61.345 12.154 -32.674 1.00 31.58 424 SER A C 1
ATOM 3421 O O . SER A 1 424 ? 60.468 12.735 -31.994 1.00 31.58 424 SER A O 1
#